Protein AF-0000000072502113 (afdb_homodimer)

InterPro domains:
  IPR011050 Pectin lyase fold/virulence factor [SSF51126] (2-216)
  IPR053243 Septate junction maturation regulator [PTHR47653] (5-343)

Radius of gyration: 34.28 Å; Cα contacts (8 Å, |Δi|>4): 1939; chains: 2; bounding box: 67×116×78 Å

Foldseek 3Di:
DEAEQEEAEAEELAEAADEDEDPPPLPDPDAAEAYHENYEYYQYEQYEYEAEYEEHEYEAYNYEHEAYEHAAENYEYEEEAYLADHANYEHYAYEHQEHYEYAYAYYRPPPDQRAHEAAHYEDEQYAHDPPPDPPPLQDQRGEHYEYEHAHAYAAALYEAYHLRGQAHYEQHYFDPDLPAEGENELYHHVALDQVVNVRRYHACQFPVRGHHYAHPWYFHDPPPVPDPGRDSVPTDTDGDDDDADDQQEATGEHAAADEADFDFPQPVVPRPPGPDTDAREYEGAHEYAAPYEYEYEFQHEYEYEPPHHYHYPYYYYYDYDPVGGYHYHYQDPVNVVVVSVVPPVVPPVPPPPPPPPPPDDPVVPVVVPVVVVVVVD/DEAEQEEAEAEELAEAADEDEDPPPLPDPDAAEYYYENYEYYQYEQYEYEAEYEEHEYEAYNYEHEAYEHAAENYEYEEEAYLADHANYEHYAYEHQEHYEYAYAYYRPPPDQRAHEAAHYEDEQYAHDPPPDPPPLLDQRGEHYEYEHAHAYAAALYEAYHLRGQAHYEQHYFDPDLPAEGENELYHHPALDQVVNVRRYHACQFPVRGHHYAHPWYFHDPPVVPDPGRDSVPGDTDGDDDDADDQQEATGEHAAADEADFDFPQPVVPRPDGPDTDAREYEGAHEYAAPYEYEYEFQHEYEYEPPHHYHYPYYYYYDYDPVGGYHYDYQDPVNVVVVSVVPPVVCPVPPPPPPPPPPDDPVVPVVVPVVVVVVVD

Sequence (754 aa):
MTFRSNTFANNSNSGVAIRLPDTYDLLAKQEHSFWMTENRFESNDNLYILIDGYYTFANISSNNFTDNFSRGGLMEIRGMEKNLIMERNRFLTNRALWLVKMGITSHSLKNLLVNAYIQYNYFLHNHFIKANEDYVDSWPRSFAVGIFGSQKADIHFNQFRNPLIDFEVVSGCKYISVNDRMNISYNWWGTGNDAEVAQRVFDFDDWNTFTLADYSPFYVTNELFINFWWHPRKGQLANVTYSEPSVHDLKGRMFESKNLTLIRERWHQFPHYYKPFRPYRITRDLTIMPGATLWIEKGVEVHVWPNVRILVLGDLIADGTYWEPIRFKPINTTEFDEMRGKIGTRYKRQSGFLKRYKRSDVGLRVEKWLRTRRASRMTFRSNTFANNSNSGVAIRLPDTYDLLAKQEHSFWMTENRFESNDNLYILIDGYYTFANISSNNFTDNFSRGGLMEIRGMEKNLIMERNRFLTNRALWLVKMGITSHSLKNLLVNAYIQYNYFLHNHFIKANEDYVDSWPRSFAVGIFGSQKADIHFNQFRNPLIDFEVVSGCKYISVNDRMNISYNWWGTGNDAEVAQRVFDFDDWNTFTLADYSPFYVTNELFINFWWHPRKGQLANVTYSEPSVHDLKGRMFESKNLTLIRERWHQFPHYYKPFRPYRITRDLTIMPGATLWIEKGVEVHVWPNVRILVLGDLIADGTYWEPIRFKPINTTEFDEMRGKIGTRYKRQSGFLKRYKRSDVGLRVEKWLRTRRASR

Solvent-accessible surface area (backbone atoms only — not comparable to full-atom values): 38244 Å² total; per-residue (Å²): 89,76,49,66,65,43,74,52,60,65,36,72,74,32,64,49,78,44,71,44,71,76,66,84,58,81,80,58,82,77,68,50,48,38,36,40,32,44,29,35,38,35,44,20,36,40,32,33,35,36,45,35,30,43,58,26,41,34,38,43,30,44,28,39,38,33,45,28,29,18,87,49,42,34,27,38,38,31,34,26,40,44,39,31,42,33,32,46,27,36,40,35,45,27,37,26,31,25,47,37,36,35,40,18,76,40,77,56,91,57,96,60,92,68,54,26,38,42,28,47,28,38,41,37,54,29,33,42,85,70,84,80,60,73,77,55,87,84,54,89,76,22,27,42,35,33,34,21,38,74,50,71,50,41,37,31,44,26,41,37,39,36,91,51,29,69,21,48,37,32,31,49,21,59,52,93,44,94,80,42,69,36,49,38,23,47,23,31,58,74,47,60,48,60,74,60,49,53,63,28,45,45,23,22,49,52,39,72,67,25,19,33,62,38,46,58,40,23,24,44,50,72,65,85,50,72,56,98,56,85,58,69,89,76,47,53,72,44,74,68,72,89,75,74,50,47,80,75,50,34,31,18,60,30,68,62,61,45,76,47,64,60,53,74,49,70,35,79,87,51,73,82,49,67,41,78,67,68,61,33,37,30,77,34,13,29,31,33,30,63,88,9,37,44,37,36,35,44,47,25,37,39,35,37,35,78,81,36,34,42,37,29,17,11,36,39,40,34,50,22,30,76,89,30,38,22,37,39,36,50,47,46,73,63,54,42,48,50,45,49,60,64,45,58,63,65,74,55,63,75,69,66,71,67,72,74,64,81,73,77,70,57,79,63,49,58,60,48,52,65,54,52,57,58,64,73,101,92,75,49,65,65,42,75,50,60,66,36,70,74,33,64,49,78,45,70,42,71,76,65,84,58,83,81,56,82,77,68,48,48,38,36,42,31,44,29,36,39,34,44,21,37,40,33,33,36,36,45,34,31,42,57,26,41,35,38,42,31,43,27,40,39,34,48,29,30,18,87,49,42,34,28,37,36,31,36,26,40,45,38,33,42,34,32,47,28,36,40,36,45,27,36,26,31,24,46,37,37,36,40,19,76,41,76,57,90,57,94,59,92,68,53,25,38,44,28,47,28,37,42,37,56,29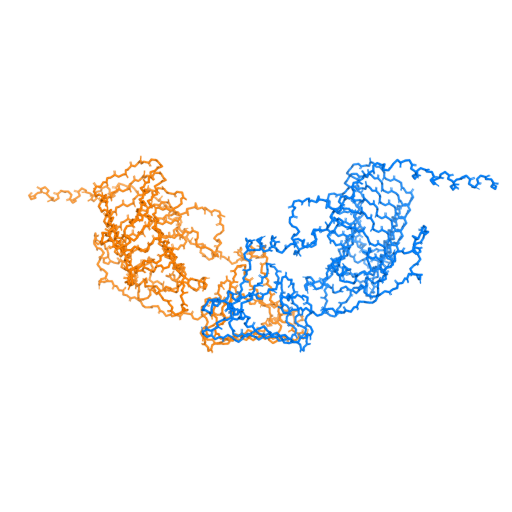,33,42,82,70,83,81,60,72,78,57,88,85,54,89,76,23,26,41,35,33,35,20,38,74,50,70,50,39,36,31,45,26,40,36,40,34,90,50,30,68,22,48,38,33,33,49,20,59,52,92,45,94,82,42,71,34,48,38,22,48,24,32,58,74,48,60,47,61,72,60,50,52,63,28,45,45,22,22,49,53,38,71,67,23,18,32,62,37,46,57,42,23,26,45,53,68,67,79,47,71,52,97,57,85,56,70,89,76,46,52,71,43,73,69,72,89,74,73,49,46,80,76,49,33,31,17,60,28,68,63,63,44,75,46,64,61,53,75,49,70,36,80,88,51,72,82,49,66,41,78,66,70,60,35,37,31,77,33,12,30,31,34,30,63,87,9,37,44,37,36,34,43,47,25,37,38,35,36,36,78,81,36,33,43,38,29,18,12,36,40,40,36,48,21,29,77,91,30,37,22,38,39,35,47,47,46,72,62,55,43,48,48,46,51,59,64,46,57,61,66,75,53,62,75,68,67,70,67,71,74,63,82,72,77,70,59,79,64,49,61,60,50,52,65,55,52,58,59,63,74,100

Structure (mmCIF, N/CA/C/O backbone):
data_AF-0000000072502113-model_v1
#
loop_
_entity.id
_entity.type
_entity.pdbx_description
1 polymer 'Right handed beta helix domain-containing protein'
#
loop_
_atom_site.group_PDB
_atom_site.id
_atom_site.type_symbol
_atom_site.label_atom_id
_atom_site.label_alt_id
_atom_site.label_comp_id
_atom_site.label_asym_id
_atom_site.label_entity_id
_atom_site.label_seq_id
_atom_site.pdbx_PDB_ins_code
_atom_site.Cartn_x
_atom_site.Cartn_y
_atom_site.Cartn_z
_atom_site.occupancy
_atom_site.B_iso_or_equiv
_atom_site.auth_seq_id
_atom_site.auth_comp_id
_atom_site.auth_asym_id
_atom_site.auth_atom_id
_atom_site.pdbx_PDB_model_num
ATOM 1 N N . MET A 1 1 ? -17.422 -32 -31.328 1 60.94 1 MET A N 1
ATOM 2 C CA . MET A 1 1 ? -16.797 -31.125 -32.312 1 60.94 1 MET A CA 1
ATOM 3 C C . MET A 1 1 ? -15.328 -31.453 -32.5 1 60.94 1 MET A C 1
ATOM 5 O O . MET A 1 1 ? -14.602 -31.625 -31.516 1 60.94 1 MET A O 1
ATOM 9 N N . THR A 1 2 ? -14.953 -31.734 -33.812 1 62.34 2 THR A N 1
ATOM 10 C CA . THR A 1 2 ? -13.602 -32.219 -34.031 1 62.34 2 THR A CA 1
ATOM 11 C C . THR A 1 2 ? -12.891 -31.359 -35.094 1 62.34 2 THR A C 1
ATOM 13 O O . THR A 1 2 ? -13.461 -31.062 -36.125 1 62.34 2 THR A O 1
ATOM 16 N N . PHE A 1 3 ? -11.836 -30.766 -34.75 1 65.62 3 PHE A N 1
ATOM 17 C CA . PHE A 1 3 ? -10.867 -30.141 -35.625 1 65.62 3 PHE A CA 1
ATOM 18 C C . PHE A 1 3 ? -9.625 -31.016 -35.781 1 65.62 3 PHE A C 1
ATOM 20 O O . PHE A 1 3 ? -8.812 -31.109 -34.875 1 65.62 3 PHE A O 1
ATOM 27 N N . ARG A 1 4 ? -9.508 -31.766 -36.969 1 64.81 4 ARG A N 1
ATOM 28 C CA . ARG A 1 4 ? -8.383 -32.688 -37.094 1 64.81 4 ARG A CA 1
ATOM 29 C C . ARG A 1 4 ? -7.637 -32.438 -38.406 1 64.81 4 ARG A C 1
ATOM 31 O O . ARG A 1 4 ? -8.25 -32.25 -39.438 1 64.81 4 ARG A O 1
ATOM 38 N N . SER A 1 5 ? -6.305 -32.344 -38.312 1 73.56 5 SER A N 1
ATOM 39 C CA . SER A 1 5 ? -5.391 -32.344 -39.438 1 73.56 5 SER A CA 1
ATOM 40 C C . SER A 1 5 ? -5.656 -31.172 -40.375 1 73.56 5 SER A C 1
ATOM 42 O O . SER A 1 5 ? -5.758 -31.344 -41.594 1 73.56 5 SER A O 1
ATOM 44 N N . ASN A 1 6 ? -5.883 -30.047 -39.75 1 64.38 6 ASN A N 1
ATOM 45 C CA . ASN A 1 6 ? -6.062 -28.828 -40.531 1 64.38 6 ASN A CA 1
ATOM 46 C C . ASN A 1 6 ? -4.844 -27.922 -40.438 1 64.38 6 ASN A C 1
ATOM 48 O O . ASN A 1 6 ? -4.059 -28.016 -39.5 1 64.38 6 ASN A O 1
ATOM 52 N N . THR A 1 7 ? -4.605 -27.203 -41.5 1 71.62 7 THR A N 1
ATOM 53 C CA . THR A 1 7 ? -3.582 -26.156 -41.5 1 71.62 7 THR A CA 1
ATOM 54 C C . THR A 1 7 ? -4.219 -24.781 -41.531 1 71.62 7 THR A C 1
ATOM 56 O O . THR A 1 7 ? -4.992 -24.469 -42.438 1 71.62 7 THR A O 1
ATOM 59 N N . PHE A 1 8 ? -4.133 -24.078 -40.594 1 71.5 8 PHE A N 1
ATOM 60 C CA . PHE A 1 8 ? -4.504 -22.672 -40.531 1 71.5 8 PHE A CA 1
ATOM 61 C C . PHE A 1 8 ? -3.266 -21.781 -40.625 1 71.5 8 PHE A C 1
ATOM 63 O O . PHE A 1 8 ? -2.527 -21.641 -39.656 1 71.5 8 PHE A O 1
ATOM 70 N N . ALA A 1 9 ? -2.934 -21.234 -41.781 1 72.31 9 ALA A N 1
ATOM 71 C CA . ALA A 1 9 ? -1.683 -20.5 -41.969 1 72.31 9 ALA A CA 1
ATOM 72 C C . ALA A 1 9 ? -1.941 -19.125 -42.594 1 72.31 9 ALA A C 1
ATOM 74 O O . ALA A 1 9 ? -2.797 -18.984 -43.469 1 72.31 9 ALA A O 1
ATOM 75 N N . ASN A 1 10 ? -1.29 -18.188 -42.062 1 75 10 ASN A N 1
ATOM 76 C CA . ASN A 1 10 ? -1.217 -16.844 -42.656 1 75 10 ASN A CA 1
ATOM 77 C C . ASN A 1 10 ? -2.58 -16.172 -42.656 1 75 10 ASN A C 1
ATOM 79 O O . ASN A 1 10 ? -2.975 -15.562 -43.656 1 75 10 ASN A O 1
ATOM 83 N N . ASN A 1 11 ? -3.256 -16.422 -41.562 1 67.31 11 ASN A N 1
ATOM 84 C CA . ASN A 1 11 ? -4.543 -15.75 -41.438 1 67.31 11 ASN A CA 1
ATOM 85 C C . ASN A 1 11 ? -4.449 -14.539 -40.531 1 67.31 11 ASN A C 1
ATOM 87 O O . ASN A 1 11 ? -3.566 -14.469 -39.656 1 67.31 11 ASN A O 1
ATOM 91 N N . SER A 1 12 ? -5.281 -13.555 -40.875 1 70.94 12 SER A N 1
ATOM 92 C CA . SER A 1 12 ? -5.379 -12.367 -40.031 1 70.94 12 SER A CA 1
ATOM 93 C C . SER A 1 12 ? -6.66 -12.383 -39.219 1 70.94 12 SER A C 1
ATOM 95 O O . SER A 1 12 ? -7.73 -12.727 -39.719 1 70.94 12 SER A O 1
ATOM 97 N N . ASN A 1 13 ? -6.629 -12.07 -38.031 1 67.06 13 ASN A N 1
ATOM 98 C CA . ASN A 1 13 ? -7.75 -12.039 -37.125 1 67.06 13 ASN A CA 1
ATOM 99 C C . ASN A 1 13 ? -8.453 -13.391 -37.031 1 67.06 13 ASN A C 1
ATOM 101 O O . ASN A 1 13 ? -9.68 -13.469 -37.188 1 67.06 13 ASN A O 1
ATOM 105 N N . SER A 1 14 ? -7.535 -14.391 -36.906 1 62.72 14 SER A N 1
ATOM 106 C CA . SER A 1 14 ? -8.047 -15.758 -36.938 1 62.72 14 SER A CA 1
ATOM 107 C C . SER A 1 14 ? -8.219 -16.328 -35.531 1 62.72 14 SER A C 1
ATOM 109 O O . SER A 1 14 ? -7.562 -15.883 -34.594 1 62.72 14 SER A O 1
ATOM 111 N N . GLY A 1 15 ? -9.398 -17 -35.375 1 67.88 15 GLY A N 1
ATOM 112 C CA . GLY A 1 15 ? -9.617 -17.625 -34.094 1 67.88 15 GLY A CA 1
ATOM 113 C C . GLY A 1 15 ? -10.703 -18.688 -34.125 1 67.88 15 GLY A C 1
ATOM 114 O O . GLY A 1 15 ? -11.391 -18.859 -35.125 1 67.88 15 GLY A O 1
ATOM 115 N N . VAL A 1 16 ? -10.523 -19.609 -33.312 1 67.38 16 VAL A N 1
ATOM 116 C CA . VAL A 1 16 ? -11.531 -20.656 -33.094 1 67.38 16 VAL A CA 1
ATOM 117 C C . VAL A 1 16 ? -12.211 -20.438 -31.734 1 67.38 16 VAL A C 1
ATOM 119 O O . VAL A 1 16 ? -11.539 -20.375 -30.703 1 67.38 16 VAL A O 1
ATOM 122 N N . ALA A 1 17 ? -13.492 -19.969 -31.75 1 70.06 17 ALA A N 1
ATOM 123 C CA . ALA A 1 17 ? -14.234 -19.844 -30.5 1 70.06 17 ALA A CA 1
ATOM 124 C C . ALA A 1 17 ? -15.32 -20.906 -30.391 1 70.06 17 ALA A C 1
ATOM 126 O O . ALA A 1 17 ? -16.203 -21 -31.25 1 70.06 17 ALA A O 1
ATOM 127 N N . ILE A 1 18 ? -15.156 -21.766 -29.438 1 65.69 18 ILE A N 1
ATOM 128 C CA . ILE A 1 18 ? -16.125 -22.828 -29.203 1 65.69 18 ILE A CA 1
ATOM 129 C C . ILE A 1 18 ? -16.859 -22.578 -27.891 1 65.69 18 ILE A C 1
ATOM 131 O O . ILE A 1 18 ? -16.25 -22.391 -26.844 1 65.69 18 ILE A O 1
ATOM 135 N N . ARG A 1 19 ? -18.141 -22.312 -27.891 1 63.25 19 ARG A N 1
ATOM 136 C CA . ARG A 1 19 ? -18.984 -22.203 -26.688 1 63.25 19 ARG A CA 1
ATOM 137 C C . ARG A 1 19 ? -19.906 -23.406 -26.562 1 63.25 19 ARG A C 1
ATOM 139 O O . ARG A 1 19 ? -20.781 -23.609 -27.422 1 63.25 19 ARG A O 1
ATOM 146 N N . LEU A 1 20 ? -19.656 -24.203 -25.703 1 62.5 20 LEU A N 1
ATOM 147 C CA . LEU A 1 20 ? -20.453 -25.406 -25.516 1 62.5 20 LEU A CA 1
ATOM 148 C C . LEU A 1 20 ? -21.734 -25.109 -24.75 1 62.5 20 LEU A C 1
ATOM 150 O O . LEU A 1 20 ? -21.688 -24.531 -23.656 1 62.5 20 LEU A O 1
ATOM 154 N N . PRO A 1 21 ? -22.922 -25.234 -25.344 1 52.88 21 PRO A N 1
ATOM 155 C CA . PRO A 1 21 ? -24.219 -24.875 -24.766 1 52.88 21 PRO A CA 1
ATOM 156 C C . PRO A 1 21 ? -24.562 -25.688 -23.531 1 52.88 21 PRO A C 1
ATOM 158 O O . PRO A 1 21 ? -23.984 -26.766 -23.312 1 52.88 21 PRO A O 1
ATOM 161 N N . ASP A 1 22 ? -25.422 -25.031 -22.516 1 55.47 22 ASP A N 1
ATOM 162 C CA . ASP A 1 22 ? -26 -25.719 -21.375 1 55.47 22 ASP A CA 1
ATOM 163 C C . ASP A 1 22 ? -26.875 -26.891 -21.812 1 55.47 22 ASP A C 1
ATOM 165 O O . ASP A 1 22 ? -27.578 -26.797 -22.812 1 55.47 22 ASP A O 1
ATOM 169 N N . THR A 1 23 ? -26.516 -28.062 -21.656 1 49.25 23 THR A N 1
ATOM 170 C CA . THR A 1 23 ? -27.484 -29.094 -22.016 1 49.25 23 THR A CA 1
ATOM 171 C C . THR A 1 23 ? -28.766 -28.922 -21.203 1 49.25 23 THR A C 1
ATOM 173 O O . THR A 1 23 ? -28.719 -28.688 -19.984 1 49.25 23 THR A O 1
ATOM 176 N N . TYR A 1 24 ? -29.812 -28.297 -21.75 1 44.62 24 TYR A N 1
ATOM 177 C CA . TYR A 1 24 ? -31.109 -28.156 -21.094 1 44.62 24 TYR A CA 1
ATOM 178 C C . TYR A 1 24 ? -31.344 -29.266 -20.078 1 44.62 24 TYR A C 1
ATOM 180 O O . TYR A 1 24 ? -32 -29.062 -19.062 1 44.62 24 TYR A O 1
ATOM 188 N N . ASP A 1 25 ? -31.359 -30.609 -20.438 1 41.62 25 ASP A N 1
ATOM 189 C CA . ASP A 1 25 ? -31.641 -31.734 -19.547 1 41.62 25 ASP A CA 1
ATOM 190 C C . ASP A 1 25 ? -30.438 -32.062 -18.688 1 41.62 25 ASP A C 1
ATOM 192 O O . ASP A 1 25 ? -29.469 -32.688 -19.156 1 41.62 25 ASP A O 1
ATOM 196 N N . LEU A 1 26 ? -30.312 -31.344 -17.688 1 47.09 26 LEU A N 1
ATOM 197 C CA . LEU A 1 26 ? -29.266 -31.438 -16.672 1 47.09 26 LEU A CA 1
ATOM 198 C C . LEU A 1 26 ? -28.906 -32.875 -16.406 1 47.09 26 LEU A C 1
ATOM 200 O O . LEU A 1 26 ? -27.922 -33.188 -15.711 1 47.09 26 LEU A O 1
ATOM 204 N N . LEU A 1 27 ? -29.953 -33.781 -16.516 1 42.94 27 LEU A N 1
ATOM 205 C CA . LEU A 1 27 ? -29.828 -35.219 -16.281 1 42.94 27 LEU A CA 1
ATOM 206 C C . LEU A 1 27 ? -29.234 -35.938 -17.5 1 42.94 27 LEU A C 1
ATOM 208 O O . LEU A 1 27 ? -29.031 -37.125 -17.484 1 42.94 27 LEU A O 1
ATOM 212 N N . ALA A 1 28 ? -29.328 -35.344 -18.672 1 47.56 28 ALA A N 1
ATOM 213 C CA . ALA A 1 28 ? -28.969 -36.125 -19.859 1 47.56 28 ALA A CA 1
ATOM 214 C C . ALA A 1 28 ? -27.469 -36.375 -19.922 1 47.56 28 ALA A C 1
ATOM 216 O O . ALA A 1 28 ? -26.672 -35.531 -19.484 1 47.56 28 ALA A O 1
ATOM 217 N N . LYS A 1 29 ? -27.016 -37.594 -20.047 1 48.69 29 LYS A N 1
ATOM 218 C CA . LYS A 1 29 ? -25.75 -38.312 -20.156 1 48.69 29 LYS A CA 1
ATOM 219 C C . LYS A 1 29 ? -24.859 -37.688 -21.234 1 48.69 29 LYS A C 1
ATOM 221 O O . LYS A 1 29 ? -23.75 -38.156 -21.484 1 48.69 29 LYS A O 1
ATOM 226 N N . GLN A 1 30 ? -25.484 -36.844 -22.094 1 52.16 30 GLN A N 1
ATOM 227 C CA . GLN A 1 30 ? -24.641 -36.594 -23.234 1 52.16 30 GLN A CA 1
ATOM 228 C C . GLN A 1 30 ? -23.562 -35.562 -22.906 1 52.16 30 GLN A C 1
ATOM 230 O O . GLN A 1 30 ? -23.875 -34.469 -22.453 1 52.16 30 GLN A O 1
ATOM 235 N N . GLU A 1 31 ? -22.391 -35.938 -22.641 1 63.72 31 GLU A N 1
ATOM 236 C CA . GLU A 1 31 ? -21.188 -35.125 -22.391 1 63.72 31 GLU A CA 1
ATOM 237 C C . GLU A 1 31 ? -20.641 -34.562 -23.672 1 63.72 31 GLU A C 1
ATOM 239 O O . GLU A 1 31 ? -20.625 -35.219 -24.719 1 63.72 31 GLU A O 1
ATOM 244 N N . HIS A 1 32 ? -20.641 -33.25 -23.891 1 71.38 32 HIS A N 1
ATOM 245 C CA . HIS A 1 32 ? -19.969 -32.625 -25.016 1 71.38 32 HIS A CA 1
ATOM 246 C C . HIS A 1 32 ? -18.5 -33.031 -25.078 1 71.38 32 HIS A C 1
ATOM 248 O O . HIS A 1 32 ? -17.891 -33.344 -24.062 1 71.38 32 HIS A O 1
ATOM 254 N N . SER A 1 33 ? -18.078 -33.438 -26.312 1 79.31 33 SER A N 1
ATOM 255 C CA . SER A 1 33 ? -16.656 -33.719 -26.516 1 79.31 33 SER A CA 1
ATOM 256 C C . SER A 1 33 ? -16.062 -32.781 -27.578 1 79.31 33 SER A C 1
ATOM 258 O O . SER A 1 33 ? -16.719 -32.469 -28.562 1 79.31 33 SER A O 1
ATOM 260 N N . PHE A 1 34 ? -14.969 -32.312 -27.234 1 82.69 34 PHE A N 1
ATOM 261 C CA . PHE A 1 34 ? -14.211 -31.453 -28.125 1 82.69 34 PHE A CA 1
ATOM 262 C C . PHE A 1 34 ? -12.852 -32.062 -28.453 1 82.69 34 PHE A C 1
ATOM 264 O O . PHE A 1 34 ? -12.102 -32.438 -27.531 1 82.69 34 PHE A O 1
ATOM 271 N N . TRP A 1 35 ? -12.516 -32.125 -29.812 1 84.75 35 TRP A N 1
ATOM 272 C CA . TRP A 1 35 ? -11.234 -32.688 -30.25 1 84.75 35 TRP A CA 1
ATOM 273 C C . TRP A 1 35 ? -10.523 -31.734 -31.203 1 84.75 35 TRP A C 1
ATOM 275 O O . TRP A 1 35 ? -11.07 -31.344 -32.25 1 84.75 35 TRP A O 1
ATOM 285 N N . MET A 1 36 ? -9.375 -31.297 -30.859 1 87.19 36 MET A N 1
ATOM 286 C CA . MET A 1 36 ? -8.461 -30.531 -31.703 1 87.19 36 MET A CA 1
ATOM 287 C C . MET A 1 36 ? -7.109 -31.234 -31.812 1 87.19 36 MET A C 1
ATOM 289 O O . MET A 1 36 ? -6.238 -31.062 -30.969 1 87.19 36 MET A O 1
ATOM 293 N N . THR A 1 37 ? -6.965 -32.062 -32.906 1 87.69 37 THR A N 1
ATOM 294 C CA . THR A 1 37 ? -5.793 -32.938 -32.969 1 87.69 37 THR A CA 1
ATOM 295 C C . THR A 1 37 ? -5.094 -32.812 -34.312 1 87.69 37 THR A C 1
ATOM 297 O O . THR A 1 37 ? -5.75 -32.656 -35.344 1 87.69 37 THR A O 1
ATOM 300 N N . GLU A 1 38 ? -3.797 -32.719 -34.281 1 85.56 38 GLU A N 1
ATOM 301 C CA . GLU A 1 38 ? -2.936 -32.812 -35.469 1 85.56 38 GLU A CA 1
ATOM 302 C C . GLU A 1 38 ? -3.15 -31.625 -36.375 1 85.56 38 GLU A C 1
ATOM 304 O O . GLU A 1 38 ? -3.238 -31.797 -37.594 1 85.56 38 GLU A O 1
ATOM 309 N N . ASN A 1 39 ? -3.338 -30.5 -35.781 1 82.12 39 ASN A N 1
ATOM 310 C CA . ASN A 1 39 ? -3.477 -29.297 -36.594 1 82.12 39 ASN A CA 1
ATOM 311 C C . ASN A 1 39 ? -2.184 -28.484 -36.625 1 82.12 39 ASN A C 1
ATOM 313 O O . ASN A 1 39 ? -1.327 -28.656 -35.75 1 82.12 39 ASN A O 1
ATOM 317 N N . ARG A 1 40 ? -2.113 -27.672 -37.656 1 86.62 40 ARG A N 1
ATOM 318 C CA . ARG A 1 40 ? -1 -26.734 -37.812 1 86.62 40 ARG A CA 1
ATOM 319 C C . ARG A 1 40 ? -1.495 -25.297 -37.844 1 86.62 40 ARG A C 1
ATOM 321 O O . ARG A 1 40 ? -2.289 -24.938 -38.719 1 86.62 40 ARG A O 1
ATOM 328 N N . PHE A 1 41 ? -1.17 -24.578 -36.906 1 89.19 41 PHE A N 1
ATOM 329 C CA . PHE A 1 41 ? -1.405 -23.141 -36.875 1 89.19 41 PHE A CA 1
ATOM 330 C C . PHE A 1 41 ? -0.103 -22.375 -37.094 1 89.19 41 PHE A C 1
ATOM 332 O O . PHE A 1 41 ? 0.756 -22.344 -36.219 1 89.19 41 PHE A O 1
ATOM 339 N N . GLU A 1 42 ? 0.089 -21.766 -38.25 1 87.25 42 GLU A N 1
ATOM 340 C CA . GLU A 1 42 ? 1.393 -21.203 -38.594 1 87.25 42 GLU A CA 1
ATOM 341 C C . GLU A 1 42 ? 1.257 -19.766 -39.125 1 87.25 42 GLU A C 1
ATOM 343 O O . GLU A 1 42 ? 0.502 -19.516 -40.062 1 87.25 42 GLU A O 1
ATOM 348 N N . SER A 1 43 ? 1.91 -18.844 -38.531 1 88 43 SER A N 1
ATOM 349 C CA . SER A 1 43 ? 2.074 -17.484 -39 1 88 43 SER A CA 1
ATOM 350 C C . SER A 1 43 ? 0.734 -16.766 -39.094 1 88 43 SER A C 1
ATOM 352 O O . SER A 1 43 ? 0.436 -16.109 -40.094 1 88 43 SER A O 1
ATOM 354 N N . ASN A 1 44 ? -0.059 -17.031 -38.125 1 83.5 44 ASN A N 1
ATOM 355 C CA . ASN A 1 44 ? -1.322 -16.297 -38.094 1 83.5 44 ASN A CA 1
ATOM 356 C C . ASN A 1 44 ? -1.189 -15.008 -37.281 1 83.5 44 ASN A C 1
ATOM 358 O O . ASN A 1 44 ? -0.414 -14.945 -36.312 1 83.5 44 ASN A O 1
ATOM 362 N N . ASP A 1 45 ? -1.972 -14.07 -37.75 1 82.5 45 ASP A N 1
ATOM 363 C CA . ASP A 1 45 ? -2.012 -12.781 -37.062 1 82.5 45 ASP A CA 1
ATOM 364 C C . ASP A 1 45 ? -3.281 -12.641 -36.219 1 82.5 45 ASP A C 1
ATOM 366 O O . ASP A 1 45 ? -4.391 -12.75 -36.75 1 82.5 45 ASP A O 1
ATOM 370 N N . ASN A 1 46 ? -3.082 -12.523 -34.938 1 82.88 46 ASN A N 1
ATOM 371 C CA . ASN A 1 46 ? -4.141 -12.398 -33.938 1 82.88 46 ASN A CA 1
ATOM 372 C C . ASN A 1 46 ? -4.926 -13.703 -33.781 1 82.88 46 ASN A C 1
ATOM 374 O O . ASN A 1 46 ? -6.156 -13.695 -33.812 1 82.88 46 ASN A O 1
ATOM 378 N N . LEU A 1 47 ? -4.137 -14.75 -33.719 1 84.56 47 LEU A N 1
ATOM 379 C CA . LEU A 1 47 ? -4.73 -16.062 -33.469 1 84.56 47 LEU A CA 1
ATOM 380 C C . LEU A 1 47 ? -5.25 -16.172 -32.062 1 84.56 47 LEU A C 1
ATOM 382 O O . LEU A 1 47 ? -4.551 -15.805 -31.094 1 84.56 47 LEU A O 1
ATOM 386 N N . TYR A 1 48 ? -6.527 -16.594 -31.859 1 87 48 TYR A N 1
ATOM 387 C CA . TYR A 1 48 ? -7.113 -16.797 -30.531 1 87 48 TYR A CA 1
ATOM 388 C C . TYR A 1 48 ? -8.031 -18.016 -30.531 1 87 48 TYR A C 1
ATOM 390 O O . TYR A 1 48 ? -9 -18.062 -31.297 1 87 48 TYR A O 1
ATOM 398 N N . ILE A 1 49 ? -7.668 -18.922 -29.734 1 87 49 ILE A N 1
ATOM 399 C CA . ILE A 1 49 ? -8.477 -20.125 -29.594 1 87 49 ILE A CA 1
ATOM 400 C C . ILE A 1 49 ? -9.188 -20.109 -28.234 1 87 49 ILE A C 1
ATOM 402 O O . ILE A 1 49 ? -8.539 -20.047 -27.188 1 87 49 ILE A O 1
ATOM 406 N N . LEU A 1 50 ? -10.547 -20.219 -28.25 1 87.06 50 LEU A N 1
ATOM 407 C CA . LEU A 1 50 ? -11.328 -20.156 -27.031 1 87.06 50 LEU A CA 1
ATOM 408 C C . LEU A 1 50 ? -12.203 -21.391 -26.875 1 87.06 50 LEU A C 1
ATOM 410 O O . LEU A 1 50 ? -12.953 -21.734 -27.797 1 87.06 50 LEU A O 1
ATOM 414 N N . ILE A 1 51 ? -12.016 -22.094 -25.812 1 84.94 51 ILE A N 1
ATOM 415 C CA . ILE A 1 51 ? -12.906 -23.188 -25.422 1 84.94 51 ILE A CA 1
ATOM 416 C C . ILE A 1 51 ? -13.711 -22.781 -24.203 1 84.94 51 ILE A C 1
ATOM 418 O O . ILE A 1 51 ? -13.172 -22.719 -23.094 1 84.94 51 ILE A O 1
ATOM 422 N N . ASP A 1 52 ? -14.992 -22.531 -24.344 1 82.88 52 ASP A N 1
ATOM 423 C CA . ASP A 1 52 ? -15.852 -22 -23.281 1 82.88 52 ASP A CA 1
ATOM 424 C C . ASP A 1 52 ? -17.094 -22.875 -23.109 1 82.88 52 ASP A C 1
ATOM 426 O O . ASP A 1 52 ? -17.359 -23.766 -23.922 1 82.88 52 ASP A O 1
ATOM 430 N N . GLY A 1 53 ? -17.703 -22.625 -21.969 1 76.81 53 GLY A N 1
ATOM 431 C CA . GLY A 1 53 ? -19.016 -23.25 -21.844 1 76.81 53 GLY A CA 1
ATOM 432 C C . GLY A 1 53 ? -19.078 -24.297 -20.75 1 76.81 53 GLY A C 1
ATOM 433 O O . GLY A 1 53 ? -18.375 -24.203 -19.734 1 76.81 53 GLY A O 1
ATOM 434 N N . TYR A 1 54 ? -19.906 -25.312 -20.969 1 75.81 54 TYR A N 1
ATOM 435 C CA . TYR A 1 54 ? -20.25 -26.297 -19.953 1 75.81 54 TYR A CA 1
ATOM 436 C C . TYR A 1 54 ? -19.219 -27.406 -19.891 1 75.81 54 TYR A C 1
ATOM 438 O O . TYR A 1 54 ? -18.234 -27.391 -20.625 1 75.81 54 TYR A O 1
ATOM 446 N N . TYR A 1 55 ? -19.484 -28.328 -19.016 1 81.31 55 TYR A N 1
ATOM 447 C CA . TYR A 1 55 ? -18.594 -29.484 -18.859 1 81.31 55 TYR A CA 1
ATOM 448 C C . TYR A 1 55 ? -18.391 -30.203 -20.188 1 81.31 55 TYR A C 1
ATOM 450 O O . TYR A 1 55 ? -19.359 -30.438 -20.922 1 81.31 55 TYR A O 1
ATOM 458 N N . THR A 1 56 ? -17.156 -30.453 -20.469 1 79.81 56 THR A N 1
ATOM 459 C CA . THR A 1 56 ? -16.844 -31.156 -21.703 1 79.81 56 THR A CA 1
ATOM 460 C C . THR A 1 56 ? -15.523 -31.906 -21.578 1 79.81 56 THR A C 1
ATOM 462 O O . THR A 1 56 ? -14.648 -31.516 -20.797 1 79.81 56 THR A O 1
ATOM 465 N N . PHE A 1 57 ? -15.578 -33.062 -22.234 1 85.44 57 PHE A N 1
ATOM 466 C CA . PHE A 1 57 ? -14.281 -33.688 -22.469 1 85.44 57 PHE A CA 1
ATOM 467 C C . PHE A 1 57 ? -13.555 -33 -23.625 1 85.44 57 PHE A C 1
ATOM 469 O O . PHE A 1 57 ? -14.094 -32.875 -24.734 1 85.44 57 PHE A O 1
ATOM 476 N N . ALA A 1 58 ? -12.391 -32.406 -23.359 1 88.19 58 ALA A N 1
ATOM 477 C CA . ALA A 1 58 ? -11.609 -31.703 -24.375 1 88.19 58 ALA A CA 1
ATOM 478 C C . ALA A 1 58 ? -10.258 -32.375 -24.578 1 88.19 58 ALA A C 1
ATOM 480 O O . ALA A 1 58 ? -9.5 -32.562 -23.625 1 88.19 58 ALA A O 1
ATOM 481 N N . ASN A 1 59 ? -10.008 -32.75 -25.812 1 90.69 59 ASN A N 1
ATOM 482 C CA . ASN A 1 59 ? -8.719 -33.312 -26.203 1 90.69 59 ASN A CA 1
ATOM 483 C C . ASN A 1 59 ? -7.992 -32.406 -27.203 1 90.69 59 ASN A C 1
ATOM 485 O O . ASN A 1 59 ? -8.422 -32.281 -28.359 1 90.69 59 ASN A O 1
ATOM 489 N N . ILE A 1 60 ? -6.91 -31.812 -26.766 1 93.19 60 ILE A N 1
ATOM 490 C CA . ILE A 1 60 ? -6.059 -30.969 -27.594 1 93.19 60 ILE A CA 1
ATOM 491 C C . ILE A 1 60 ? -4.68 -31.609 -27.734 1 93.19 60 ILE A C 1
ATOM 493 O O . ILE A 1 60 ? -3.811 -31.422 -26.875 1 93.19 60 ILE A O 1
ATOM 497 N N . SER A 1 61 ? -4.48 -32.375 -28.859 1 92.88 61 SER A N 1
ATOM 498 C CA . SER A 1 61 ? -3.266 -33.188 -28.922 1 92.88 61 SER A CA 1
ATOM 499 C C . SER A 1 61 ? -2.582 -33.062 -30.266 1 92.88 61 SER A C 1
ATOM 501 O O . SER A 1 61 ? -3.25 -32.969 -31.297 1 92.88 61 SER A O 1
ATOM 503 N N . SER A 1 62 ? -1.271 -33.031 -30.25 1 90.62 62 SER A N 1
ATOM 504 C CA . SER A 1 62 ? -0.417 -33.156 -31.422 1 90.62 62 SER A CA 1
ATOM 505 C C . SER A 1 62 ? -0.646 -31.984 -32.375 1 90.62 62 SER A C 1
ATOM 507 O O . SER A 1 62 ? -0.713 -32.188 -33.594 1 90.62 62 SER A O 1
ATOM 509 N N . ASN A 1 63 ? -0.885 -30.891 -31.875 1 89.81 63 ASN A N 1
ATOM 510 C CA . ASN A 1 63 ? -0.98 -29.672 -32.688 1 89.81 63 ASN A CA 1
ATOM 511 C C . ASN A 1 63 ? 0.332 -28.906 -32.688 1 89.81 63 ASN A C 1
ATOM 513 O O . ASN A 1 63 ? 1.113 -28.984 -31.75 1 89.81 63 ASN A O 1
ATOM 517 N N . ASN A 1 64 ? 0.551 -28.188 -33.812 1 91.38 64 ASN A N 1
ATOM 518 C CA . ASN A 1 64 ? 1.728 -27.344 -33.938 1 91.38 64 ASN A CA 1
ATOM 519 C C . ASN A 1 64 ? 1.34 -25.875 -34.062 1 91.38 64 ASN A C 1
ATOM 521 O O . ASN A 1 64 ? 0.664 -25.484 -35.031 1 91.38 64 ASN A O 1
ATOM 525 N N . PHE A 1 65 ? 1.663 -25.078 -33.094 1 94 65 PHE A N 1
ATOM 526 C CA . PHE A 1 65 ? 1.494 -23.625 -33.125 1 94 65 PHE A CA 1
ATOM 527 C C . PHE A 1 65 ? 2.834 -22.938 -33.312 1 94 65 PHE A C 1
ATOM 529 O O . PHE A 1 65 ? 3.65 -22.875 -32.406 1 94 65 PHE A O 1
ATOM 536 N N . THR A 1 66 ? 3.117 -22.422 -34.531 1 93.56 66 THR A N 1
ATOM 537 C CA . THR A 1 66 ? 4.438 -21.875 -34.812 1 93.56 66 THR A CA 1
ATOM 538 C C . THR A 1 66 ? 4.332 -20.469 -35.406 1 93.56 66 THR A C 1
ATOM 540 O O . THR A 1 66 ? 3.545 -20.234 -36.312 1 93.56 66 THR A O 1
ATOM 543 N N . ASP A 1 67 ? 5.004 -19.5 -34.844 1 92.88 67 ASP A N 1
ATOM 544 C CA . ASP A 1 67 ? 5.184 -18.156 -35.375 1 92.88 67 ASP A CA 1
ATOM 545 C C . ASP A 1 67 ? 3.854 -17.422 -35.469 1 92.88 67 ASP A C 1
ATOM 547 O O . ASP A 1 67 ? 3.594 -16.703 -36.438 1 92.88 67 ASP A O 1
ATOM 551 N N . ASN A 1 68 ? 2.979 -17.703 -34.562 1 91.5 68 ASN A N 1
ATOM 552 C CA . ASN A 1 68 ? 1.722 -16.969 -34.5 1 91.5 68 ASN A CA 1
ATOM 553 C C . ASN A 1 68 ? 1.832 -15.727 -33.625 1 91.5 68 ASN A C 1
ATOM 555 O O . ASN A 1 68 ? 2.682 -15.672 -32.719 1 91.5 68 ASN A O 1
ATOM 559 N N . PHE A 1 69 ? 1.015 -14.828 -33.969 1 89.5 69 PHE A N 1
ATOM 560 C CA . PHE A 1 69 ? 0.897 -13.633 -33.156 1 89.5 69 PHE A CA 1
ATOM 561 C C . PHE A 1 69 ? -0.501 -13.523 -32.562 1 89.5 69 PHE A C 1
ATOM 563 O O . PHE A 1 69 ? -1.495 -13.773 -33.219 1 89.5 69 PHE A O 1
ATOM 570 N N . SER A 1 70 ? -0.502 -13.219 -31.281 1 89.81 70 SER A N 1
ATOM 571 C CA . SER A 1 70 ? -1.759 -12.93 -30.594 1 89.81 70 SER A CA 1
ATOM 572 C C . SER A 1 70 ? -1.635 -11.688 -29.703 1 89.81 70 SER A C 1
ATOM 574 O O . SER A 1 70 ? -0.662 -11.547 -28.969 1 89.81 70 SER A O 1
ATOM 576 N N . ARG A 1 71 ? -2.607 -10.781 -29.75 1 80.19 71 ARG A N 1
ATOM 577 C CA . ARG A 1 71 ? -2.596 -9.578 -28.922 1 80.19 71 ARG A CA 1
ATOM 578 C C . ARG A 1 71 ? -2.756 -9.914 -27.438 1 80.19 71 ARG A C 1
ATOM 580 O O . ARG A 1 71 ? -2.117 -9.305 -26.594 1 80.19 71 ARG A O 1
ATOM 587 N N . GLY A 1 72 ? -3.588 -10.781 -27.188 1 84.38 72 GLY A N 1
ATOM 588 C CA . GLY A 1 72 ? -3.771 -11.289 -25.828 1 84.38 72 GLY A CA 1
ATOM 589 C C . GLY A 1 72 ? -3.102 -12.633 -25.609 1 84.38 72 GLY A C 1
ATOM 590 O O . GLY A 1 72 ? -1.889 -12.766 -25.781 1 84.38 72 GLY A O 1
ATOM 591 N N . GLY A 1 73 ? -3.855 -13.594 -25.484 1 91.12 73 GLY A N 1
ATOM 592 C CA . GLY A 1 73 ? -3.389 -14.961 -25.312 1 91.12 73 GLY A CA 1
ATOM 593 C C . GLY A 1 73 ? -3.721 -15.852 -26.5 1 91.12 73 GLY A C 1
ATOM 594 O O . GLY A 1 73 ? -4.637 -15.555 -27.266 1 91.12 73 GLY A O 1
ATOM 595 N N . LEU A 1 74 ? -2.941 -16.828 -26.719 1 93.06 74 LEU A N 1
ATOM 596 C CA . LEU A 1 74 ? -3.107 -17.734 -27.844 1 93.06 74 LEU A CA 1
ATOM 597 C C . LEU A 1 74 ? -4.297 -18.656 -27.625 1 93.06 74 LEU A C 1
ATOM 599 O O . LEU A 1 74 ? -5.133 -18.812 -28.516 1 93.06 74 LEU A O 1
ATOM 603 N N . MET A 1 75 ? -4.359 -19.219 -26.438 1 93.56 75 MET A N 1
ATOM 604 C CA . MET A 1 75 ? -5.414 -20.188 -26.141 1 93.56 75 MET A CA 1
ATOM 605 C C . MET A 1 75 ? -5.988 -19.953 -24.75 1 93.56 75 MET A C 1
ATOM 607 O O . MET A 1 75 ? -5.238 -19.75 -23.781 1 93.56 75 MET A O 1
ATOM 611 N N . GLU A 1 76 ? -7.316 -20 -24.656 1 93.5 76 GLU A N 1
ATOM 612 C CA . GLU A 1 76 ? -8.008 -19.812 -23.375 1 93.5 76 GLU A CA 1
ATOM 613 C C . GLU A 1 76 ? -9.102 -20.859 -23.188 1 93.5 76 GLU A C 1
ATOM 615 O O . GLU A 1 76 ? -9.891 -21.109 -24.094 1 93.5 76 GLU A O 1
ATOM 620 N N . ILE A 1 77 ? -9.086 -21.516 -22.094 1 92.38 77 ILE A N 1
ATOM 621 C CA . ILE A 1 77 ? -10.102 -22.484 -21.688 1 92.38 77 ILE A CA 1
ATOM 622 C C . ILE A 1 77 ? -10.875 -21.938 -20.484 1 92.38 77 ILE A C 1
ATOM 624 O O . ILE A 1 77 ? -10.281 -21.656 -19.438 1 92.38 77 ILE A O 1
ATOM 628 N N . ARG A 1 78 ? -12.188 -21.75 -20.578 1 89.06 78 ARG A N 1
ATOM 629 C CA . ARG A 1 78 ? -12.938 -21.156 -19.469 1 89.06 78 ARG A CA 1
ATOM 630 C C . ARG A 1 78 ? -14.336 -21.766 -19.375 1 89.06 78 ARG A C 1
ATOM 632 O O . ARG A 1 78 ? -14.688 -22.656 -20.156 1 89.06 78 ARG A O 1
ATOM 639 N N . GLY A 1 79 ? -15.07 -21.359 -18.328 1 84.94 79 GLY A N 1
ATOM 640 C CA . GLY A 1 79 ? -16.406 -21.891 -18.078 1 84.94 79 GLY A CA 1
ATOM 641 C C . GLY A 1 79 ? -16.453 -22.891 -16.953 1 84.94 79 GLY A C 1
ATOM 642 O O . GLY A 1 79 ? -15.922 -22.641 -15.859 1 84.94 79 GLY A O 1
ATOM 643 N N . MET A 1 80 ? -17.172 -24 -17.266 1 83.12 80 MET A N 1
ATOM 644 C CA . MET A 1 80 ? -17.281 -25.078 -16.266 1 83.12 80 MET A CA 1
ATOM 645 C C . MET A 1 80 ? -16.078 -26.016 -16.375 1 83.12 80 MET A C 1
ATOM 647 O O . MET A 1 80 ? -15.32 -25.969 -17.344 1 83.12 80 MET A O 1
ATOM 651 N N . GLU A 1 81 ? -15.938 -26.766 -15.43 1 86.62 81 GLU A N 1
ATOM 652 C CA . GLU A 1 81 ? -14.82 -27.703 -15.375 1 86.62 81 GLU A CA 1
ATOM 653 C C . GLU A 1 81 ? -14.695 -28.5 -16.672 1 86.62 81 GLU A C 1
ATOM 655 O O . GLU A 1 81 ? -15.703 -28.875 -17.281 1 86.62 81 GLU A O 1
ATOM 660 N N . LYS A 1 82 ? -13.5 -28.734 -17.125 1 87.94 82 LYS A N 1
ATOM 661 C CA . LYS A 1 82 ? -13.195 -29.5 -18.328 1 87.94 82 LYS A CA 1
ATOM 662 C C . LYS A 1 82 ? -12.375 -30.734 -18 1 87.94 82 LYS A C 1
ATOM 664 O O . LYS A 1 82 ? -11.406 -30.672 -17.25 1 87.94 82 LYS A O 1
ATOM 669 N N . ASN A 1 83 ? -12.836 -31.875 -18.453 1 90 83 ASN A N 1
ATOM 670 C CA . ASN A 1 83 ? -11.945 -33.031 -18.531 1 90 83 ASN A CA 1
ATOM 671 C C . ASN A 1 83 ? -10.945 -32.875 -19.688 1 90 83 ASN A C 1
ATOM 673 O O . ASN A 1 83 ? -11.266 -33.219 -20.828 1 90 83 ASN A O 1
ATOM 677 N N . LEU A 1 84 ? -9.758 -32.406 -19.312 1 93.56 84 LEU A N 1
ATOM 678 C CA . LEU A 1 84 ? -8.836 -31.922 -20.328 1 93.56 84 LEU A CA 1
ATOM 679 C C . LEU A 1 84 ? -7.648 -32.875 -20.5 1 93.56 84 LEU A C 1
ATOM 681 O O . LEU A 1 84 ? -7.055 -33.281 -19.5 1 93.56 84 LEU A O 1
ATOM 685 N N . ILE A 1 85 ? -7.402 -33.188 -21.766 1 94.38 85 ILE A N 1
ATOM 686 C CA . ILE A 1 85 ? -6.145 -33.812 -22.156 1 94.38 85 ILE A CA 1
ATOM 687 C C . ILE A 1 85 ? -5.438 -32.938 -23.188 1 94.38 85 ILE A C 1
ATOM 689 O O . ILE A 1 85 ? -5.895 -32.844 -24.328 1 94.38 85 ILE A O 1
ATOM 693 N N . MET A 1 86 ? -4.43 -32.312 -22.781 1 96.06 86 MET A N 1
ATOM 694 C CA . MET A 1 86 ? -3.592 -31.5 -23.672 1 96.06 86 MET A CA 1
ATOM 695 C C . MET A 1 86 ? -2.186 -32.094 -23.766 1 96.06 86 MET A C 1
ATOM 697 O O . MET A 1 86 ? -1.369 -31.891 -22.859 1 96.06 86 MET A O 1
ATOM 701 N N . GLU A 1 87 ? -1.865 -32.75 -24.875 1 93.94 87 GLU A N 1
ATOM 702 C CA . GLU A 1 87 ? -0.604 -33.469 -24.891 1 93.94 87 GLU A CA 1
ATOM 703 C C . GLU A 1 87 ? 0.065 -33.375 -26.266 1 93.94 87 GLU A C 1
ATOM 705 O O . GLU A 1 87 ? -0.615 -33.312 -27.281 1 93.94 87 GLU A O 1
ATOM 710 N N . ARG A 1 88 ? 1.347 -33.375 -26.234 1 91.88 88 ARG A N 1
ATOM 711 C CA . ARG A 1 88 ? 2.207 -33.469 -27.406 1 91.88 88 ARG A CA 1
ATOM 712 C C . ARG A 1 88 ? 1.959 -32.312 -28.375 1 91.88 88 ARG A C 1
ATOM 714 O O . ARG A 1 88 ? 1.934 -32.531 -29.594 1 91.88 88 ARG A O 1
ATOM 721 N N . ASN A 1 89 ? 1.602 -31.25 -27.875 1 93.25 89 ASN A N 1
ATOM 722 C CA . ASN A 1 89 ? 1.526 -30.047 -28.688 1 93.25 89 ASN A CA 1
ATOM 723 C C . ASN A 1 89 ? 2.857 -29.297 -28.703 1 93.25 89 ASN A C 1
ATOM 725 O O . ASN A 1 89 ? 3.648 -29.406 -27.75 1 93.25 89 ASN A O 1
ATOM 729 N N . ARG A 1 90 ? 3.072 -28.562 -29.781 1 93.56 90 ARG A N 1
ATOM 730 C CA . ARG A 1 90 ? 4.277 -27.75 -29.906 1 93.56 90 ARG A CA 1
ATOM 731 C C . ARG A 1 90 ? 3.932 -26.281 -30.078 1 93.56 90 ARG A C 1
ATOM 733 O O . ARG A 1 90 ? 3.279 -25.891 -31.047 1 93.56 90 ARG A O 1
ATOM 740 N N . PHE A 1 91 ? 4.23 -25.5 -29.109 1 96.12 91 PHE A N 1
ATOM 741 C CA . PHE A 1 91 ? 4.148 -24.047 -29.188 1 96.12 91 PHE A CA 1
ATOM 742 C C . PHE A 1 91 ? 5.531 -23.438 -29.391 1 96.12 91 PHE A C 1
ATOM 744 O O . PHE A 1 91 ? 6.32 -23.344 -28.453 1 96.12 91 PHE A O 1
ATOM 751 N N . LEU A 1 92 ? 5.848 -23.047 -30.625 1 95 92 LEU A N 1
ATOM 752 C CA . LEU A 1 92 ? 7.203 -22.609 -30.953 1 95 92 LEU A CA 1
ATOM 753 C C . LEU A 1 92 ? 7.203 -21.188 -31.516 1 95 92 LEU A C 1
ATOM 755 O O . LEU A 1 92 ? 6.488 -20.891 -32.469 1 95 92 LEU A O 1
ATOM 759 N N . THR A 1 93 ? 7.906 -20.25 -30.906 1 95.25 93 THR A N 1
ATOM 760 C CA . THR A 1 93 ? 8.25 -18.922 -31.391 1 95.25 93 THR A CA 1
ATOM 761 C C . THR A 1 93 ? 6.988 -18.094 -31.625 1 95.25 93 THR A C 1
ATOM 763 O O . THR A 1 93 ? 6.883 -17.375 -32.625 1 95.25 93 THR A O 1
ATOM 766 N N . ASN A 1 94 ? 6.012 -18.312 -30.828 1 95.31 94 ASN A N 1
ATOM 767 C CA . ASN A 1 94 ? 4.82 -17.469 -30.891 1 95.31 94 ASN A CA 1
ATOM 768 C C . ASN A 1 94 ? 4.992 -16.188 -30.094 1 95.31 94 ASN A C 1
ATOM 770 O O . ASN A 1 94 ? 5.836 -16.125 -29.188 1 95.31 94 ASN A O 1
ATOM 774 N N . ARG A 1 95 ? 4.297 -15.156 -30.438 1 93 95 ARG A N 1
ATOM 775 C CA . ARG A 1 95 ? 4.258 -13.906 -29.703 1 93 95 ARG A CA 1
ATOM 776 C C . ARG A 1 95 ? 2.891 -13.695 -29.047 1 93 95 ARG A C 1
ATOM 778 O O . ARG A 1 95 ? 1.893 -13.508 -29.75 1 93 95 ARG A O 1
ATOM 785 N N . ALA A 1 96 ? 2.838 -13.734 -27.75 1 93.31 96 ALA A N 1
ATOM 786 C CA . ALA A 1 96 ? 1.57 -13.609 -27.031 1 93.31 96 ALA A CA 1
ATOM 787 C C . ALA A 1 96 ? 1.8 -13.289 -25.562 1 93.31 96 ALA A C 1
ATOM 789 O O . ALA A 1 96 ? 2.912 -13.453 -25.047 1 93.31 96 ALA A O 1
ATOM 790 N N . LEU A 1 97 ? 0.733 -12.773 -24.875 1 90.88 97 LEU A N 1
ATOM 791 C CA . LEU A 1 97 ? 0.802 -12.586 -23.422 1 90.88 97 LEU A CA 1
ATOM 792 C C . LEU A 1 97 ? 0.852 -13.93 -22.703 1 90.88 97 LEU A C 1
ATOM 794 O O . LEU A 1 97 ? 1.633 -14.109 -21.766 1 90.88 97 LEU A O 1
ATOM 798 N N . TRP A 1 98 ? -0.004 -14.781 -23.156 1 95.06 98 TRP A N 1
ATOM 799 C CA . TRP A 1 98 ? 0.047 -16.141 -22.656 1 95.06 98 TRP A CA 1
ATOM 800 C C . TRP A 1 98 ? -0.213 -17.156 -23.766 1 95.06 98 TRP A C 1
ATOM 802 O O . TRP A 1 98 ? -0.814 -16.812 -24.797 1 95.06 98 TRP A O 1
ATOM 812 N N . LEU A 1 99 ? 0.306 -18.359 -23.609 1 97.5 99 LEU A N 1
ATOM 813 C CA . LEU A 1 99 ? 0.081 -19.406 -24.594 1 97.5 99 LEU A CA 1
ATOM 814 C C . LEU A 1 99 ? -1.178 -20.203 -24.266 1 97.5 99 LEU A C 1
ATOM 816 O O . LEU A 1 99 ? -2.057 -20.359 -25.109 1 97.5 99 LEU A O 1
ATOM 820 N N . VAL A 1 100 ? -1.267 -20.641 -23.047 1 97.69 100 VAL A N 1
ATOM 821 C CA . VAL A 1 100 ? -2.438 -21.391 -22.609 1 97.69 100 VAL A CA 1
ATOM 822 C C . VAL A 1 100 ? -2.918 -20.844 -21.266 1 97.69 100 VAL A C 1
ATOM 824 O O . VAL A 1 100 ? -2.15 -20.797 -20.297 1 97.69 100 VAL A O 1
ATOM 827 N N . LYS A 1 101 ? -4.109 -20.469 -21.172 1 96.62 101 LYS A N 1
ATOM 828 C CA . LYS A 1 101 ? -4.734 -20.016 -19.938 1 96.62 101 LYS A CA 1
ATOM 829 C C . LYS A 1 101 ? -6.023 -20.797 -19.656 1 96.62 101 LYS A C 1
ATOM 831 O O . LYS A 1 101 ? -6.918 -20.844 -20.5 1 96.62 101 LYS A O 1
ATOM 836 N N . MET A 1 102 ? -6.105 -21.406 -18.578 1 95.94 102 MET A N 1
ATOM 837 C CA . MET A 1 102 ? -7.312 -22.094 -18.125 1 95.94 102 MET A CA 1
ATOM 838 C C . MET A 1 102 ? -7.93 -21.391 -16.938 1 95.94 102 MET A C 1
ATOM 840 O O . MET A 1 102 ? -7.285 -21.234 -15.898 1 95.94 102 MET A O 1
ATOM 844 N N . GLY A 1 103 ? -9.062 -20.891 -17.031 1 93.25 103 GLY A N 1
ATOM 845 C CA . GLY A 1 103 ? -9.789 -20.203 -15.969 1 93.25 103 GLY A CA 1
ATOM 846 C C . GLY A 1 103 ? -11.188 -20.75 -15.758 1 93.25 103 GLY A C 1
ATOM 847 O O . GLY A 1 103 ? -12.156 -20.234 -16.312 1 93.25 103 GLY A O 1
ATOM 848 N N . ILE A 1 104 ? -11.305 -21.688 -14.961 1 88.56 104 ILE A N 1
ATOM 849 C CA . ILE A 1 104 ? -12.578 -22.359 -14.727 1 88.56 104 ILE A CA 1
ATOM 850 C C . ILE A 1 104 ? -13.312 -21.688 -13.57 1 88.56 104 ILE A C 1
ATOM 852 O O . ILE A 1 104 ? -12.742 -21.484 -12.5 1 88.56 104 ILE A O 1
ATOM 856 N N . THR A 1 105 ? -14.523 -21.344 -13.711 1 81.69 105 THR A N 1
ATOM 857 C CA . THR A 1 105 ? -15.242 -20.547 -12.719 1 81.69 105 THR A CA 1
ATOM 858 C C . THR A 1 105 ? -16.281 -21.406 -12.008 1 81.69 105 THR A C 1
ATOM 860 O O . THR A 1 105 ? -16.734 -21.062 -10.914 1 81.69 105 THR A O 1
ATOM 863 N N . SER A 1 106 ? -16.781 -22.453 -12.578 1 76.31 106 SER A N 1
ATOM 864 C CA . SER A 1 106 ? -17.875 -23.219 -11.984 1 76.31 106 SER A CA 1
ATOM 865 C C . SER A 1 106 ? -17.562 -24.719 -11.961 1 76.31 106 SER A C 1
ATOM 867 O O . SER A 1 106 ? -16.844 -25.219 -12.836 1 76.31 106 SER A O 1
ATOM 869 N N . HIS A 1 107 ? -18.062 -25.297 -10.852 1 70.62 107 HIS A N 1
ATOM 870 C CA . HIS A 1 107 ? -17.859 -26.734 -10.711 1 70.62 107 HIS A CA 1
ATOM 871 C C . HIS A 1 107 ? -18.938 -27.516 -11.445 1 70.62 107 HIS A C 1
ATOM 873 O O . HIS A 1 107 ? -20.047 -27.016 -11.648 1 70.62 107 HIS A O 1
ATOM 879 N N . SER A 1 108 ? -18.5 -28.594 -11.859 1 61.25 108 SER A N 1
ATOM 880 C CA . SER A 1 108 ? -19.469 -29.484 -12.492 1 61.25 108 SER A CA 1
ATOM 881 C C . SER A 1 108 ? -20.422 -30.078 -11.461 1 61.25 108 SER A C 1
ATOM 883 O O . SER A 1 108 ? -20.062 -30.219 -10.289 1 61.25 108 SER A O 1
ATOM 885 N N . LEU A 1 109 ? -21.719 -30 -11.75 1 55.44 109 LEU A N 1
ATOM 886 C CA . LEU A 1 109 ? -22.719 -30.609 -10.883 1 55.44 109 LEU A CA 1
ATOM 887 C C . LEU A 1 109 ? -22.422 -32.094 -10.672 1 55.44 109 LEU A C 1
ATOM 889 O O . LEU A 1 109 ? -22.984 -32.719 -9.766 1 55.44 109 LEU A O 1
ATOM 893 N N . LYS A 1 110 ? -21.484 -32.594 -11.43 1 54.12 110 LYS A N 1
ATOM 894 C CA . LYS A 1 110 ? -21.156 -34.031 -11.281 1 54.12 110 LYS A CA 1
ATOM 895 C C . LYS A 1 110 ? -20.188 -34.25 -10.125 1 54.12 110 LYS A C 1
ATOM 897 O O . LYS A 1 110 ? -19.328 -33.406 -9.852 1 54.12 110 LYS A O 1
ATOM 902 N N . ASN A 1 111 ? -20.531 -34.781 -9.023 1 55.75 111 ASN A N 1
ATOM 903 C CA . ASN A 1 111 ? -19.812 -35.125 -7.801 1 55.75 111 ASN A CA 1
ATOM 904 C C . ASN A 1 111 ? -18.469 -35.781 -8.109 1 55.75 111 ASN A C 1
ATOM 906 O O . ASN A 1 111 ? -18.016 -36.656 -7.355 1 55.75 111 ASN A O 1
ATOM 910 N N . LEU A 1 112 ? -17.969 -35.688 -9.422 1 59.72 112 LEU A N 1
ATOM 911 C CA . LEU A 1 112 ? -16.734 -36.375 -9.734 1 59.72 112 LEU A CA 1
ATOM 912 C C . LEU A 1 112 ? -15.57 -35.406 -9.914 1 59.72 112 LEU A C 1
ATOM 914 O O . LEU A 1 112 ? -15.781 -34.25 -10.305 1 59.72 112 LEU A O 1
ATOM 918 N N . LEU A 1 113 ? -14.461 -35.812 -9.414 1 68.5 113 LEU A N 1
ATOM 919 C CA . LEU A 1 113 ? -13.211 -35.094 -9.648 1 68.5 113 LEU A CA 1
ATOM 920 C C . LEU A 1 113 ? -12.898 -35.031 -11.141 1 68.5 113 LEU A C 1
ATOM 922 O O . LEU A 1 113 ? -12.82 -36.062 -11.82 1 68.5 113 LEU A O 1
ATOM 926 N N . VAL A 1 114 ? -13.07 -33.906 -11.758 1 83.56 114 VAL A N 1
ATOM 927 C CA . VAL A 1 114 ? -12.758 -33.656 -13.164 1 83.56 114 VAL A CA 1
ATOM 928 C C . VAL A 1 114 ? -11.273 -33.344 -13.312 1 83.56 114 VAL A C 1
ATOM 930 O O . VAL A 1 114 ? -10.766 -32.406 -12.695 1 83.56 114 VAL A O 1
ATOM 933 N N . ASN A 1 115 ? -10.555 -34.219 -14.078 1 88.81 115 ASN A N 1
ATOM 934 C CA . ASN A 1 115 ? -9.109 -34.094 -14.211 1 88.81 115 ASN A CA 1
ATOM 935 C C . ASN A 1 115 ? -8.727 -33.25 -15.422 1 88.81 115 ASN A C 1
ATOM 937 O O . ASN A 1 115 ? -9.461 -33.219 -16.406 1 88.81 115 ASN A O 1
ATOM 941 N N . ALA A 1 116 ? -7.703 -32.562 -15.289 1 94.38 116 ALA A N 1
ATOM 942 C CA . ALA A 1 116 ? -7.07 -31.828 -16.391 1 94.38 116 ALA A CA 1
ATOM 943 C C . ALA A 1 116 ? -5.578 -32.125 -16.453 1 94.38 116 ALA A C 1
ATOM 945 O O . ALA A 1 116 ? -4.855 -31.984 -15.469 1 94.38 116 ALA A O 1
ATOM 946 N N . TYR A 1 117 ? -5.133 -32.594 -17.672 1 95.75 117 TYR A N 1
ATOM 947 C CA . TYR A 1 117 ? -3.732 -32.969 -17.859 1 95.75 117 TYR A CA 1
ATOM 948 C C . TYR A 1 117 ? -3.098 -32.125 -18.969 1 95.75 117 TYR A C 1
ATOM 950 O O . TYR A 1 117 ? -3.621 -32.062 -20.078 1 95.75 117 TYR A O 1
ATOM 958 N N . ILE A 1 118 ? -2.066 -31.484 -18.672 1 97 118 ILE A N 1
ATOM 959 C CA . ILE A 1 118 ? -1.2 -30.812 -19.641 1 97 118 ILE A CA 1
ATOM 960 C C . ILE A 1 118 ? 0.185 -31.453 -19.625 1 97 118 ILE A C 1
ATOM 962 O O . ILE A 1 118 ? 0.999 -31.172 -18.734 1 97 118 ILE A O 1
ATOM 966 N N . GLN A 1 119 ? 0.444 -32.281 -20.609 1 94.06 119 GLN A N 1
ATOM 967 C CA . GLN A 1 119 ? 1.626 -33.156 -20.484 1 94.06 119 GLN A CA 1
ATOM 968 C C . GLN A 1 119 ? 2.293 -33.344 -21.844 1 94.06 119 GLN A C 1
ATOM 970 O O . GLN A 1 119 ? 1.632 -33.281 -22.875 1 94.06 119 GLN A O 1
ATOM 975 N N . TYR A 1 120 ? 3.559 -33.531 -21.844 1 90.56 120 TYR A N 1
ATOM 976 C CA . TYR A 1 120 ? 4.387 -33.875 -23 1 90.56 120 TYR A CA 1
ATOM 977 C C . TYR A 1 120 ? 4.32 -32.781 -24.062 1 90.56 120 TYR A C 1
ATOM 979 O O . TYR A 1 120 ? 4.352 -33.062 -25.25 1 90.56 120 TYR A O 1
ATOM 987 N N . ASN A 1 121 ? 4.09 -31.609 -23.672 1 93.06 121 ASN A N 1
ATOM 988 C CA . ASN A 1 121 ? 4.059 -30.484 -24.609 1 93.06 121 ASN A CA 1
ATOM 989 C C . ASN A 1 121 ? 5.406 -29.766 -24.672 1 93.06 121 ASN A C 1
ATOM 991 O O . ASN A 1 121 ? 6.23 -29.906 -23.766 1 93.06 121 ASN A O 1
ATOM 995 N N . TYR A 1 122 ? 5.59 -29.031 -25.812 1 92.44 122 TYR A N 1
ATOM 996 C CA . TYR A 1 122 ? 6.762 -28.188 -26.016 1 92.44 122 TYR A CA 1
ATOM 997 C C . TYR A 1 122 ? 6.371 -26.719 -26.031 1 92.44 122 TYR A C 1
ATOM 999 O O . TYR A 1 122 ? 5.66 -26.266 -26.938 1 92.44 122 TYR A O 1
ATOM 1007 N N . PHE A 1 123 ? 6.734 -26.047 -25.047 1 96.19 123 PHE A N 1
ATOM 1008 C CA . PHE A 1 123 ? 6.59 -24.594 -25.016 1 96.19 123 PHE A CA 1
ATOM 1009 C C . PHE A 1 123 ? 7.945 -23.906 -25.141 1 96.19 123 PHE A C 1
ATOM 1011 O O . PHE A 1 123 ? 8.617 -23.656 -24.141 1 96.19 123 PHE A O 1
ATOM 1018 N N . LEU A 1 124 ? 8.375 -23.578 -26.391 1 93.94 124 LEU A N 1
ATOM 1019 C CA . LEU A 1 124 ? 9.766 -23.188 -26.562 1 93.94 124 LEU A CA 1
ATOM 1020 C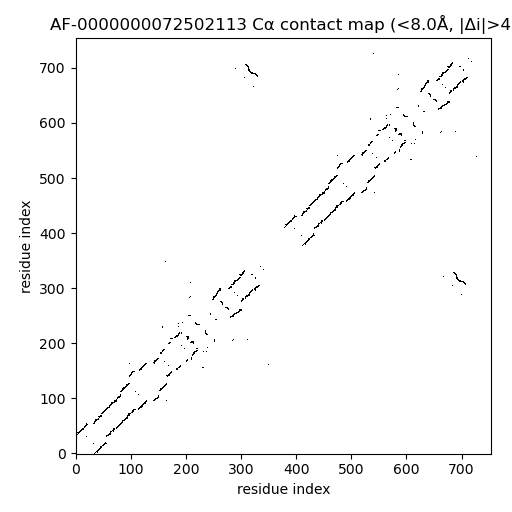 C . LEU A 1 124 ? 9.867 -21.891 -27.359 1 93.94 124 LEU A C 1
ATOM 1022 O O . LEU A 1 124 ? 9.203 -21.734 -28.391 1 93.94 124 LEU A O 1
ATOM 1026 N N . HIS A 1 125 ? 10.656 -20.953 -26.875 1 94.5 125 HIS A N 1
ATOM 1027 C CA . HIS A 1 125 ? 11.125 -19.75 -27.578 1 94.5 125 HIS A CA 1
ATOM 1028 C C . HIS A 1 125 ? 9.961 -18.828 -27.922 1 94.5 125 HIS A C 1
ATOM 1030 O O . HIS A 1 125 ? 9.969 -18.188 -28.969 1 94.5 125 HIS A O 1
ATOM 1036 N N . ASN A 1 126 ? 8.898 -18.891 -27.172 1 95.5 126 ASN A N 1
ATOM 1037 C CA . ASN A 1 126 ? 7.828 -17.906 -27.312 1 95.5 126 ASN A CA 1
ATOM 1038 C C . ASN A 1 126 ? 8.188 -16.594 -26.641 1 95.5 126 ASN A C 1
ATOM 1040 O O . ASN A 1 126 ? 9.062 -16.547 -25.766 1 95.5 126 ASN A O 1
ATOM 1044 N N . HIS A 1 127 ? 7.547 -15.43 -27.078 1 90.38 127 HIS A N 1
ATOM 1045 C CA . HIS A 1 127 ? 8.008 -14.164 -26.516 1 90.38 127 HIS A CA 1
ATOM 1046 C C . HIS A 1 127 ? 6.852 -13.172 -26.375 1 90.38 127 HIS A C 1
ATOM 1048 O O . HIS A 1 127 ? 5.816 -13.32 -27.016 1 90.38 127 HIS A O 1
ATOM 1054 N N . PHE A 1 128 ? 6.773 -12.273 -25.359 1 83.31 128 PHE A N 1
ATOM 1055 C CA . PHE A 1 128 ? 5.871 -11.18 -25.016 1 83.31 128 PHE A CA 1
ATOM 1056 C C . PHE A 1 128 ? 6.586 -9.836 -25.125 1 83.31 128 PHE A C 1
ATOM 1058 O O . PHE A 1 128 ? 7.574 -9.602 -24.422 1 83.31 128 PHE A O 1
ATOM 1065 N N . ILE A 1 129 ? 7.137 -9.148 -26.141 1 57.5 129 ILE A N 1
ATOM 1066 C CA . ILE A 1 129 ? 8.125 -8.078 -26.078 1 57.5 129 ILE A CA 1
ATOM 1067 C C . ILE A 1 129 ? 7.453 -6.77 -25.672 1 57.5 129 ILE A C 1
ATOM 1069 O O . ILE A 1 129 ? 6.613 -6.238 -26.406 1 57.5 129 ILE A O 1
ATOM 1073 N N . LYS A 1 130 ? 6.773 -6.43 -24.641 1 57.59 130 LYS A N 1
ATOM 1074 C CA . LYS A 1 130 ? 6.68 -4.988 -24.453 1 57.59 130 LYS A CA 1
ATOM 1075 C C . LYS A 1 130 ? 7.906 -4.445 -23.719 1 57.59 130 LYS A C 1
ATOM 1077 O O . LYS A 1 130 ? 8.258 -4.93 -22.641 1 57.59 130 LYS A O 1
ATOM 1082 N N . ALA A 1 131 ? 8.875 -3.91 -24.5 1 46.41 131 ALA A N 1
ATOM 1083 C CA . ALA A 1 131 ? 10.164 -3.354 -24.094 1 46.41 131 ALA A CA 1
ATOM 1084 C C . ALA A 1 131 ? 10.062 -2.625 -22.766 1 46.41 131 ALA A C 1
ATOM 1086 O O . ALA A 1 131 ? 10.945 -2.746 -21.906 1 46.41 131 ALA A O 1
ATOM 1087 N N . ASN A 1 132 ? 9.32 -1.57 -22.75 1 45.78 132 ASN A N 1
ATOM 1088 C CA . ASN A 1 132 ? 9.555 -0.457 -21.844 1 45.78 132 ASN A CA 1
ATOM 1089 C C . ASN A 1 132 ? 8.867 -0.683 -20.5 1 45.78 132 ASN A C 1
ATOM 1091 O O . ASN A 1 132 ? 8.898 0.185 -19.625 1 45.78 132 ASN A O 1
ATOM 1095 N N . GLU A 1 133 ? 8 -1.657 -20.5 1 47.75 133 GLU A N 1
ATOM 1096 C CA . GLU A 1 133 ? 7.215 -1.476 -19.281 1 47.75 133 GLU A CA 1
ATOM 1097 C C . GLU A 1 133 ? 7.828 -2.24 -18.109 1 47.75 133 GLU A C 1
ATOM 1099 O O . GLU A 1 133 ? 8.297 -3.369 -18.281 1 47.75 133 GLU A O 1
ATOM 1104 N N . ASP A 1 134 ? 8.383 -1.579 -17.297 1 43.72 134 ASP A N 1
ATOM 1105 C CA . ASP A 1 134 ? 8.961 -2.027 -16.031 1 43.72 134 ASP A CA 1
ATOM 1106 C C . ASP A 1 134 ? 8.211 -3.246 -15.492 1 43.72 134 ASP A C 1
ATOM 1108 O O . ASP A 1 134 ? 6.984 -3.311 -15.562 1 43.72 134 ASP A O 1
ATOM 1112 N N . TYR A 1 135 ? 8.875 -4.363 -15.602 1 45.34 135 TYR A N 1
ATOM 1113 C CA . TYR A 1 135 ? 8.492 -5.617 -14.961 1 45.34 135 TYR A CA 1
ATOM 1114 C C . TYR A 1 135 ? 7.723 -5.355 -13.672 1 45.34 135 TYR A C 1
ATOM 1116 O O . TYR A 1 135 ? 8.258 -4.766 -12.727 1 45.34 135 TYR A O 1
ATOM 1124 N N . VAL A 1 136 ? 6.539 -4.895 -13.703 1 46.53 136 VAL A N 1
ATOM 1125 C CA . VAL A 1 136 ? 5.891 -4.844 -12.398 1 46.53 136 VAL A CA 1
ATOM 1126 C C . VAL A 1 136 ? 5.867 -6.234 -11.773 1 46.53 136 VAL A C 1
ATOM 1128 O O . VAL A 1 136 ? 5.219 -7.145 -12.297 1 46.53 136 VAL A O 1
ATOM 1131 N N . ASP A 1 137 ? 7.023 -6.766 -11.211 1 50.22 137 ASP A N 1
ATOM 1132 C CA . ASP A 1 137 ? 7.195 -7.984 -10.43 1 50.22 137 ASP A CA 1
ATOM 1133 C C . ASP A 1 137 ? 5.938 -8.305 -9.625 1 50.22 137 ASP A C 1
ATOM 1135 O O . ASP A 1 137 ? 5.832 -9.383 -9.031 1 50.22 137 ASP A O 1
ATOM 1139 N N . SER A 1 138 ? 5.004 -7.418 -9.727 1 58.03 138 SER A N 1
ATOM 1140 C CA . SER A 1 138 ? 3.926 -7.652 -8.766 1 58.03 138 SER A CA 1
ATOM 1141 C C . SER A 1 138 ? 2.727 -8.312 -9.438 1 58.03 138 SER A C 1
ATOM 1143 O O . SER A 1 138 ? 1.782 -8.727 -8.758 1 58.03 138 SER A O 1
ATOM 1145 N N . TRP A 1 139 ? 2.832 -8.633 -10.875 1 66.94 139 TRP A N 1
ATOM 1146 C CA . TRP A 1 139 ? 1.744 -9.336 -11.547 1 66.94 139 TRP A CA 1
ATOM 1147 C C . TRP A 1 139 ? 2.264 -10.133 -12.734 1 66.94 139 TRP A C 1
ATOM 1149 O O . TRP A 1 139 ? 3.166 -9.68 -13.445 1 66.94 139 TRP A O 1
ATOM 1159 N N . PRO A 1 140 ? 1.799 -11.352 -12.844 1 78.75 140 PRO A N 1
ATOM 1160 C CA . PRO A 1 140 ? 2.236 -12.117 -14.016 1 78.75 140 PRO A CA 1
ATOM 1161 C C . PRO A 1 140 ? 1.644 -11.594 -15.32 1 78.75 140 PRO A C 1
ATOM 1163 O O . PRO A 1 140 ? 0.521 -11.953 -15.68 1 78.75 140 PRO A O 1
ATOM 1166 N N . ARG A 1 141 ? 2.406 -10.75 -16.047 1 81.19 141 ARG A N 1
ATOM 1167 C CA . ARG A 1 141 ? 1.95 -10.133 -17.297 1 81.19 141 ARG A CA 1
ATOM 1168 C C . ARG A 1 141 ? 1.907 -11.156 -18.422 1 81.19 141 ARG A C 1
ATOM 1170 O O . ARG A 1 141 ? 1.038 -11.094 -19.297 1 81.19 141 ARG A O 1
ATOM 1177 N N . SER A 1 142 ? 2.855 -12.031 -18.375 1 90.75 142 SER A N 1
ATOM 1178 C CA . SER A 1 142 ? 2.951 -13.023 -19.438 1 90.75 142 SER A CA 1
ATOM 1179 C C . SER A 1 142 ? 3.41 -14.375 -18.891 1 90.75 142 SER A C 1
ATOM 1181 O O . SER A 1 142 ? 4.219 -14.43 -17.969 1 90.75 142 SER A O 1
ATOM 1183 N N . PHE A 1 143 ? 2.869 -15.422 -19.484 1 95.56 143 PHE A N 1
ATOM 1184 C CA . PHE A 1 143 ? 3.225 -16.766 -19.047 1 95.56 143 PHE A CA 1
ATOM 1185 C C . PHE A 1 143 ? 2.936 -17.781 -20.141 1 95.56 143 PHE A C 1
ATOM 1187 O O . PHE A 1 143 ? 2.143 -17.516 -21.047 1 95.56 143 PHE A O 1
ATOM 1194 N N . ALA A 1 144 ? 3.584 -18.906 -20.078 1 97.5 144 ALA A N 1
ATOM 1195 C CA . ALA A 1 144 ? 3.295 -19.984 -21.031 1 97.5 144 ALA A CA 1
ATOM 1196 C C . ALA A 1 144 ? 1.983 -20.672 -20.688 1 97.5 144 ALA A C 1
ATOM 1198 O O . ALA A 1 144 ? 1.058 -20.719 -21.5 1 97.5 144 ALA A O 1
ATOM 1199 N N . VAL A 1 145 ? 1.909 -21.172 -19.469 1 98.31 145 VAL A N 1
ATOM 1200 C CA . VAL A 1 145 ? 0.69 -21.828 -19.016 1 98.31 145 VAL A CA 1
ATOM 1201 C C . VAL A 1 145 ? 0.204 -21.203 -17.719 1 98.31 145 VAL A C 1
ATOM 1203 O O . VAL A 1 145 ? 0.979 -21.031 -16.781 1 98.31 145 VAL A O 1
ATOM 1206 N N . GLY A 1 146 ? -1.001 -20.859 -17.656 1 97.56 146 GLY A N 1
ATOM 1207 C CA . GLY A 1 146 ? -1.614 -20.312 -16.453 1 97.56 146 GLY A CA 1
ATOM 1208 C C . GLY A 1 146 ? -2.912 -21.016 -16.078 1 97.56 146 GLY A C 1
ATOM 1209 O O . GLY A 1 146 ? -3.797 -21.172 -16.922 1 97.56 146 GLY A O 1
ATOM 1210 N N . ILE A 1 147 ? -3.047 -21.438 -14.906 1 97.12 147 ILE A N 1
ATOM 1211 C CA . ILE A 1 147 ? -4.246 -22.094 -14.406 1 97.12 147 ILE A CA 1
ATOM 1212 C C . ILE A 1 147 ? -4.914 -21.219 -13.352 1 97.12 147 ILE A C 1
ATOM 1214 O O . ILE A 1 147 ? -4.32 -20.938 -12.305 1 97.12 147 ILE A O 1
ATOM 1218 N N . PHE A 1 148 ? -6.031 -20.828 -13.617 1 93.31 148 PHE A N 1
ATOM 1219 C CA . PHE A 1 148 ? -6.781 -19.969 -12.719 1 93.31 148 PHE A CA 1
ATOM 1220 C C . PHE A 1 148 ? -8.156 -20.547 -12.414 1 93.31 148 PHE A C 1
ATOM 1222 O O . PHE A 1 148 ? -8.578 -21.516 -13.055 1 93.31 148 PHE A O 1
ATOM 1229 N N . GLY A 1 149 ? -8.805 -19.969 -11.43 1 88.94 149 GLY A N 1
ATOM 1230 C CA . GLY A 1 149 ? -10.164 -20.375 -11.125 1 88.94 149 GLY A CA 1
ATOM 1231 C C . GLY A 1 149 ? -10.242 -21.516 -10.141 1 88.94 149 GLY A C 1
ATOM 1232 O O . GLY A 1 149 ? -9.469 -21.562 -9.172 1 88.94 149 GLY A O 1
ATOM 1233 N N . SER A 1 150 ? -11.203 -22.5 -10.422 1 86.94 150 SER A N 1
ATOM 1234 C CA . SER A 1 150 ? -11.547 -23.469 -9.383 1 86.94 150 SER A CA 1
ATOM 1235 C C . SER A 1 150 ? -11.016 -24.859 -9.734 1 86.94 150 SER A C 1
ATOM 1237 O O . SER A 1 150 ? -11.117 -25.781 -8.93 1 86.94 150 SER A O 1
ATOM 1239 N N . GLN A 1 151 ? -10.453 -25 -10.898 1 90.06 151 GLN A N 1
ATOM 1240 C CA . GLN A 1 151 ? -9.969 -26.312 -11.305 1 90.06 151 GLN A CA 1
ATOM 1241 C C . GLN A 1 151 ? -8.453 -26.312 -11.484 1 90.06 151 GLN A C 1
ATOM 1243 O O . GLN A 1 151 ? -7.922 -25.531 -12.273 1 90.06 151 GLN A O 1
ATOM 1248 N N . LYS A 1 152 ? -7.883 -27.25 -10.805 1 93.56 152 LYS A N 1
ATOM 1249 C CA . LYS A 1 152 ? -6.441 -27.406 -10.953 1 93.56 152 LYS A CA 1
ATOM 1250 C C . LYS A 1 152 ? -6.109 -28.281 -12.164 1 93.56 152 LYS A C 1
ATOM 1252 O O . LYS A 1 152 ? -6.992 -28.906 -12.742 1 93.56 152 LYS A O 1
ATOM 1257 N N . ALA A 1 153 ? -4.914 -28.219 -12.586 1 95.81 153 ALA A N 1
ATOM 1258 C CA . ALA A 1 153 ? -4.414 -29.047 -13.672 1 95.81 153 ALA A CA 1
ATOM 1259 C C . ALA A 1 153 ? -3.105 -29.734 -13.281 1 95.81 153 ALA A C 1
ATOM 1261 O O . ALA A 1 153 ? -2.32 -29.188 -12.508 1 95.81 153 ALA A O 1
ATOM 1262 N N . ASP A 1 154 ? -2.924 -30.953 -13.734 1 96.44 154 ASP A N 1
ATOM 1263 C CA . ASP A 1 154 ? -1.637 -31.625 -13.641 1 96.44 154 ASP A CA 1
ATOM 1264 C C . ASP A 1 154 ? -0.752 -31.297 -14.844 1 96.44 154 ASP A C 1
ATOM 1266 O O . ASP A 1 154 ? -1.051 -31.703 -15.969 1 96.44 154 ASP A O 1
ATOM 1270 N N . ILE A 1 155 ? 0.283 -30.578 -14.562 1 97.31 155 ILE A N 1
ATOM 1271 C CA . ILE A 1 155 ? 1.181 -30.125 -15.625 1 97.31 155 ILE A CA 1
ATOM 1272 C C . ILE A 1 155 ? 2.516 -30.859 -15.508 1 97.31 155 ILE A C 1
ATOM 1274 O O . ILE A 1 155 ? 3.371 -30.484 -14.711 1 97.31 155 ILE A O 1
ATOM 1278 N N . HIS A 1 156 ? 2.766 -31.906 -16.25 1 93 156 HIS A N 1
ATOM 1279 C CA . HIS A 1 156 ? 3.996 -32.656 -16.062 1 93 156 HIS A CA 1
ATOM 1280 C C . HIS A 1 156 ? 4.543 -33.156 -17.391 1 93 156 HIS A C 1
ATOM 1282 O O . HIS A 1 156 ? 3.799 -33.25 -18.375 1 93 156 HIS A O 1
ATOM 1288 N N . PHE A 1 157 ? 5.824 -33.375 -17.484 1 91.06 157 PHE A N 1
ATOM 1289 C CA . PHE A 1 157 ? 6.562 -33.938 -18.609 1 91.06 157 PHE A CA 1
ATOM 1290 C C . PHE A 1 157 ? 6.57 -32.969 -19.781 1 91.06 157 PHE A C 1
ATOM 1292 O O . PHE A 1 157 ? 6.527 -33.375 -20.938 1 91.06 157 PHE A O 1
ATOM 1299 N N . ASN A 1 158 ? 6.457 -31.75 -19.484 1 92.88 158 ASN A N 1
ATOM 1300 C CA . ASN A 1 158 ? 6.539 -30.719 -20.516 1 92.88 158 ASN A CA 1
ATOM 1301 C C . ASN A 1 158 ? 7.938 -30.109 -20.594 1 92.88 158 ASN A C 1
ATOM 1303 O O . ASN A 1 158 ? 8.719 -30.219 -19.641 1 92.88 158 ASN A O 1
ATOM 1307 N N . GLN A 1 159 ? 8.227 -29.469 -21.734 1 92.31 159 GLN A N 1
ATOM 1308 C CA . GLN A 1 159 ? 9.422 -28.656 -21.891 1 92.31 159 GLN A CA 1
ATOM 1309 C C . GLN A 1 159 ? 9.07 -27.172 -21.906 1 92.31 159 GLN A C 1
ATOM 1311 O O . GLN A 1 159 ? 8.281 -26.719 -22.734 1 92.31 159 GLN A O 1
ATOM 1316 N N . PHE A 1 160 ? 9.641 -26.547 -20.969 1 95.12 160 PHE A N 1
ATOM 1317 C CA . PHE A 1 160 ? 9.453 -25.094 -20.906 1 95.12 160 PHE A CA 1
ATOM 1318 C C . PHE A 1 160 ? 10.773 -24.359 -21.094 1 95.12 160 PHE A C 1
ATOM 1320 O O . PHE A 1 160 ? 11.742 -24.625 -20.391 1 95.12 160 PHE A O 1
ATOM 1327 N N . ARG A 1 161 ? 10.836 -23.406 -22.031 1 94.06 161 ARG A N 1
ATOM 1328 C CA . ARG A 1 161 ? 11.984 -22.516 -22.219 1 94.06 161 ARG A CA 1
ATOM 1329 C C . ARG A 1 161 ? 11.602 -21.281 -23.031 1 94.06 161 ARG A C 1
ATOM 1331 O O . ARG A 1 161 ? 11.742 -21.266 -24.25 1 94.06 161 ARG A O 1
ATOM 1338 N N . ASN A 1 162 ? 11.141 -20.328 -22.344 1 94.44 162 ASN A N 1
ATOM 1339 C CA . ASN A 1 162 ? 10.758 -19.062 -22.938 1 94.44 162 ASN A CA 1
ATOM 1340 C C . ASN A 1 162 ? 11.414 -17.875 -22.219 1 94.44 162 ASN A C 1
ATOM 1342 O O . ASN A 1 162 ? 10.766 -17.203 -21.406 1 94.44 162 ASN A O 1
ATOM 1346 N N . PRO A 1 163 ? 12.625 -17.578 -22.5 1 88.56 163 PRO A N 1
ATOM 1347 C CA . PRO A 1 163 ? 13.367 -16.547 -21.766 1 88.56 163 PRO A CA 1
ATOM 1348 C C . PRO A 1 163 ? 12.727 -15.164 -21.891 1 88.56 163 PRO A C 1
ATOM 1350 O O . PRO A 1 163 ? 12.969 -14.297 -21.047 1 88.56 163 PRO A O 1
ATOM 1353 N N . LEU A 1 164 ? 11.891 -14.961 -22.875 1 88.62 164 LEU A N 1
ATOM 1354 C CA . LEU A 1 164 ? 11.344 -13.633 -23.109 1 88.62 164 LEU A CA 1
ATOM 1355 C C . LEU A 1 164 ? 9.898 -13.539 -22.625 1 88.62 164 LEU A C 1
ATOM 1357 O O . LEU A 1 164 ? 9.18 -12.594 -22.969 1 88.62 164 LEU A O 1
ATOM 1361 N N . ILE A 1 165 ? 9.438 -14.492 -21.906 1 90.62 165 ILE A N 1
ATOM 1362 C CA . ILE A 1 165 ? 8.172 -14.484 -21.172 1 90.62 165 ILE A CA 1
ATOM 1363 C C . ILE A 1 165 ? 8.438 -14.375 -19.672 1 90.62 165 ILE A C 1
ATOM 1365 O O . ILE A 1 165 ? 9.469 -14.859 -19.188 1 90.62 165 ILE A O 1
ATOM 1369 N N . ASP A 1 166 ? 7.602 -13.75 -18.969 1 87.19 166 ASP A N 1
ATOM 1370 C CA . ASP A 1 166 ? 7.852 -13.469 -17.547 1 87.19 166 ASP A CA 1
ATOM 1371 C C . ASP A 1 166 ? 7.91 -14.758 -16.734 1 87.19 166 ASP A C 1
ATOM 1373 O O . ASP A 1 166 ? 8.828 -14.953 -15.938 1 87.19 166 ASP A O 1
ATOM 1377 N N . PHE A 1 167 ? 6.891 -15.625 -17 1 93.38 167 PHE A N 1
ATOM 1378 C CA . PHE A 1 167 ? 6.805 -16.875 -16.25 1 93.38 167 PHE A CA 1
ATOM 1379 C C . PHE A 1 167 ? 6.469 -18.031 -17.172 1 93.38 167 PHE A C 1
ATOM 1381 O O . PHE A 1 167 ? 5.852 -17.844 -18.219 1 93.38 167 PHE A O 1
ATOM 1388 N N . GLU A 1 168 ? 6.879 -19.172 -16.781 1 96.44 168 GLU A N 1
ATOM 1389 C CA . GLU A 1 168 ? 6.5 -20.359 -17.531 1 96.44 168 GLU A CA 1
ATOM 1390 C C . GLU A 1 168 ? 5.129 -20.875 -17.094 1 96.44 168 GLU A C 1
ATOM 1392 O O . GLU A 1 168 ? 4.281 -21.188 -17.938 1 96.44 168 GLU A O 1
ATOM 1397 N N . VAL A 1 169 ? 4.973 -20.969 -15.797 1 97.69 169 VAL A N 1
ATOM 1398 C CA . VAL A 1 169 ? 3.705 -21.484 -15.281 1 97.69 169 VAL A CA 1
ATOM 1399 C C . VAL A 1 169 ? 3.199 -20.562 -14.164 1 97.69 169 VAL A C 1
ATOM 1401 O O . VAL A 1 169 ? 3.975 -20.125 -13.312 1 97.69 169 VAL A O 1
ATOM 1404 N N . VAL A 1 170 ? 1.937 -20.266 -14.195 1 96.19 170 VAL A N 1
ATOM 1405 C CA . VAL A 1 170 ? 1.256 -19.547 -13.125 1 96.19 170 VAL A CA 1
ATOM 1406 C C . VAL A 1 170 ? 0.22 -20.438 -12.461 1 96.19 170 VAL A C 1
ATOM 1408 O O . VAL A 1 170 ? -0.701 -20.938 -13.125 1 96.19 170 VAL A O 1
ATOM 1411 N N . SER A 1 171 ? 0.369 -20.703 -11.234 1 96.88 171 SER A N 1
ATOM 1412 C CA . SER A 1 171 ? -0.603 -21.438 -10.43 1 96.88 171 SER A CA 1
ATOM 1413 C C . SER A 1 171 ? -1.601 -20.5 -9.766 1 96.88 171 SER A C 1
ATOM 1415 O O . SER A 1 171 ? -1.547 -20.281 -8.555 1 96.88 171 SER A O 1
ATOM 1417 N N . GLY A 1 172 ? -2.533 -20.062 -10.508 1 93.62 172 GLY A N 1
ATOM 1418 C CA . GLY A 1 172 ? -3.41 -19 -10.078 1 93.62 172 GLY A CA 1
ATOM 1419 C C . GLY A 1 172 ? -4.738 -19.484 -9.531 1 93.62 172 GLY A C 1
ATOM 1420 O O . GLY A 1 172 ? -5.672 -18.703 -9.352 1 93.62 172 GLY A O 1
ATOM 1421 N N . CYS A 1 173 ? -4.844 -20.734 -9.297 1 92 173 CYS A N 1
ATOM 1422 C CA . CYS A 1 173 ? -6.074 -21.25 -8.727 1 92 173 CYS A CA 1
ATOM 1423 C C . CYS A 1 173 ? -6.238 -20.812 -7.277 1 92 173 CYS A C 1
ATOM 1425 O O . CYS A 1 173 ? -5.25 -20.609 -6.57 1 92 173 CYS A O 1
ATOM 1427 N N . LYS A 1 174 ? -7.434 -20.688 -6.941 1 83.31 174 LYS A N 1
ATOM 1428 C CA . LYS A 1 174 ? -7.727 -20.406 -5.539 1 83.31 174 LYS A CA 1
ATOM 1429 C C . LYS A 1 174 ? -7.613 -21.672 -4.699 1 83.31 174 LYS A C 1
ATOM 1431 O O . LYS A 1 174 ? -7.934 -22.766 -5.168 1 83.31 174 LYS A O 1
ATOM 1436 N N . TYR A 1 175 ? -7.098 -21.422 -3.473 1 86.06 175 TYR A N 1
ATOM 1437 C CA . TYR A 1 175 ? -6.973 -22.594 -2.613 1 86.06 175 TYR A CA 1
ATOM 1438 C C . TYR A 1 175 ? -8.023 -22.578 -1.506 1 86.06 175 TYR A C 1
ATOM 1440 O O . TYR A 1 175 ? -8.484 -21.5 -1.102 1 86.06 175 TYR A O 1
ATOM 1448 N N . ILE A 1 176 ? -8.414 -23.688 -1.129 1 76.88 176 ILE A N 1
ATOM 1449 C CA . ILE A 1 176 ? -9.297 -23.828 0.022 1 76.88 176 ILE A CA 1
ATOM 1450 C C . ILE A 1 176 ? -8.477 -23.875 1.306 1 76.88 176 ILE A C 1
ATOM 1452 O O . ILE A 1 176 ? -8.852 -23.266 2.312 1 76.88 176 ILE A O 1
ATOM 1456 N N . SER A 1 177 ? -7.359 -24.5 1.171 1 83.75 177 SER A N 1
ATOM 1457 C CA . SER A 1 177 ? -6.402 -24.594 2.27 1 83.75 177 SER A CA 1
ATOM 1458 C C . SER A 1 177 ? -5 -24.188 1.821 1 83.75 177 SER A C 1
ATOM 1460 O O . SER A 1 177 ? -4.621 -24.422 0.67 1 83.75 177 SER A O 1
ATOM 1462 N N . VAL A 1 178 ? -4.328 -23.672 2.768 1 84.44 178 VAL A N 1
ATOM 1463 C CA . VAL A 1 178 ? -2.973 -23.203 2.473 1 84.44 178 VAL A CA 1
ATOM 1464 C C . VAL A 1 178 ? -2.1 -24.406 2.092 1 84.44 178 VAL A C 1
ATOM 1466 O O . VAL A 1 178 ? -1.048 -24.234 1.468 1 84.44 178 VAL A O 1
ATOM 1469 N N . ASN A 1 179 ? -2.533 -25.625 2.311 1 85.81 179 ASN A N 1
ATOM 1470 C CA . ASN A 1 179 ? -1.766 -26.828 2.004 1 85.81 179 ASN A CA 1
ATOM 1471 C C . ASN A 1 179 ? -2.084 -27.359 0.607 1 85.81 179 ASN A C 1
ATOM 1473 O O . ASN A 1 179 ? -1.457 -28.312 0.141 1 85.81 179 ASN A O 1
ATOM 1477 N N . ASP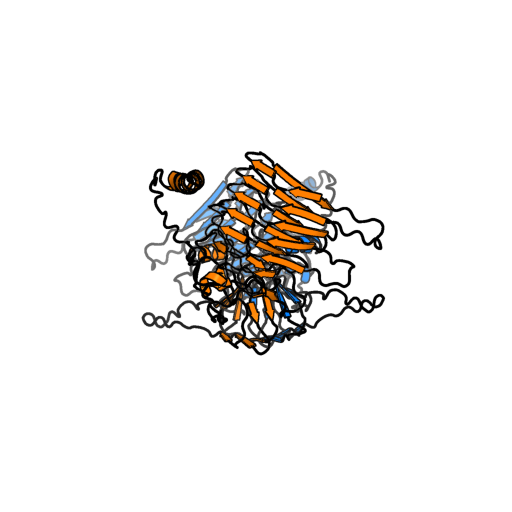 A 1 180 ? -3.107 -26.734 -0.005 1 90.75 180 ASP A N 1
ATOM 1478 C CA . ASP A 1 180 ? -3.428 -27.156 -1.369 1 90.75 180 ASP A CA 1
ATOM 1479 C C . ASP A 1 180 ? -2.232 -26.953 -2.299 1 90.75 180 ASP A C 1
ATOM 1481 O O . ASP A 1 180 ? -1.48 -25.984 -2.154 1 90.75 180 ASP A O 1
ATOM 1485 N N . ARG A 1 181 ? -2.092 -27.953 -3.211 1 94.88 181 ARG A N 1
ATOM 1486 C CA . ARG A 1 181 ? -0.973 -27.922 -4.148 1 94.88 181 ARG A CA 1
ATOM 1487 C C . ARG A 1 181 ? -1.441 -28.188 -5.57 1 94.88 181 ARG A C 1
ATOM 1489 O O . ARG A 1 181 ? -2.455 -28.859 -5.777 1 94.88 181 ARG A O 1
ATOM 1496 N N . MET A 1 182 ? -0.783 -27.594 -6.453 1 95.94 182 MET A N 1
ATOM 1497 C CA . MET A 1 182 ? -0.924 -27.969 -7.859 1 95.94 182 MET A CA 1
ATOM 1498 C C . MET A 1 182 ? 0.315 -28.703 -8.352 1 95.94 182 MET A C 1
ATOM 1500 O O . MET A 1 182 ? 1.44 -28.25 -8.141 1 95.94 182 MET A O 1
ATOM 1504 N N . ASN A 1 183 ? 0.126 -29.828 -9 1 96.56 183 ASN A N 1
ATOM 1505 C CA . ASN A 1 183 ? 1.237 -30.656 -9.453 1 96.56 183 ASN A CA 1
ATOM 1506 C C . ASN A 1 183 ? 1.806 -30.156 -10.781 1 96.56 183 ASN A C 1
ATOM 1508 O O . ASN A 1 183 ? 1.157 -30.281 -11.82 1 96.56 183 ASN A O 1
ATOM 1512 N N . ILE A 1 184 ? 2.969 -29.594 -10.711 1 97.69 184 ILE A N 1
ATOM 1513 C CA . ILE A 1 184 ? 3.666 -29.203 -11.93 1 97.69 184 ILE A CA 1
ATOM 1514 C C . ILE A 1 184 ? 5.066 -29.812 -11.945 1 97.69 184 ILE A C 1
ATOM 1516 O O . ILE A 1 184 ? 6.039 -29.141 -12.312 1 97.69 184 ILE A O 1
ATOM 1520 N N . SER A 1 185 ? 5.168 -31.062 -11.594 1 94.88 185 SER A N 1
ATOM 1521 C CA . SER A 1 185 ? 6.453 -31.734 -11.484 1 94.88 185 SER A CA 1
ATOM 1522 C C . SER A 1 185 ? 6.855 -32.375 -12.805 1 94.88 185 SER A C 1
ATOM 1524 O O . SER A 1 185 ? 6.074 -32.406 -13.758 1 94.88 185 SER A O 1
ATOM 1526 N N . TYR A 1 186 ? 8.109 -32.844 -12.891 1 92 186 TYR A N 1
ATOM 1527 C CA . TYR A 1 186 ? 8.656 -33.625 -14 1 92 186 TYR A CA 1
ATOM 1528 C C . TYR A 1 186 ? 8.633 -32.812 -15.297 1 92 186 TYR A C 1
ATOM 1530 O O . TYR A 1 186 ? 8.289 -33.344 -16.359 1 92 186 TYR A O 1
ATOM 1538 N N . ASN A 1 187 ? 8.852 -31.578 -15.148 1 93.19 187 ASN A N 1
ATOM 1539 C CA . ASN A 1 187 ? 9.039 -30.734 -16.328 1 93.19 187 ASN A CA 1
ATOM 1540 C C . ASN A 1 187 ? 10.5 -30.328 -16.484 1 93.19 187 ASN A C 1
ATOM 1542 O O . ASN A 1 187 ? 11.266 -30.359 -15.516 1 93.19 187 ASN A O 1
ATOM 1546 N N . TRP A 1 188 ? 10.852 -30.031 -17.688 1 92.75 188 TRP A N 1
ATOM 1547 C CA . TRP A 1 188 ? 12.109 -29.328 -17.953 1 92.75 188 TRP A CA 1
ATOM 1548 C C . TRP A 1 188 ? 11.883 -27.828 -18.094 1 92.75 188 TRP A C 1
ATOM 1550 O O . TRP A 1 188 ? 11.055 -27.391 -18.891 1 92.75 188 TRP A O 1
ATOM 1560 N N . TRP A 1 189 ? 12.633 -27.078 -17.344 1 93.81 189 TRP A N 1
ATOM 1561 C CA . TRP A 1 189 ? 12.352 -25.656 -17.25 1 93.81 189 TRP A CA 1
ATOM 1562 C C . TRP A 1 189 ? 13.438 -24.844 -17.953 1 93.81 189 TRP A C 1
ATOM 1564 O O . TRP A 1 189 ? 13.555 -23.641 -17.734 1 93.81 189 TRP A O 1
ATOM 1574 N N . GLY A 1 190 ? 14.25 -25.422 -18.703 1 90 190 GLY A N 1
ATOM 1575 C CA . GLY A 1 190 ? 15.305 -24.75 -19.422 1 90 190 GLY A CA 1
ATOM 1576 C C . GLY A 1 190 ? 16.562 -24.562 -18.594 1 90 190 GLY A C 1
ATOM 1577 O O . GLY A 1 190 ? 17.547 -23.969 -19.062 1 90 190 GLY A O 1
ATOM 1578 N N . THR A 1 191 ? 16.5 -25 -17.375 1 89.94 191 THR A N 1
ATOM 1579 C CA . THR A 1 191 ? 17.625 -24.875 -16.469 1 89.94 191 THR A CA 1
ATOM 1580 C C . THR A 1 191 ? 17.625 -26 -15.438 1 89.94 191 THR A C 1
ATOM 1582 O O . THR A 1 191 ? 16.578 -26.578 -15.156 1 89.94 191 THR A O 1
ATOM 1585 N N . GLY A 1 192 ? 18.797 -26.297 -14.984 1 87.69 192 GLY A N 1
ATOM 1586 C CA . GLY A 1 192 ? 18.906 -27.281 -13.914 1 87.69 192 GLY A CA 1
ATOM 1587 C C . GLY A 1 192 ? 19.047 -26.656 -12.539 1 87.69 192 GLY A C 1
ATOM 1588 O O . GLY A 1 192 ? 19.172 -27.359 -11.539 1 87.69 192 GLY A O 1
ATOM 1589 N N . ASN A 1 193 ? 19.031 -25.359 -12.5 1 88.5 193 ASN A N 1
ATOM 1590 C CA . ASN A 1 193 ? 19.172 -24.609 -11.258 1 88.5 193 ASN A CA 1
ATOM 1591 C C . ASN A 1 193 ? 17.828 -24.406 -10.57 1 88.5 193 ASN A C 1
ATOM 1593 O O . ASN A 1 193 ? 16.906 -23.812 -11.148 1 88.5 193 ASN A O 1
ATOM 1597 N N . ASP A 1 194 ? 17.766 -24.875 -9.344 1 88.12 194 ASP A N 1
ATOM 1598 C CA . ASP A 1 194 ? 16.5 -24.859 -8.609 1 88.12 194 ASP A CA 1
ATOM 1599 C C . ASP A 1 194 ? 16.031 -23.438 -8.375 1 88.12 194 ASP A C 1
ATOM 1601 O O . ASP A 1 194 ? 14.828 -23.141 -8.477 1 88.12 194 ASP A O 1
ATOM 1605 N N . ALA A 1 195 ? 16.906 -22.516 -7.973 1 85.81 195 ALA A N 1
ATOM 1606 C CA . ALA A 1 195 ? 16.531 -21.125 -7.723 1 85.81 195 ALA A CA 1
ATOM 1607 C C . ALA A 1 195 ? 15.969 -20.469 -8.984 1 85.81 195 ALA A C 1
ATOM 1609 O O . ALA A 1 195 ? 15 -19.703 -8.914 1 85.81 195 ALA A O 1
ATOM 1610 N N . GLU A 1 196 ? 16.531 -20.828 -10.094 1 88.81 196 GLU A N 1
ATOM 1611 C CA . GLU A 1 196 ? 16.062 -20.281 -11.359 1 88.81 196 GLU A CA 1
ATOM 1612 C C . GLU A 1 196 ? 14.68 -20.812 -11.719 1 88.81 196 GLU A C 1
ATOM 1614 O O . GLU A 1 196 ? 13.828 -20.094 -12.234 1 88.81 196 GLU A O 1
ATOM 1619 N N . VAL A 1 197 ? 14.516 -22.109 -11.508 1 91.94 197 VAL A N 1
ATOM 1620 C CA . VAL A 1 197 ? 13.219 -22.719 -11.781 1 91.94 197 VAL A CA 1
ATOM 1621 C C . VAL A 1 197 ? 12.141 -22.016 -10.969 1 91.94 197 VAL A C 1
ATOM 1623 O O . VAL A 1 197 ? 11.07 -21.703 -11.492 1 91.94 197 VAL A O 1
ATOM 1626 N N . ALA A 1 198 ? 12.445 -21.766 -9.742 1 90 198 ALA A N 1
ATOM 1627 C CA . ALA A 1 198 ? 11.492 -21.094 -8.852 1 90 198 ALA A CA 1
ATOM 1628 C C . ALA A 1 198 ? 11.086 -19.734 -9.391 1 90 198 ALA A C 1
ATOM 1630 O O . ALA A 1 198 ? 9.938 -19.312 -9.234 1 90 198 ALA A O 1
ATOM 1631 N N . GLN A 1 199 ? 11.945 -19.109 -10.039 1 87.56 199 GLN A N 1
ATOM 1632 C CA . GLN A 1 199 ? 11.695 -17.766 -10.57 1 87.56 199 GLN A CA 1
ATOM 1633 C C . GLN A 1 199 ? 10.789 -17.828 -11.805 1 87.56 199 GLN A C 1
ATOM 1635 O O . GLN A 1 199 ? 10.219 -16.812 -12.211 1 87.56 199 GLN A O 1
ATOM 1640 N N . ARG A 1 200 ? 10.703 -18.953 -12.359 1 93.62 200 ARG A N 1
ATOM 1641 C CA . ARG A 1 200 ? 9.906 -19.109 -13.57 1 93.62 200 ARG A CA 1
ATOM 1642 C C . ARG A 1 200 ? 8.477 -19.531 -13.242 1 93.62 200 ARG A C 1
ATOM 1644 O O . ARG A 1 200 ? 7.617 -19.578 -14.125 1 93.62 200 ARG A O 1
ATOM 1651 N N . VAL A 1 201 ? 8.266 -19.828 -11.992 1 94.06 201 VAL A N 1
ATOM 1652 C CA . VAL A 1 201 ? 6.949 -20.25 -11.531 1 94.06 201 VAL A CA 1
ATOM 1653 C C . VAL A 1 201 ? 6.332 -19.172 -10.641 1 94.06 201 VAL A C 1
ATOM 1655 O O . VAL A 1 201 ? 6.977 -18.688 -9.719 1 94.06 201 VAL A O 1
ATOM 1658 N N . PHE A 1 202 ? 5.156 -18.75 -10.969 1 93.56 202 PHE A N 1
ATOM 1659 C CA . PHE A 1 202 ? 4.391 -17.812 -10.148 1 93.56 202 PHE A CA 1
ATOM 1660 C C . PHE A 1 202 ? 3.314 -18.547 -9.359 1 93.56 202 PHE A C 1
ATOM 1662 O O . PHE A 1 202 ? 2.422 -19.172 -9.938 1 93.56 202 PHE A O 1
ATOM 1669 N N . ASP A 1 203 ? 3.396 -18.484 -8.055 1 94.06 203 ASP A N 1
ATOM 1670 C CA . ASP A 1 203 ? 2.471 -19.25 -7.238 1 94.06 203 ASP A CA 1
ATOM 1671 C C . ASP A 1 203 ? 2.23 -18.578 -5.891 1 94.06 203 ASP A C 1
ATOM 1673 O O . ASP A 1 203 ? 2.17 -17.344 -5.812 1 94.06 203 ASP A O 1
ATOM 1677 N N . PHE A 1 204 ? 1.962 -19.391 -4.867 1 92.81 204 PHE A N 1
ATOM 1678 C CA . PHE A 1 204 ? 1.616 -18.969 -3.514 1 92.81 204 PHE A CA 1
ATOM 1679 C C . PHE A 1 204 ? 2.732 -18.125 -2.908 1 92.81 204 PHE A C 1
ATOM 1681 O O . PHE A 1 204 ? 2.469 -17.188 -2.148 1 92.81 204 PHE A O 1
ATOM 1688 N N . ASP A 1 205 ? 3.9 -18.359 -3.215 1 90.62 205 ASP A N 1
ATOM 1689 C CA . ASP A 1 205 ? 5.035 -17.641 -2.637 1 90.62 205 ASP A CA 1
ATOM 1690 C C . ASP A 1 205 ? 5.184 -16.25 -3.254 1 90.62 205 ASP A C 1
ATOM 1692 O O . ASP A 1 205 ? 5.906 -15.406 -2.725 1 90.62 205 ASP A O 1
ATOM 1696 N N . ASP A 1 206 ? 4.539 -16.062 -4.363 1 87.88 206 ASP A N 1
ATOM 1697 C CA . ASP A 1 206 ? 4.48 -14.742 -4.977 1 87.88 206 ASP A CA 1
ATOM 1698 C C . ASP A 1 206 ? 3.229 -13.992 -4.535 1 87.88 206 ASP A C 1
ATOM 1700 O O . ASP A 1 206 ? 3.314 -12.859 -4.066 1 87.88 206 ASP A O 1
ATOM 1704 N N . TRP A 1 207 ? 2.109 -14.57 -4.703 1 87.5 207 TRP A N 1
ATOM 1705 C CA . TRP A 1 207 ? 0.818 -14.102 -4.211 1 87.5 207 TRP A CA 1
ATOM 1706 C C . TRP A 1 207 ? 0.161 -15.156 -3.322 1 87.5 207 TRP A C 1
ATOM 1708 O O . TRP A 1 207 ? -0.196 -16.234 -3.791 1 87.5 207 TRP A O 1
ATOM 1718 N N . ASN A 1 208 ? -0.056 -14.82 -2.1 1 91.06 208 ASN A N 1
ATOM 1719 C CA . ASN A 1 208 ? -0.509 -15.852 -1.174 1 91.06 208 ASN A CA 1
ATOM 1720 C C . ASN A 1 208 ? -1.993 -16.156 -1.356 1 91.06 208 ASN A C 1
ATOM 1722 O O . ASN A 1 208 ? -2.578 -16.906 -0.572 1 91.06 208 ASN A O 1
ATOM 1726 N N . THR A 1 209 ? -2.631 -15.609 -2.398 1 86.75 209 THR A N 1
ATOM 1727 C CA . THR A 1 209 ? -3.998 -15.961 -2.764 1 86.75 209 THR A CA 1
ATOM 1728 C C . THR A 1 209 ? -4.012 -17.094 -3.793 1 86.75 209 THR A C 1
ATOM 1730 O O . THR A 1 209 ? -5.07 -17.641 -4.105 1 86.75 209 THR A O 1
ATOM 1733 N N . PHE A 1 210 ? -2.85 -17.375 -4.285 1 90.44 210 PHE A N 1
ATOM 1734 C CA . PHE A 1 210 ? -2.713 -18.422 -5.281 1 90.44 210 PHE A CA 1
ATOM 1735 C C . PHE A 1 210 ? -2.35 -19.75 -4.617 1 90.44 210 PHE A C 1
ATOM 1737 O O . PHE A 1 210 ? -2.01 -19.781 -3.434 1 90.44 210 PHE A O 1
ATOM 1744 N N . THR A 1 211 ? -2.484 -20.797 -5.406 1 94.38 211 THR A N 1
ATOM 1745 C CA . THR A 1 211 ? -2.139 -22.125 -4.922 1 94.38 211 THR A CA 1
ATOM 1746 C C . THR A 1 211 ? -0.648 -22.406 -5.094 1 94.38 211 THR A C 1
ATOM 1748 O O . THR A 1 211 ? -0.054 -22 -6.102 1 94.38 211 THR A O 1
ATOM 1751 N N . LEU A 1 212 ? -0.154 -23.062 -4.078 1 94.88 212 LEU A N 1
ATOM 1752 C CA . LEU A 1 212 ? 1.25 -23.438 -4.164 1 94.88 212 LEU A CA 1
ATOM 1753 C C . LEU A 1 212 ? 1.465 -24.469 -5.262 1 94.88 212 LEU A C 1
ATOM 1755 O O . LEU A 1 212 ? 0.669 -25.406 -5.41 1 94.88 212 LEU A O 1
ATOM 1759 N N . ALA A 1 213 ? 2.537 -24.281 -6.031 1 95.88 213 ALA A N 1
ATOM 1760 C CA . ALA A 1 213 ? 2.873 -25.188 -7.121 1 95.88 213 ALA A CA 1
ATOM 1761 C C . ALA A 1 213 ? 4.023 -26.109 -6.723 1 95.88 213 ALA A C 1
ATOM 1763 O O . ALA A 1 213 ? 5.039 -25.656 -6.199 1 95.88 213 ALA A O 1
ATOM 1764 N N . ASP A 1 214 ? 3.865 -27.438 -6.961 1 95.44 214 ASP A N 1
ATOM 1765 C CA . ASP A 1 214 ? 4.926 -28.422 -6.727 1 95.44 214 ASP A CA 1
ATOM 1766 C C . ASP A 1 214 ? 5.68 -28.734 -8.016 1 95.44 214 ASP A C 1
ATOM 1768 O O . ASP A 1 214 ? 5.219 -29.547 -8.828 1 95.44 214 ASP A O 1
ATOM 1772 N N . TYR A 1 215 ? 6.777 -28.109 -8.125 1 94.88 215 TYR A N 1
ATOM 1773 C CA . TYR A 1 215 ? 7.52 -28.312 -9.359 1 94.88 215 TYR A CA 1
ATOM 1774 C C . TYR A 1 215 ? 8.656 -29.312 -9.156 1 94.88 215 TYR A C 1
ATOM 1776 O O . TYR A 1 215 ? 9.375 -29.641 -10.102 1 94.88 215 TYR A O 1
ATOM 1784 N N . SER A 1 216 ? 8.789 -29.781 -7.941 1 93.62 216 SER A N 1
ATOM 1785 C CA . SER A 1 216 ? 9.805 -30.797 -7.648 1 93.62 216 SER A CA 1
ATOM 1786 C C . SER A 1 216 ? 9.227 -32.188 -7.762 1 93.62 216 SER A C 1
ATOM 1788 O O . SER A 1 216 ? 8.109 -32.469 -7.305 1 93.62 216 SER A O 1
ATOM 1790 N N . PRO A 1 217 ? 9.969 -33.25 -8.391 1 93.62 217 PRO A N 1
ATOM 1791 C CA . PRO A 1 217 ? 11.25 -33.125 -9.086 1 93.62 217 PRO A CA 1
ATOM 1792 C C . PRO A 1 217 ? 11.109 -32.469 -10.469 1 93.62 217 PRO A C 1
ATOM 1794 O O . PRO A 1 217 ? 9.992 -32.344 -10.969 1 93.62 217 PRO A O 1
ATOM 1797 N N . PHE A 1 218 ? 12.188 -32 -10.922 1 93.38 218 PHE A N 1
ATOM 1798 C CA . PHE A 1 218 ? 12.227 -31.453 -12.273 1 93.38 218 PHE A CA 1
ATOM 1799 C C . PHE A 1 218 ? 13.445 -31.969 -13.031 1 93.38 218 PHE A C 1
ATOM 1801 O O . PHE A 1 218 ? 14.398 -32.469 -12.422 1 93.38 218 PHE A O 1
ATOM 1808 N N . TYR A 1 219 ? 13.398 -31.891 -14.328 1 90.56 219 TYR A N 1
ATOM 1809 C CA . TYR A 1 219 ? 14.5 -32.375 -15.148 1 90.56 219 TYR A CA 1
ATOM 1810 C C . TYR A 1 219 ? 15.617 -31.344 -15.234 1 90.56 219 TYR A C 1
ATOM 1812 O O . TYR A 1 219 ? 15.352 -30.156 -15.461 1 90.56 219 TYR A O 1
ATOM 1820 N N . VAL A 1 220 ? 16.922 -31.734 -15.039 1 89.19 220 VAL A N 1
ATOM 1821 C CA . VAL A 1 220 ? 18.078 -30.828 -15.039 1 89.19 220 VAL A CA 1
ATOM 1822 C C . VAL A 1 220 ? 18.656 -30.734 -16.438 1 89.19 220 VAL A C 1
ATOM 1824 O O . VAL A 1 220 ? 19.344 -29.766 -16.781 1 89.19 220 VAL A O 1
ATOM 1827 N N . THR A 1 221 ? 18.672 -31.734 -17.219 1 79.5 221 THR A N 1
ATOM 1828 C CA . THR A 1 221 ? 19.188 -31.734 -18.578 1 79.5 221 THR A CA 1
ATOM 1829 C C . THR A 1 221 ? 18.078 -31.984 -19.594 1 79.5 221 THR A C 1
ATOM 1831 O O . THR A 1 221 ? 17.047 -32.562 -19.266 1 79.5 221 THR A O 1
ATOM 1834 N N . ASN A 1 222 ? 18.484 -31.281 -20.641 1 68.88 222 ASN A N 1
ATOM 1835 C CA . ASN A 1 222 ? 17.547 -31.5 -21.75 1 68.88 222 ASN A CA 1
ATOM 1836 C C . ASN A 1 222 ? 17.891 -32.75 -22.547 1 68.88 222 ASN A C 1
ATOM 1838 O O . ASN A 1 222 ? 17.359 -32.969 -23.641 1 68.88 222 ASN A O 1
ATOM 1842 N N . GLU A 1 223 ? 19.219 -33.344 -22.188 1 56.97 223 GLU A N 1
ATOM 1843 C CA . GLU A 1 223 ? 19.875 -34.344 -23.047 1 56.97 223 GLU A CA 1
ATOM 1844 C C . GLU A 1 223 ? 18.844 -35.094 -23.891 1 56.97 223 GLU A C 1
ATOM 1846 O O . GLU A 1 223 ? 18.656 -34.812 -25.062 1 56.97 223 GLU A O 1
ATOM 1851 N N . LEU A 1 224 ? 18.594 -36.438 -23.578 1 50.09 224 LEU A N 1
ATOM 1852 C CA . LEU A 1 224 ? 18.234 -37.312 -24.688 1 50.09 224 LEU A CA 1
ATOM 1853 C C . LEU A 1 224 ? 17.016 -36.781 -25.438 1 50.09 224 LEU A C 1
ATOM 1855 O O . LEU A 1 224 ? 16.25 -37.531 -26.031 1 50.09 224 LEU A O 1
ATOM 1859 N N . PHE A 1 225 ? 16.641 -35.562 -25.094 1 48.88 225 PHE A N 1
ATOM 1860 C CA . PHE A 1 225 ? 15.406 -35.25 -25.797 1 48.88 225 PHE A CA 1
ATOM 1861 C C . PHE A 1 225 ? 15.688 -35.031 -27.281 1 48.88 225 PHE A C 1
ATOM 1863 O O . PHE A 1 225 ? 15.805 -33.875 -27.734 1 48.88 225 PHE A O 1
ATOM 1870 N N . ILE A 1 226 ? 16.844 -35.406 -27.703 1 42.34 226 ILE A N 1
ATOM 1871 C CA . ILE A 1 226 ? 17.188 -35.219 -29.109 1 42.34 226 ILE A CA 1
ATOM 1872 C C . ILE A 1 226 ? 15.969 -35.531 -29.969 1 42.34 226 ILE A C 1
ATOM 1874 O O . ILE A 1 226 ? 15.789 -34.938 -31.047 1 42.34 226 ILE A O 1
ATOM 1878 N N . ASN A 1 227 ? 15.578 -36.906 -29.844 1 43.38 227 ASN A N 1
ATOM 1879 C CA . ASN A 1 227 ? 14.625 -37.406 -30.828 1 43.38 227 ASN A CA 1
ATOM 1880 C C . ASN A 1 227 ? 13.25 -36.75 -30.656 1 43.38 227 ASN A C 1
ATOM 1882 O O . ASN A 1 227 ? 12.969 -36.156 -29.609 1 43.38 227 ASN A O 1
ATOM 1886 N N . PHE A 1 228 ? 12.586 -36.625 -31.75 1 48.97 228 PHE A N 1
ATOM 1887 C CA . PHE A 1 228 ? 11.234 -36.125 -32 1 48.97 228 PHE A CA 1
ATOM 1888 C C . PHE A 1 228 ? 10.328 -36.406 -30.797 1 48.97 228 PHE A C 1
ATOM 1890 O O . PHE A 1 228 ? 9.391 -35.656 -30.547 1 48.97 228 PHE A O 1
ATOM 1897 N N . TRP A 1 229 ? 10.789 -37.438 -29.953 1 57.31 229 TRP A N 1
ATOM 1898 C CA . TRP A 1 229 ? 9.789 -37.812 -28.969 1 57.31 229 TRP A CA 1
ATOM 1899 C C . TRP A 1 229 ? 10.312 -37.562 -27.547 1 57.31 229 TRP A C 1
ATOM 1901 O O . TRP A 1 229 ? 11.461 -37.875 -27.234 1 57.31 229 TRP A O 1
ATOM 1911 N N . TRP A 1 230 ? 9.789 -36.688 -26.703 1 60.44 230 TRP A N 1
ATOM 1912 C CA . TRP A 1 230 ? 9.93 -36.438 -25.281 1 60.44 230 TRP A CA 1
ATOM 1913 C C . TRP A 1 230 ? 9.789 -37.719 -24.469 1 60.44 230 TRP A C 1
ATOM 1915 O O . TRP A 1 230 ? 8.734 -38.344 -24.484 1 60.44 230 TRP A O 1
ATOM 1925 N N . HIS A 1 231 ? 11.125 -38.344 -24.078 1 65.88 231 HIS A N 1
ATOM 1926 C CA . HIS A 1 231 ? 11.07 -39.5 -23.203 1 65.88 231 HIS A CA 1
ATOM 1927 C C . HIS A 1 231 ? 11.516 -39.156 -21.797 1 65.88 231 HIS A C 1
ATOM 1929 O O . HIS A 1 231 ? 12.664 -39.406 -21.422 1 65.88 231 HIS A O 1
ATOM 1935 N N . PRO A 1 232 ? 10.672 -38.688 -20.859 1 63.94 232 PRO A N 1
ATOM 1936 C CA . PRO A 1 232 ? 11.008 -38.156 -19.547 1 63.94 232 PRO A CA 1
ATOM 1937 C C . PRO A 1 232 ? 11.68 -39.188 -18.641 1 63.94 232 PRO A C 1
ATOM 1939 O O . PRO A 1 232 ? 12.469 -38.812 -17.766 1 63.94 232 PRO A O 1
ATOM 1942 N N . ARG A 1 233 ? 11.562 -40.406 -18.875 1 65.75 233 ARG A N 1
ATOM 1943 C CA . ARG A 1 233 ? 12.062 -41.438 -17.969 1 65.75 233 ARG A CA 1
ATOM 1944 C C . ARG A 1 233 ? 13.586 -41.5 -18.016 1 65.75 233 ARG A C 1
ATOM 1946 O O . ARG A 1 233 ? 14.219 -42 -17.078 1 65.75 233 ARG A O 1
ATOM 1953 N N . LYS A 1 234 ? 14.188 -40.906 -19.141 1 68.69 234 LYS A N 1
ATOM 1954 C CA . LYS A 1 234 ? 15.633 -41 -19.281 1 68.69 234 LYS A CA 1
ATOM 1955 C C . LYS A 1 234 ? 16.312 -39.75 -18.719 1 68.69 234 LYS A C 1
ATOM 1957 O O . LYS A 1 234 ? 17.531 -39.688 -18.625 1 68.69 234 LYS A O 1
ATOM 1962 N N . GLY A 1 235 ? 15.562 -38.812 -18.328 1 76.81 235 GLY A N 1
ATOM 1963 C CA . GLY A 1 235 ? 16.141 -37.562 -17.859 1 76.81 235 GLY A CA 1
ATOM 1964 C C . GLY A 1 235 ? 16.609 -37.625 -16.406 1 76.81 235 GLY A C 1
ATOM 1965 O O . GLY A 1 235 ? 16.156 -38.469 -15.641 1 76.81 235 GLY A O 1
ATOM 1966 N N . GLN A 1 236 ? 17.656 -36.875 -16.156 1 85.56 236 GLN A N 1
ATOM 1967 C CA . GLN A 1 236 ? 18.125 -36.75 -14.773 1 85.56 236 GLN A CA 1
ATOM 1968 C C . GLN A 1 236 ? 17.219 -35.812 -13.992 1 85.56 236 GLN A C 1
ATOM 1970 O O . GLN A 1 236 ? 16.844 -34.719 -14.484 1 85.56 236 GLN A O 1
ATOM 1975 N N . LEU A 1 237 ? 16.828 -36.281 -12.867 1 89.62 237 LEU A N 1
ATOM 1976 C CA . LEU A 1 237 ? 15.906 -35.5 -12.039 1 89.62 237 LEU A CA 1
ATOM 1977 C C . LEU A 1 237 ? 16.641 -34.844 -10.883 1 89.62 237 LEU A C 1
ATOM 1979 O O . LEU A 1 237 ? 17.656 -35.375 -10.406 1 89.62 237 LEU A O 1
ATOM 1983 N N . ALA A 1 238 ? 16.203 -33.688 -10.57 1 91.31 238 ALA A N 1
ATOM 1984 C CA . ALA A 1 238 ? 16.625 -32.969 -9.359 1 91.31 238 ALA A CA 1
ATOM 1985 C C . ALA A 1 238 ? 15.445 -32.625 -8.469 1 91.31 238 ALA A C 1
ATOM 1987 O O . ALA A 1 238 ? 14.32 -32.469 -8.953 1 91.31 238 ALA A O 1
ATOM 1988 N N . ASN A 1 239 ? 15.656 -32.656 -7.18 1 90.81 239 ASN A N 1
ATOM 1989 C CA . ASN A 1 239 ? 14.648 -32.25 -6.199 1 90.81 239 ASN A CA 1
ATOM 1990 C C . ASN A 1 239 ? 14.938 -30.875 -5.617 1 90.81 239 ASN A C 1
ATOM 1992 O O . ASN A 1 239 ? 16.094 -30.516 -5.43 1 90.81 239 ASN A O 1
ATOM 1996 N N . VAL A 1 240 ? 13.852 -30.172 -5.387 1 88.06 240 VAL A N 1
ATOM 1997 C CA . VAL A 1 240 ? 14 -28.844 -4.82 1 88.06 240 VAL A CA 1
ATOM 1998 C C . VAL A 1 240 ? 13.969 -28.922 -3.297 1 88.06 240 VAL A C 1
ATOM 2000 O O . VAL A 1 240 ? 13.188 -29.688 -2.725 1 88.06 240 VAL A O 1
ATOM 2003 N N . THR A 1 241 ? 14.867 -28.156 -2.709 1 80.38 241 THR A N 1
ATOM 2004 C CA . THR A 1 241 ? 14.797 -27.938 -1.271 1 80.38 241 THR A CA 1
ATOM 2005 C C . THR A 1 241 ? 14.273 -26.531 -0.969 1 80.38 241 THR A C 1
ATOM 2007 O O . THR A 1 241 ? 14.711 -25.547 -1.584 1 80.38 241 THR A O 1
ATOM 2010 N N . TYR A 1 242 ? 13.281 -26.531 -0.173 1 82.88 242 TYR A N 1
ATOM 2011 C CA . TYR A 1 242 ? 12.719 -25.219 0.169 1 82.88 242 TYR A CA 1
ATOM 2012 C C . TYR A 1 242 ? 13.789 -24.312 0.757 1 82.88 242 TYR A C 1
ATOM 2014 O O . TYR A 1 242 ? 14.578 -24.734 1.604 1 82.88 242 TYR A O 1
ATOM 2022 N N . SER A 1 243 ? 13.844 -23.094 0.233 1 84.19 243 SER A N 1
ATOM 2023 C CA . SER A 1 243 ? 14.75 -22.078 0.769 1 84.19 243 SER A CA 1
ATOM 2024 C C . SER A 1 243 ? 14.016 -21.094 1.654 1 84.19 243 SER A C 1
ATOM 2026 O O . SER A 1 243 ? 13.133 -20.359 1.184 1 84.19 243 SER A O 1
ATOM 2028 N N . GLU A 1 244 ? 14.383 -21.078 2.939 1 90.88 244 GLU A N 1
ATOM 2029 C CA . GLU A 1 244 ? 13.797 -20.141 3.9 1 90.88 244 GLU A CA 1
ATOM 2030 C C . GLU A 1 244 ? 14.156 -18.703 3.561 1 90.88 244 GLU A C 1
ATOM 2032 O O . GLU A 1 244 ? 15.297 -18.406 3.209 1 90.88 244 GLU A O 1
ATOM 2037 N N . PRO A 1 245 ? 13.117 -17.797 3.656 1 90.62 245 PRO A N 1
ATOM 2038 C CA . PRO A 1 245 ? 13.461 -16.391 3.385 1 90.62 245 PRO A CA 1
ATOM 2039 C C . PRO A 1 245 ? 14.406 -15.805 4.43 1 90.62 245 PRO A C 1
ATOM 2041 O O . PRO A 1 245 ? 14.359 -16.188 5.602 1 90.62 245 PRO A O 1
ATOM 2044 N N . SER A 1 246 ? 15.227 -14.867 3.967 1 89.69 246 SER A N 1
ATOM 2045 C CA . SER A 1 246 ? 16.094 -14.141 4.879 1 89.69 246 SER A CA 1
ATOM 2046 C C . SER A 1 246 ? 15.375 -12.945 5.504 1 89.69 246 SER A C 1
ATOM 2048 O O . SER A 1 246 ? 14.375 -12.477 4.965 1 89.69 246 SER A O 1
ATOM 2050 N N . VAL A 1 247 ? 15.914 -12.422 6.645 1 89.69 247 VAL A N 1
ATOM 2051 C CA . VAL A 1 247 ? 15.312 -11.281 7.324 1 89.69 247 VAL A CA 1
ATOM 2052 C C . VAL A 1 247 ? 15.406 -10.047 6.434 1 89.69 247 VAL A C 1
ATOM 2054 O O . VAL A 1 247 ? 14.586 -9.133 6.539 1 89.69 247 VAL A O 1
ATOM 2057 N N . HIS A 1 248 ? 16.359 -10.031 5.551 1 86.12 248 HIS A N 1
ATOM 2058 C CA . HIS A 1 248 ? 16.578 -8.852 4.723 1 86.12 248 HIS A CA 1
ATOM 2059 C C . HIS A 1 248 ? 15.766 -8.922 3.436 1 86.12 248 HIS A C 1
ATOM 2061 O O . HIS A 1 248 ? 15.75 -7.965 2.654 1 86.12 248 HIS A O 1
ATOM 2067 N N . ASP A 1 249 ? 15.148 -10.039 3.256 1 86.25 249 ASP A N 1
ATOM 2068 C CA . ASP A 1 249 ? 14.281 -10.227 2.1 1 86.25 249 ASP A CA 1
ATOM 2069 C C . ASP A 1 249 ? 13.102 -11.133 2.441 1 86.25 249 ASP A C 1
ATOM 2071 O O . ASP A 1 249 ? 13.016 -12.258 1.94 1 86.25 249 ASP A O 1
ATOM 2075 N N . LEU A 1 250 ? 12.234 -10.555 3.221 1 90.94 250 LEU A N 1
ATOM 2076 C CA . LEU A 1 250 ? 11.086 -11.336 3.689 1 90.94 250 LEU A CA 1
ATOM 2077 C C . LEU A 1 250 ? 10.055 -11.508 2.58 1 90.94 250 LEU A C 1
ATOM 2079 O O . LEU A 1 250 ? 9.586 -10.523 2.006 1 90.94 250 LEU A O 1
ATOM 2083 N N . LYS A 1 251 ? 9.828 -12.711 2.186 1 90 251 LYS A N 1
ATOM 2084 C CA . LYS A 1 251 ? 8.852 -13.055 1.162 1 90 251 LYS A CA 1
ATOM 2085 C C . LYS A 1 251 ? 8.516 -14.547 1.206 1 90 251 LYS A C 1
ATOM 2087 O O . LYS A 1 251 ? 9.289 -15.344 1.74 1 90 251 LYS A O 1
ATOM 2092 N N . GLY A 1 252 ? 7.414 -14.836 0.622 1 92.75 252 GLY A N 1
ATOM 2093 C CA . GLY A 1 252 ? 7.062 -16.25 0.562 1 92.75 252 GLY A CA 1
ATOM 2094 C C . GLY A 1 252 ? 6.723 -16.828 1.919 1 92.75 252 GLY A C 1
ATOM 2095 O O . GLY A 1 252 ? 6.254 -16.125 2.809 1 92.75 252 GLY A O 1
ATOM 2096 N N . ARG A 1 253 ? 6.855 -18.156 2.092 1 93.56 253 ARG A N 1
ATOM 2097 C CA . ARG A 1 253 ? 6.512 -18.859 3.322 1 93.56 253 ARG A CA 1
ATOM 2098 C C . ARG A 1 253 ? 7.672 -18.828 4.312 1 93.56 253 ARG A C 1
ATOM 2100 O O . ARG A 1 253 ? 8.812 -19.125 3.951 1 93.56 253 ARG A O 1
ATOM 2107 N N . MET A 1 254 ? 7.375 -18.406 5.461 1 95.81 254 MET A N 1
ATOM 2108 C CA . MET A 1 254 ? 8.328 -18.375 6.566 1 95.81 254 MET A CA 1
ATOM 2109 C C . MET A 1 254 ? 8.023 -19.484 7.57 1 95.81 254 MET A C 1
ATOM 2111 O O . MET A 1 254 ? 7.051 -19.406 8.32 1 95.81 254 MET A O 1
ATOM 2115 N N . PHE A 1 255 ? 8.93 -20.484 7.613 1 94.88 255 PHE A N 1
ATOM 2116 C CA . PHE A 1 255 ? 8.695 -21.625 8.5 1 94.88 255 PHE A CA 1
ATOM 2117 C C . PHE A 1 255 ? 9.461 -21.453 9.805 1 94.88 255 PHE A C 1
ATOM 2119 O O . PHE A 1 255 ? 9.117 -22.062 10.812 1 94.88 255 PHE A O 1
ATOM 2126 N N . GLU A 1 256 ? 10.438 -20.625 9.695 1 96.25 256 GLU A N 1
ATOM 2127 C CA . GLU A 1 256 ? 11.273 -20.422 10.875 1 96.25 256 GLU A CA 1
ATOM 2128 C C . GLU A 1 256 ? 11.055 -19.031 11.477 1 96.25 256 GLU A C 1
ATOM 2130 O O . GLU A 1 256 ? 10.914 -18.047 10.742 1 96.25 256 GLU A O 1
ATOM 2135 N N . SER A 1 257 ? 11.109 -19.016 12.836 1 96.75 257 SER A N 1
ATOM 2136 C CA . SER A 1 257 ? 10.953 -17.734 13.523 1 96.75 257 SER A CA 1
ATOM 2137 C C . SER A 1 257 ? 12.102 -16.797 13.18 1 96.75 257 SER A C 1
ATOM 2139 O O . SER A 1 257 ? 13.242 -17.219 13.031 1 96.75 257 SER A O 1
ATOM 2141 N N . LYS A 1 258 ? 11.789 -15.578 13.047 1 96.19 258 LYS A N 1
ATOM 2142 C CA . LYS A 1 258 ? 12.781 -14.555 12.727 1 96.19 258 LYS A CA 1
ATOM 2143 C C . LYS A 1 258 ? 12.641 -13.352 13.648 1 96.19 258 LYS A C 1
ATOM 2145 O O . LYS A 1 258 ? 11.539 -12.992 14.055 1 96.19 258 LYS A O 1
ATOM 2150 N N . ASN A 1 259 ? 13.773 -12.742 13.961 1 94.88 259 ASN A N 1
ATOM 2151 C CA . ASN A 1 259 ? 13.852 -11.531 14.773 1 94.88 259 ASN A CA 1
ATOM 2152 C C . ASN A 1 259 ? 14.461 -10.367 13.992 1 94.88 259 ASN A C 1
ATOM 2154 O O . ASN A 1 259 ? 15.617 -10.43 13.578 1 94.88 259 ASN A O 1
ATOM 2158 N N . LEU A 1 260 ? 13.633 -9.391 13.734 1 94.31 260 LEU A N 1
ATOM 2159 C CA . LEU A 1 260 ? 14.141 -8.172 13.109 1 94.31 260 LEU A CA 1
ATOM 2160 C C . LEU A 1 260 ? 14.703 -7.219 14.156 1 94.31 260 LEU A C 1
ATOM 2162 O O . LEU A 1 260 ? 13.969 -6.699 14.992 1 94.31 260 LEU A O 1
ATOM 2166 N N . THR A 1 261 ? 15.969 -7 14.117 1 91.69 261 THR A N 1
ATOM 2167 C CA . THR A 1 261 ? 16.641 -6.133 15.078 1 91.69 261 THR A CA 1
ATOM 2168 C C . THR A 1 261 ? 17.203 -4.895 14.391 1 91.69 261 THR A C 1
ATOM 2170 O O . THR A 1 261 ? 17.469 -4.918 13.188 1 91.69 261 THR A O 1
ATOM 2173 N N . LEU A 1 262 ? 17.203 -3.834 15.188 1 86.38 262 LEU A N 1
ATOM 2174 C CA . LEU A 1 262 ? 17.781 -2.611 14.656 1 86.38 262 LEU A CA 1
ATOM 2175 C C . LEU A 1 262 ? 19.25 -2.82 14.305 1 86.38 262 LEU A C 1
ATOM 2177 O O . LEU A 1 262 ? 20.031 -3.293 15.141 1 86.38 262 LEU A O 1
ATOM 2181 N N . ILE A 1 263 ? 19.562 -2.725 12.984 1 74.12 263 ILE A N 1
ATOM 2182 C CA . ILE A 1 263 ? 20.938 -2.887 12.539 1 74.12 263 ILE A CA 1
ATOM 2183 C C . ILE A 1 263 ? 21.672 -1.554 12.648 1 74.12 263 ILE A C 1
ATOM 2185 O O . ILE A 1 263 ? 21.312 -0.585 11.977 1 74.12 263 ILE A O 1
ATOM 2189 N N . ARG A 1 264 ? 22.391 -1.285 13.672 1 65 264 ARG A N 1
ATOM 2190 C CA . ARG A 1 264 ? 23.156 -0.065 13.891 1 65 264 ARG A CA 1
ATOM 2191 C C . ARG A 1 264 ? 24.516 -0.143 13.195 1 65 264 ARG A C 1
ATOM 2193 O O . ARG A 1 264 ? 25.234 -1.142 13.32 1 65 264 ARG A O 1
ATOM 2200 N N . GLU A 1 265 ? 24.562 0.12 11.836 1 56.25 265 GLU A N 1
ATOM 2201 C CA . GLU A 1 265 ? 25.938 0.122 11.32 1 56.25 265 GLU A CA 1
ATOM 2202 C C . GLU A 1 265 ? 26.734 1.278 11.898 1 56.25 265 GLU A C 1
ATOM 2204 O O . GLU A 1 265 ? 26.266 2.412 11.961 1 56.25 265 GLU A O 1
ATOM 2209 N N . ARG A 1 266 ? 27.578 1.014 12.914 1 48.56 266 ARG A N 1
ATOM 2210 C CA . ARG A 1 266 ? 28.562 1.953 13.445 1 48.56 266 ARG A CA 1
ATOM 2211 C C . ARG A 1 266 ? 29.469 2.484 12.336 1 48.56 266 ARG A C 1
ATOM 2213 O O . ARG A 1 266 ? 29.938 1.72 11.492 1 48.56 266 ARG A O 1
ATOM 2220 N N . TRP A 1 267 ? 29.141 3.75 11.906 1 47.84 267 TRP A N 1
ATOM 2221 C CA . TRP A 1 267 ? 30.266 4.234 11.109 1 47.84 267 TRP A CA 1
ATOM 2222 C C . TRP A 1 267 ? 31.562 4.156 11.906 1 47.84 267 TRP A C 1
ATOM 2224 O O . TRP A 1 267 ? 31.625 4.625 13.047 1 47.84 267 TRP A O 1
ATOM 2234 N N . HIS A 1 268 ? 32.312 3.129 11.758 1 48.12 268 HIS A N 1
ATOM 2235 C CA . HIS A 1 268 ? 33.625 3.109 12.422 1 48.12 268 HIS A CA 1
ATOM 2236 C C . HIS A 1 268 ? 34.25 4.496 12.422 1 48.12 268 HIS A C 1
ATOM 2238 O O . HIS A 1 268 ? 34.906 4.887 13.406 1 48.12 268 HIS A O 1
ATOM 2244 N N . GLN A 1 269 ? 34.375 5.16 11.203 1 48.66 269 GLN A N 1
ATOM 2245 C CA . GLN A 1 269 ? 35.281 6.312 11.156 1 48.66 269 GLN A CA 1
ATOM 2246 C C . GLN A 1 269 ? 34.625 7.543 11.773 1 48.66 269 GLN A C 1
ATOM 2248 O O . GLN A 1 269 ? 35.312 8.5 12.133 1 48.66 269 GLN A O 1
ATOM 2253 N N . PHE A 1 270 ? 33.312 7.883 11.516 1 46.31 270 PHE A N 1
ATOM 2254 C CA . PHE A 1 270 ? 32.656 9.008 12.18 1 46.31 270 PHE A CA 1
ATOM 2255 C C . PHE A 1 270 ? 31.672 8.523 13.234 1 46.31 270 PHE A C 1
ATOM 2257 O O . PHE A 1 270 ? 30.531 8.195 12.922 1 46.31 270 PHE A O 1
ATOM 2264 N N . PRO A 1 271 ? 32.188 8.266 14.461 1 44.22 271 PRO A N 1
ATOM 2265 C CA . PRO A 1 271 ? 31.5 7.648 15.586 1 44.22 271 PRO A CA 1
ATOM 2266 C C . PRO A 1 271 ? 30.062 8.156 15.75 1 44.22 271 PRO A C 1
ATOM 2268 O O . PRO A 1 271 ? 29.234 7.492 16.375 1 44.22 271 PRO A O 1
ATOM 2271 N N . HIS A 1 272 ? 29.922 9.484 15.664 1 45.28 272 HIS A N 1
ATOM 2272 C CA . HIS A 1 272 ? 28.672 10.078 16.094 1 45.28 272 HIS A CA 1
ATOM 2273 C C . HIS A 1 272 ? 27.578 9.891 15.039 1 45.28 272 HIS A C 1
ATOM 2275 O O . HIS A 1 272 ? 26.438 10.312 15.227 1 45.28 272 HIS A O 1
ATOM 2281 N N . TYR A 1 273 ? 28 9.695 13.836 1 44.84 273 TYR A N 1
ATOM 2282 C CA . TYR A 1 273 ? 26.922 9.688 12.852 1 44.84 273 TYR A CA 1
ATOM 2283 C C . TYR A 1 273 ? 26.344 8.289 12.688 1 44.84 273 TYR A C 1
ATOM 2285 O O . TYR A 1 273 ? 27.078 7.324 12.453 1 44.84 273 TYR A O 1
ATOM 2293 N N . TYR A 1 274 ? 25.516 7.945 13.555 1 45.34 274 TYR A N 1
ATOM 2294 C CA . TYR A 1 274 ? 24.797 6.684 13.43 1 45.34 274 TYR A CA 1
ATOM 2295 C C . TYR A 1 274 ? 24.312 6.469 11.992 1 45.34 274 TYR A C 1
ATOM 2297 O O . TYR A 1 274 ? 23.938 7.426 11.305 1 45.34 274 TYR A O 1
ATOM 2305 N N . LYS A 1 275 ? 24.969 5.594 11.25 1 49.5 275 LYS A N 1
ATOM 2306 C CA . LYS A 1 275 ? 24.516 5.172 9.93 1 49.5 275 LYS A CA 1
ATOM 2307 C C . LYS A 1 275 ? 23 5.051 9.883 1 49.5 275 LYS A C 1
ATOM 2309 O O . LYS A 1 275 ? 22.359 4.719 10.883 1 49.5 275 LYS A O 1
ATOM 2314 N N . PRO A 1 276 ? 22.5 5.648 8.852 1 52.03 276 PRO A N 1
ATOM 2315 C CA . PRO A 1 276 ? 21.062 5.539 8.617 1 52.03 276 PRO A CA 1
ATOM 2316 C C . PRO A 1 276 ? 20.562 4.105 8.727 1 52.03 276 PRO A C 1
ATOM 2318 O O . PRO A 1 276 ? 21.266 3.162 8.375 1 52.03 276 PRO A O 1
ATOM 2321 N N . PHE A 1 277 ? 19.781 3.717 9.734 1 63.59 277 PHE A N 1
ATOM 2322 C CA . PHE A 1 277 ? 19.047 2.482 9.984 1 63.59 277 PHE A CA 1
ATOM 2323 C C . PHE A 1 277 ? 18.547 1.883 8.672 1 63.59 277 PHE A C 1
ATOM 2325 O O . PHE A 1 277 ? 18.016 2.596 7.82 1 63.59 277 PHE A O 1
ATOM 2332 N N . ARG A 1 278 ? 19.172 0.681 8.25 1 73.81 278 ARG A N 1
ATOM 2333 C CA . ARG A 1 278 ? 18.656 -0.001 7.066 1 73.81 278 ARG A CA 1
ATOM 2334 C C . ARG A 1 278 ? 17.266 -0.58 7.328 1 73.81 278 ARG A C 1
ATOM 2336 O O . ARG A 1 278 ? 17.094 -1.414 8.219 1 73.81 278 ARG A O 1
ATOM 2343 N N . PRO A 1 279 ? 16.297 -0.133 6.629 1 85.94 279 PRO A N 1
ATOM 2344 C CA . PRO A 1 279 ? 14.953 -0.677 6.812 1 85.94 279 PRO A CA 1
ATOM 2345 C C . PRO A 1 279 ? 14.82 -2.105 6.289 1 85.94 279 PRO A C 1
ATOM 2347 O O . PRO A 1 279 ? 15.586 -2.521 5.414 1 85.94 279 PRO A O 1
ATOM 2350 N N . TYR A 1 280 ? 14.133 -2.961 7.008 1 91.19 280 TYR A N 1
ATOM 2351 C CA . TYR A 1 280 ? 13.734 -4.262 6.484 1 91.19 280 TYR A CA 1
ATOM 2352 C C . TYR A 1 280 ? 12.703 -4.109 5.375 1 91.19 280 TYR A C 1
ATOM 2354 O O . TYR A 1 280 ? 11.938 -3.143 5.363 1 91.19 280 TYR A O 1
ATOM 2362 N N . ARG A 1 281 ? 12.742 -5.035 4.441 1 88.06 281 ARG A N 1
ATOM 2363 C CA . ARG A 1 281 ? 11.836 -4.91 3.305 1 88.06 281 ARG A CA 1
ATOM 2364 C C . ARG A 1 281 ? 11.008 -6.176 3.119 1 88.06 281 ARG A C 1
ATOM 2366 O O . ARG A 1 281 ? 11.523 -7.285 3.273 1 88.06 281 ARG A O 1
ATOM 2373 N N . ILE A 1 282 ? 9.766 -5.969 2.92 1 89.69 282 ILE A N 1
ATOM 2374 C CA . ILE A 1 282 ? 8.867 -7.023 2.457 1 89.69 282 ILE A CA 1
ATOM 2375 C C . ILE A 1 282 ? 8.438 -6.742 1.02 1 89.69 282 ILE A C 1
ATOM 2377 O O . ILE A 1 282 ? 7.59 -5.875 0.775 1 89.69 282 ILE A O 1
ATOM 2381 N N . THR A 1 283 ? 8.977 -7.48 0.078 1 82.19 283 THR A N 1
ATOM 2382 C CA . THR A 1 283 ? 8.875 -7.125 -1.333 1 82.19 283 THR A CA 1
ATOM 2383 C C . THR A 1 283 ? 7.785 -7.945 -2.021 1 82.19 283 THR A C 1
ATOM 2385 O O . THR A 1 283 ? 7.301 -7.566 -3.09 1 82.19 283 THR A O 1
ATOM 2388 N N . ARG A 1 284 ? 7.504 -9.109 -1.485 1 86.75 284 ARG A N 1
ATOM 2389 C CA . ARG A 1 284 ? 6.426 -9.977 -1.938 1 86.75 284 ARG A CA 1
ATOM 2390 C C . ARG A 1 284 ? 5.574 -10.453 -0.765 1 86.75 284 ARG A C 1
ATOM 2392 O O . ARG A 1 284 ? 5.887 -10.156 0.392 1 86.75 284 ARG A O 1
ATOM 2399 N N . ASP A 1 285 ? 4.516 -11.18 -1.193 1 92.19 285 ASP A N 1
ATOM 2400 C CA . ASP A 1 285 ? 3.633 -11.641 -0.125 1 92.19 285 ASP A CA 1
ATOM 2401 C C . ASP A 1 285 ? 4.391 -12.5 0.881 1 92.19 285 ASP A C 1
ATOM 2403 O O . ASP A 1 285 ? 5.227 -13.32 0.497 1 92.19 285 ASP A O 1
ATOM 2407 N N . LEU A 1 286 ? 4.133 -12.195 2.08 1 95.31 286 LEU A N 1
ATOM 2408 C CA . LEU A 1 286 ? 4.742 -12.945 3.176 1 95.31 286 LEU A CA 1
ATOM 2409 C C . LEU A 1 286 ? 3.705 -13.797 3.898 1 95.31 286 LEU A C 1
ATOM 2411 O O . LEU A 1 286 ? 2.607 -13.32 4.199 1 95.31 286 LEU A O 1
ATOM 2415 N N . THR A 1 287 ? 3.994 -15.023 4.051 1 95.94 287 THR A N 1
ATOM 2416 C CA . THR A 1 287 ? 3.152 -15.93 4.82 1 95.94 287 THR A CA 1
ATOM 2417 C C . THR A 1 287 ? 3.914 -16.484 6.023 1 95.94 287 THR A C 1
ATOM 2419 O O . THR A 1 287 ? 4.883 -17.234 5.863 1 95.94 287 THR A O 1
ATOM 2422 N N . ILE A 1 288 ? 3.482 -16.078 7.176 1 96.75 288 ILE A N 1
ATOM 2423 C CA . ILE A 1 288 ? 4.059 -16.625 8.406 1 96.75 288 ILE A CA 1
ATOM 2424 C C . ILE A 1 288 ? 3.381 -17.938 8.758 1 96.75 288 ILE A C 1
ATOM 2426 O O . ILE A 1 288 ? 2.221 -17.953 9.18 1 96.75 288 ILE A O 1
ATOM 2430 N N . MET A 1 289 ? 4.078 -18.969 8.641 1 95.94 289 MET A N 1
ATOM 2431 C CA . MET A 1 289 ? 3.502 -20.312 8.781 1 95.94 289 MET A CA 1
ATOM 2432 C C . MET A 1 289 ? 3.275 -20.656 10.242 1 95.94 289 MET A C 1
ATOM 2434 O O . MET A 1 289 ? 3.842 -20.016 11.133 1 95.94 289 MET A O 1
ATOM 2438 N N . PRO A 1 290 ? 2.402 -21.703 10.5 1 94.88 290 PRO A N 1
ATOM 2439 C CA . PRO A 1 290 ? 2.158 -22.109 11.883 1 94.88 290 PRO A CA 1
ATOM 2440 C C . PRO A 1 290 ? 3.438 -22.5 12.617 1 94.88 290 PRO A C 1
ATOM 2442 O O . PRO A 1 290 ? 4.281 -23.203 12.062 1 94.88 290 PRO A O 1
ATOM 2445 N N . GLY A 1 291 ? 3.545 -22.016 13.797 1 94.5 291 GLY A N 1
ATOM 2446 C CA . GLY A 1 291 ? 4.723 -22.328 14.594 1 94.5 291 GLY A CA 1
ATOM 2447 C C . GLY A 1 291 ? 5.82 -21.281 14.453 1 94.5 291 GLY A C 1
ATOM 2448 O O . GLY A 1 291 ? 6.75 -21.25 15.266 1 94.5 291 GLY A O 1
ATOM 2449 N N . ALA A 1 292 ? 5.777 -20.469 13.453 1 95.94 292 ALA A N 1
ATOM 2450 C CA . ALA A 1 292 ? 6.77 -19.406 13.234 1 95.94 292 ALA A CA 1
ATOM 2451 C C . ALA A 1 292 ? 6.297 -18.078 13.82 1 95.94 292 ALA A C 1
ATOM 2453 O O . ALA A 1 292 ? 5.098 -17.781 13.805 1 95.94 292 ALA A O 1
ATOM 2454 N N . THR A 1 293 ? 7.25 -17.344 14.406 1 96.81 293 THR A N 1
ATOM 2455 C CA . THR A 1 293 ? 6.965 -16.016 14.938 1 96.81 293 THR A CA 1
ATOM 2456 C C . THR A 1 293 ? 7.863 -14.969 14.281 1 96.81 293 THR A C 1
ATOM 2458 O O . THR A 1 293 ? 9.07 -15.164 14.172 1 96.81 293 THR A O 1
ATOM 2461 N N . LEU A 1 294 ? 7.32 -13.961 13.75 1 97 294 LEU A N 1
ATOM 2462 C CA . LEU A 1 294 ? 8.078 -12.797 13.32 1 97 294 LEU A CA 1
ATOM 2463 C C . LEU A 1 294 ? 8.117 -11.734 14.414 1 97 294 LEU A C 1
ATOM 2465 O O . LEU A 1 294 ? 7.105 -11.086 14.695 1 97 294 LEU A O 1
ATOM 2469 N N . TRP A 1 295 ? 9.234 -11.547 15.016 1 96.81 295 TRP A N 1
ATOM 2470 C CA . TRP A 1 295 ? 9.438 -10.555 16.078 1 96.81 295 TRP A CA 1
ATOM 2471 C C . TRP A 1 295 ? 10.07 -9.289 15.516 1 96.81 295 TRP A C 1
ATOM 2473 O O . TRP A 1 295 ? 11.125 -9.344 14.883 1 96.81 295 TRP A O 1
ATOM 2483 N N . ILE A 1 296 ? 9.461 -8.211 15.719 1 95.81 296 ILE A N 1
ATOM 2484 C CA . ILE A 1 296 ? 10.008 -6.922 15.328 1 95.81 296 ILE A CA 1
ATOM 2485 C C . ILE A 1 296 ? 10.398 -6.125 16.578 1 95.81 296 ILE A C 1
ATOM 2487 O O . ILE A 1 296 ? 9.531 -5.738 17.359 1 95.81 296 ILE A O 1
ATOM 2491 N N . GLU A 1 297 ? 11.633 -5.84 16.703 1 93.94 297 GLU A N 1
ATOM 2492 C CA . GLU A 1 297 ? 12.141 -5.168 17.891 1 93.94 297 GLU A CA 1
ATOM 2493 C C . GLU A 1 297 ? 12.047 -3.65 17.75 1 93.94 297 GLU A C 1
ATOM 2495 O O . GLU A 1 297 ? 11.82 -3.135 16.656 1 93.94 297 GLU A O 1
ATOM 2500 N N . LYS A 1 298 ? 12.242 -3.07 18.859 1 92.94 298 LYS A N 1
ATOM 2501 C CA . LYS A 1 298 ? 12.117 -1.617 18.922 1 92.94 298 LYS A CA 1
ATOM 2502 C C . LYS A 1 298 ? 13.094 -0.939 17.969 1 92.94 298 LYS A C 1
ATOM 2504 O O . LYS A 1 298 ? 14.219 -1.406 17.797 1 92.94 298 LYS A O 1
ATOM 2509 N N . GLY A 1 299 ? 12.625 0.163 17.328 1 90.12 299 GLY A N 1
ATOM 2510 C CA . GLY A 1 299 ? 13.477 0.993 16.5 1 90.12 299 GLY A CA 1
ATOM 2511 C C . GLY A 1 299 ? 13.516 0.53 15.047 1 90.12 299 GLY A C 1
ATOM 2512 O O . GLY A 1 299 ? 14.078 1.215 14.188 1 90.12 299 GLY A O 1
ATOM 2513 N N . VAL A 1 300 ? 12.953 -0.639 14.781 1 92.12 300 VAL A N 1
ATOM 2514 C CA . VAL A 1 300 ? 13.047 -1.249 13.453 1 92.12 300 VAL A CA 1
ATOM 2515 C C . VAL A 1 300 ? 12.086 -0.55 12.5 1 92.12 300 VAL A C 1
ATOM 2517 O O . VAL A 1 300 ? 10.984 -0.155 12.891 1 92.12 300 VAL A O 1
ATOM 2520 N N . GLU A 1 301 ? 12.578 -0.32 11.297 1 90.56 301 GLU A N 1
ATOM 2521 C CA . GLU A 1 301 ? 11.742 0.188 10.211 1 90.56 301 GLU A CA 1
ATOM 2522 C C . GLU A 1 301 ? 11.5 -0.885 9.156 1 90.56 301 GLU A C 1
ATOM 2524 O O . GLU A 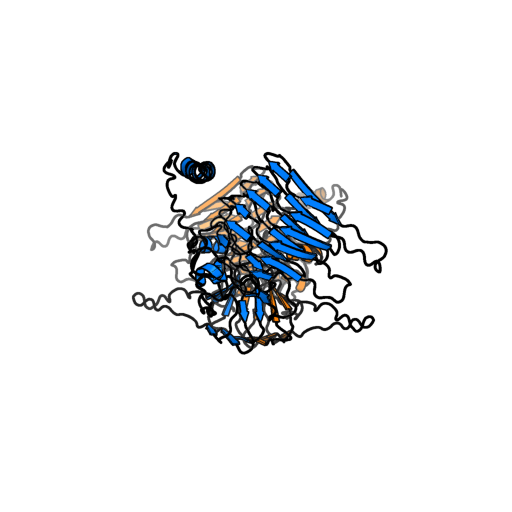1 301 ? 12.438 -1.543 8.695 1 90.56 301 GLU A O 1
ATOM 2529 N N . VAL A 1 302 ? 10.227 -1.146 8.867 1 91.75 302 VAL A N 1
ATOM 2530 C CA . VAL A 1 302 ? 9.844 -2.156 7.887 1 91.75 302 VAL A CA 1
ATOM 2531 C C . VAL A 1 302 ? 9.164 -1.487 6.695 1 91.75 302 VAL A C 1
ATOM 2533 O O . VAL A 1 302 ? 8.141 -0.824 6.852 1 91.75 302 VAL A O 1
ATOM 2536 N N . HIS A 1 303 ? 9.703 -1.614 5.543 1 89.75 303 HIS A N 1
ATOM 2537 C CA . HIS A 1 303 ? 9.117 -1.115 4.305 1 89.75 303 HIS A CA 1
ATOM 2538 C C . HIS A 1 303 ? 8.328 -2.205 3.588 1 89.75 303 HIS A C 1
ATOM 2540 O O . HIS A 1 303 ? 8.867 -3.277 3.295 1 89.75 303 HIS A O 1
ATOM 2546 N N . VAL A 1 304 ? 7.086 -1.901 3.363 1 88.5 304 VAL A N 1
ATOM 2547 C CA . VAL A 1 304 ? 6.219 -2.855 2.678 1 88.5 304 VAL A CA 1
ATOM 2548 C C . VAL A 1 304 ? 5.941 -2.373 1.257 1 88.5 304 VAL A C 1
ATOM 2550 O O . VAL A 1 304 ? 5.484 -1.244 1.057 1 88.5 304 VAL A O 1
ATOM 2553 N N . TRP A 1 305 ? 6.207 -3.186 0.282 1 82.38 305 TRP A N 1
ATOM 2554 C CA . TRP A 1 305 ? 6 -2.828 -1.117 1 82.38 305 TRP A CA 1
ATOM 2555 C C . TRP A 1 305 ? 4.512 -2.75 -1.441 1 82.38 305 TRP A C 1
ATOM 2557 O O . TRP A 1 305 ? 3.682 -3.318 -0.725 1 82.38 305 TRP A O 1
ATOM 2567 N N . PRO A 1 306 ? 4.207 -2.033 -2.51 1 77 306 PRO A N 1
ATOM 2568 C CA . PRO A 1 306 ? 2.795 -1.87 -2.861 1 77 306 PRO A CA 1
ATOM 2569 C C . PRO A 1 306 ? 2.105 -3.197 -3.174 1 77 306 PRO A C 1
ATOM 2571 O O . PRO A 1 306 ? 2.713 -4.086 -3.779 1 77 306 PRO A O 1
ATOM 2574 N N . ASN A 1 307 ? 0.901 -3.41 -2.705 1 78.31 307 ASN A N 1
ATOM 2575 C CA . ASN A 1 307 ? 0.019 -4.535 -2.996 1 78.31 307 ASN A CA 1
ATOM 2576 C C . ASN A 1 307 ? 0.515 -5.82 -2.34 1 78.31 307 ASN A C 1
ATOM 2578 O O . ASN A 1 307 ? 0.093 -6.914 -2.715 1 78.31 307 ASN A O 1
ATOM 2582 N N . VAL A 1 308 ? 1.467 -5.703 -1.461 1 87.75 308 VAL A N 1
ATOM 2583 C CA . VAL A 1 308 ? 1.964 -6.871 -0.745 1 87.75 308 VAL A CA 1
ATOM 2584 C C . VAL A 1 308 ? 0.974 -7.27 0.348 1 87.75 308 VAL A C 1
ATOM 2586 O O . VAL A 1 308 ? 0.435 -6.406 1.049 1 87.75 308 VAL A O 1
ATOM 2589 N N . ARG A 1 309 ? 0.793 -8.555 0.454 1 90.38 309 ARG A N 1
ATOM 2590 C CA . ARG A 1 309 ? -0.065 -9.125 1.487 1 90.38 309 ARG A CA 1
ATOM 2591 C C . ARG A 1 309 ? 0.758 -9.875 2.529 1 90.38 309 ARG A C 1
ATOM 2593 O O . ARG A 1 309 ? 1.777 -10.484 2.199 1 90.38 309 ARG A O 1
ATOM 2600 N N . ILE A 1 310 ? 0.268 -9.797 3.73 1 94.31 310 ILE A N 1
ATOM 2601 C CA . ILE A 1 310 ? 0.883 -10.555 4.812 1 94.31 310 ILE A CA 1
ATOM 2602 C C . ILE A 1 310 ? -0.146 -11.508 5.426 1 94.31 310 ILE A C 1
ATOM 2604 O O . ILE A 1 310 ? -1.188 -11.062 5.914 1 94.31 310 ILE A O 1
ATOM 2608 N N . LEU A 1 311 ? 0.106 -12.742 5.289 1 95.06 311 LEU A N 1
ATOM 2609 C CA . LEU A 1 311 ? -0.737 -13.797 5.844 1 95.06 311 LEU A CA 1
ATOM 2610 C C . LEU A 1 311 ? -0.102 -14.398 7.09 1 95.06 311 LEU A C 1
ATOM 2612 O O . LEU A 1 311 ? 1.002 -14.945 7.027 1 95.06 311 LEU A O 1
ATOM 2616 N N . VAL A 1 312 ? -0.834 -14.289 8.227 1 96 312 VAL A N 1
ATOM 2617 C CA . VAL A 1 312 ? -0.28 -14.734 9.492 1 96 312 VAL A CA 1
ATOM 2618 C C . VAL A 1 312 ? -1.01 -15.992 9.961 1 96 312 VAL A C 1
ATOM 2620 O O . VAL A 1 312 ? -2.133 -15.914 10.469 1 96 312 VAL A O 1
ATOM 2623 N N . LEU A 1 313 ? -0.371 -17.094 9.805 1 95.25 313 LEU A N 1
ATOM 2624 C CA . LEU A 1 313 ? -0.879 -18.359 10.344 1 95.25 313 LEU A CA 1
ATOM 2625 C C . LEU A 1 313 ? -0.234 -18.672 11.688 1 95.25 313 LEU A C 1
ATOM 2627 O O . LEU A 1 313 ? -0.636 -19.625 12.359 1 95.25 313 LEU A O 1
ATOM 2631 N N . GLY A 1 314 ? 0.772 -17.938 12.031 1 96.5 314 GLY A N 1
ATOM 2632 C CA . GLY A 1 314 ? 1.479 -17.969 13.305 1 96.5 314 GLY A CA 1
ATOM 2633 C C . GLY A 1 314 ? 1.331 -16.703 14.109 1 96.5 314 GLY A C 1
ATOM 2634 O O . GLY A 1 314 ? 0.212 -16.25 14.375 1 96.5 314 GLY A O 1
ATOM 2635 N N . ASP A 1 315 ? 2.639 -16.141 14.43 1 95.12 315 ASP A N 1
ATOM 2636 C CA . ASP A 1 315 ? 2.568 -14.961 15.281 1 95.12 315 ASP A CA 1
ATOM 2637 C C . ASP A 1 315 ? 3.396 -13.812 14.711 1 95.12 315 ASP A C 1
ATOM 2639 O O . ASP A 1 315 ? 4.48 -14.031 14.164 1 95.12 315 ASP A O 1
ATOM 2643 N N . LEU A 1 316 ? 2.891 -12.672 14.805 1 96.31 316 LEU A N 1
ATOM 2644 C CA . LEU A 1 316 ? 3.592 -11.43 14.508 1 96.31 316 LEU A CA 1
ATOM 2645 C C . LEU A 1 316 ? 3.568 -10.492 15.711 1 96.31 316 LEU A C 1
ATOM 2647 O O . LEU A 1 316 ? 2.498 -10.094 16.172 1 96.31 316 LEU A O 1
ATOM 2651 N N . ILE A 1 317 ? 4.703 -10.188 16.234 1 97.06 317 ILE A N 1
ATOM 2652 C CA . ILE A 1 317 ? 4.805 -9.383 17.453 1 97.06 317 ILE A CA 1
ATOM 2653 C C . ILE A 1 317 ? 5.699 -8.172 17.188 1 97.06 317 ILE A C 1
ATOM 2655 O O . ILE A 1 317 ? 6.863 -8.32 16.812 1 97.06 317 ILE A O 1
ATOM 2659 N N . ALA A 1 318 ? 5.203 -7.039 17.312 1 96.12 318 ALA A N 1
ATOM 2660 C CA . ALA A 1 318 ? 5.953 -5.789 17.234 1 96.12 318 ALA A CA 1
ATOM 2661 C C . ALA A 1 318 ? 5.941 -5.059 18.578 1 96.12 318 ALA A C 1
ATOM 2663 O O . ALA A 1 318 ? 4.883 -4.625 19.047 1 96.12 318 ALA A O 1
ATOM 2664 N N . ASP A 1 319 ? 7.074 -4.93 19.141 1 94.62 319 ASP A N 1
ATOM 2665 C CA . ASP A 1 319 ? 7.227 -4.305 20.453 1 94.62 319 ASP A CA 1
ATOM 2666 C C . ASP A 1 319 ? 8.031 -3.01 20.359 1 94.62 319 ASP A C 1
ATOM 2668 O O . ASP A 1 319 ? 9.258 -3.025 20.469 1 94.62 319 ASP A O 1
ATOM 2672 N N . GLY A 1 320 ? 7.32 -1.962 20.094 1 93.12 320 GLY A N 1
ATOM 2673 C CA . GLY A 1 320 ? 7.961 -0.659 20 1 93.12 320 GLY A CA 1
ATOM 2674 C C . GLY A 1 320 ? 7.961 0.097 21.312 1 93.12 320 GLY A C 1
ATOM 2675 O O . GLY A 1 320 ? 7.363 -0.352 22.297 1 93.12 320 GLY A O 1
ATOM 2676 N N . THR A 1 321 ? 8.781 1.132 21.406 1 91.12 321 THR A N 1
ATOM 2677 C CA . THR A 1 321 ? 8.805 2.049 22.547 1 91.12 321 THR A CA 1
ATOM 2678 C C . THR A 1 321 ? 8.742 3.498 22.062 1 91.12 321 THR A C 1
ATOM 2680 O O . THR A 1 321 ? 8.898 3.773 20.875 1 91.12 321 THR A O 1
ATOM 2683 N N . TYR A 1 322 ? 8.516 4.359 23.031 1 88.44 322 TYR A N 1
ATOM 2684 C CA . TYR A 1 322 ? 8.438 5.789 22.734 1 88.44 322 TYR A CA 1
ATOM 2685 C C . TYR A 1 322 ? 9.742 6.293 22.141 1 88.44 322 TYR A C 1
ATOM 2687 O O . TYR A 1 322 ? 9.734 7.062 21.172 1 88.44 322 TYR A O 1
ATOM 2695 N N . TRP A 1 323 ? 10.82 5.84 22.625 1 87.06 323 TRP A N 1
ATOM 2696 C CA . TRP A 1 323 ? 12.133 6.348 22.234 1 87.06 323 TRP A CA 1
ATOM 2697 C C . TRP A 1 323 ? 12.625 5.652 20.969 1 87.06 323 TRP A C 1
ATOM 2699 O O . TRP A 1 323 ? 13.414 6.219 20.219 1 87.06 323 TRP A O 1
ATOM 2709 N N . GLU A 1 324 ? 12.164 4.422 20.844 1 89.25 324 GLU A N 1
ATOM 2710 C CA . GLU A 1 324 ? 12.539 3.629 19.672 1 89.25 324 GLU A CA 1
ATOM 2711 C C . GLU A 1 324 ? 11.305 3.006 19.016 1 89.25 324 GLU A C 1
ATOM 2713 O O . GLU A 1 324 ? 11.094 1.796 19.109 1 89.25 324 GLU A O 1
ATOM 2718 N N . PRO A 1 325 ? 10.641 3.84 18.312 1 91.06 325 PRO A N 1
ATOM 2719 C CA . PRO A 1 325 ? 9.398 3.326 17.719 1 91.06 325 PRO A CA 1
ATOM 2720 C C . PRO A 1 325 ? 9.656 2.426 16.516 1 91.06 325 PRO A C 1
ATOM 2722 O O . PRO A 1 325 ? 10.719 2.51 15.891 1 91.06 325 PRO A O 1
ATOM 2725 N N . ILE A 1 326 ? 8.742 1.498 16.297 1 93.12 326 ILE A N 1
ATOM 2726 C CA . ILE A 1 326 ? 8.742 0.683 15.094 1 93.12 326 ILE A CA 1
ATOM 2727 C C . ILE A 1 326 ? 7.926 1.381 14 1 93.12 326 ILE A C 1
ATOM 2729 O O . ILE A 1 326 ? 6.852 1.918 14.273 1 93.12 326 ILE A O 1
ATOM 2733 N N . ARG A 1 327 ? 8.43 1.436 12.781 1 92.25 327 ARG A N 1
ATOM 2734 C CA . ARG A 1 327 ? 7.766 2.129 11.68 1 92.25 327 ARG A CA 1
ATOM 2735 C C . ARG A 1 327 ? 7.465 1.172 10.531 1 92.25 327 ARG A C 1
ATOM 2737 O O . ARG A 1 327 ? 8.375 0.535 9.992 1 92.25 327 ARG A O 1
ATOM 2744 N N . PHE A 1 328 ? 6.211 0.996 10.25 1 92.44 328 PHE A N 1
ATOM 2745 C CA . PHE A 1 328 ? 5.789 0.351 9.008 1 92.44 328 PHE A CA 1
ATOM 2746 C C . PHE A 1 328 ? 5.48 1.388 7.938 1 92.44 328 PHE A C 1
ATOM 2748 O O . PHE A 1 328 ? 4.613 2.244 8.125 1 92.44 328 PHE A O 1
ATOM 2755 N N . LYS A 1 329 ? 6.16 1.344 6.836 1 88.25 329 LYS A N 1
ATOM 2756 C CA . LYS A 1 329 ? 6.031 2.354 5.789 1 88.25 329 LYS A CA 1
ATOM 2757 C C . LYS A 1 329 ? 5.73 1.709 4.438 1 88.25 329 LYS A C 1
ATOM 2759 O O . LYS A 1 329 ? 6.332 0.694 4.082 1 88.25 329 LYS A O 1
ATOM 2764 N N . PRO A 1 330 ? 4.727 2.377 3.793 1 83.06 330 PRO A N 1
ATOM 2765 C CA . PRO A 1 330 ? 4.586 1.962 2.396 1 83.06 330 PRO A CA 1
ATOM 2766 C C . PRO A 1 330 ? 5.652 2.566 1.488 1 83.06 330 PRO A C 1
ATOM 2768 O O . PRO A 1 330 ? 6.125 3.678 1.741 1 83.06 330 PRO A O 1
ATOM 2771 N N . ILE A 1 331 ? 6.18 1.803 0.651 1 71.81 331 ILE A N 1
ATOM 2772 C CA . ILE A 1 331 ? 7.129 2.393 -0.285 1 71.81 331 ILE A CA 1
ATOM 2773 C C . ILE A 1 331 ? 6.375 3.115 -1.399 1 71.81 331 ILE A C 1
ATOM 2775 O O . ILE A 1 331 ? 5.383 2.602 -1.921 1 71.81 331 ILE A O 1
ATOM 2779 N N . ASN A 1 332 ? 6.555 4.473 -1.434 1 57.94 332 ASN A N 1
ATOM 2780 C CA . ASN A 1 332 ? 5.879 5.246 -2.475 1 57.94 332 ASN A CA 1
ATOM 2781 C C . ASN A 1 332 ? 6.34 4.828 -3.867 1 57.94 332 ASN A C 1
ATOM 2783 O O . ASN A 1 332 ? 7.371 4.168 -4.012 1 57.94 332 ASN A O 1
ATOM 2787 N N . THR A 1 333 ? 5.43 5.094 -4.789 1 52.16 333 THR A N 1
ATOM 2788 C CA . THR A 1 333 ? 5.676 4.742 -6.184 1 52.16 333 THR A CA 1
ATOM 2789 C C . THR A 1 333 ? 7.066 5.195 -6.613 1 52.16 333 THR A C 1
ATOM 2791 O O . THR A 1 333 ? 7.766 4.477 -7.332 1 52.16 333 THR A O 1
ATOM 2794 N N . THR A 1 334 ? 7.383 6.391 -6.074 1 49.53 334 THR A N 1
ATOM 2795 C CA . THR A 1 334 ? 8.664 6.926 -6.523 1 49.53 334 THR A CA 1
ATOM 2796 C C . THR A 1 334 ? 9.82 6.125 -5.93 1 49.53 334 THR A C 1
ATOM 2798 O O . THR A 1 334 ? 10.781 5.805 -6.629 1 49.53 334 THR A O 1
ATOM 2801 N N . GLU A 1 335 ? 9.766 5.953 -4.598 1 51.41 335 GLU A N 1
ATOM 2802 C CA . GLU A 1 335 ? 10.82 5.168 -3.967 1 51.41 335 GLU A CA 1
ATOM 2803 C C . GLU A 1 335 ? 10.859 3.748 -4.523 1 51.41 335 GLU A C 1
ATOM 2805 O O . GLU A 1 335 ? 11.938 3.172 -4.699 1 51.41 335 GLU A O 1
ATOM 2810 N N . PHE A 1 336 ? 9.633 3.449 -4.75 1 52.56 336 PHE A N 1
ATOM 2811 C CA . PHE A 1 336 ? 9.5 2.129 -5.352 1 52.56 336 PHE A CA 1
ATOM 2812 C C . PHE A 1 336 ? 10.234 2.064 -6.684 1 52.56 336 PHE A C 1
ATOM 2814 O O . PHE A 1 336 ? 10.961 1.105 -6.953 1 52.56 336 PHE A O 1
ATOM 2821 N N . ASP A 1 337 ? 10.031 3.189 -7.398 1 50.06 337 ASP A N 1
ATOM 2822 C CA . ASP A 1 337 ? 10.672 3.27 -8.703 1 50.06 337 ASP A CA 1
ATOM 2823 C C . ASP A 1 337 ? 12.188 3.387 -8.562 1 50.06 337 ASP A C 1
ATOM 2825 O O . ASP A 1 337 ? 12.945 2.789 -9.336 1 50.06 337 ASP A O 1
ATOM 2829 N N . GLU A 1 338 ? 12.602 4.152 -7.586 1 48.16 338 GLU A N 1
ATOM 2830 C CA . GLU A 1 338 ? 14.031 4.344 -7.367 1 48.16 338 GLU A CA 1
ATOM 2831 C C . GLU A 1 338 ? 14.688 3.061 -6.879 1 48.16 338 GLU A C 1
ATOM 2833 O O . GLU A 1 338 ? 15.797 2.729 -7.301 1 48.16 338 GLU A O 1
ATOM 2838 N N . MET A 1 339 ? 14.102 2.471 -5.977 1 47.34 339 MET A N 1
ATOM 2839 C CA . MET A 1 339 ? 14.664 1.238 -5.43 1 47.34 339 MET A CA 1
ATOM 2840 C C . MET A 1 339 ? 14.641 0.122 -6.469 1 47.34 339 MET A C 1
ATOM 2842 O O . MET A 1 339 ? 15.57 -0.684 -6.543 1 47.34 339 MET A O 1
ATOM 2846 N N . ARG A 1 340 ? 13.539 0.156 -7.055 1 48.25 340 ARG A N 1
ATOM 2847 C CA . ARG A 1 340 ? 13.492 -0.792 -8.164 1 48.25 340 ARG A CA 1
ATOM 2848 C C . ARG A 1 340 ? 14.594 -0.502 -9.18 1 48.25 340 ARG A C 1
ATOM 2850 O O . ARG A 1 340 ? 15.125 -1.422 -9.805 1 48.25 340 ARG A O 1
ATOM 2857 N N . GLY A 1 341 ? 14.688 0.845 -9.43 1 43.56 341 GLY A N 1
ATOM 2858 C CA . GLY A 1 341 ? 15.836 1.134 -10.273 1 43.56 341 GLY A CA 1
ATOM 2859 C C . GLY A 1 341 ? 17.141 0.641 -9.68 1 43.56 341 GLY A C 1
ATOM 2860 O O . GLY A 1 341 ? 18.062 0.261 -10.422 1 43.56 341 GLY A O 1
ATOM 2861 N N . LYS A 1 342 ? 17.406 0.875 -8.406 1 42.72 342 LYS A N 1
ATOM 2862 C CA . LYS A 1 342 ? 18.656 0.414 -7.797 1 42.72 342 LYS A CA 1
ATOM 2863 C C . LYS A 1 342 ? 18.672 -1.106 -7.672 1 42.72 342 LYS A C 1
ATOM 2865 O O . LYS A 1 342 ? 19.75 -1.708 -7.535 1 42.72 342 LYS A O 1
ATOM 2870 N N . ILE A 1 343 ? 17.719 -1.681 -7.16 1 37.78 343 ILE A N 1
ATOM 2871 C CA . ILE A 1 343 ? 17.734 -3.133 -7.305 1 37.78 343 ILE A CA 1
ATOM 2872 C C . ILE A 1 343 ? 17.922 -3.502 -8.773 1 37.78 343 ILE A C 1
ATOM 2874 O O . ILE A 1 343 ? 17.156 -3.082 -9.641 1 37.78 343 ILE A O 1
ATOM 2878 N N . GLY A 1 344 ? 19.094 -3.537 -9.195 1 31.62 344 GLY A N 1
ATOM 2879 C CA . GLY A 1 344 ? 19.375 -4.117 -10.5 1 31.62 344 GLY A CA 1
ATOM 2880 C C . GLY A 1 344 ? 18.25 -5.008 -11.008 1 31.62 344 GLY A C 1
ATOM 2881 O O . GLY A 1 344 ? 17.547 -5.648 -10.219 1 31.62 344 GLY A O 1
ATOM 2882 N N . THR A 1 345 ? 17.594 -4.441 -11.953 1 32.34 345 THR A N 1
ATOM 2883 C CA . THR A 1 345 ? 16.938 -5.5 -12.719 1 32.34 345 THR A CA 1
ATOM 2884 C C . THR A 1 345 ? 17.734 -6.801 -12.617 1 32.34 345 THR A C 1
ATOM 2886 O O . THR A 1 345 ? 18.828 -6.91 -13.164 1 32.34 345 THR A O 1
ATOM 2889 N N . ARG A 1 346 ? 18 -7.309 -11.562 1 31.92 346 ARG A N 1
ATOM 2890 C CA . ARG A 1 346 ? 18.641 -8.609 -11.75 1 31.92 346 ARG A CA 1
ATOM 2891 C C . ARG A 1 346 ? 18.25 -9.227 -13.086 1 31.92 346 ARG A C 1
ATOM 2893 O O . ARG A 1 346 ? 19.031 -9.953 -13.695 1 31.92 346 ARG A O 1
ATOM 2900 N N . TYR A 1 347 ? 17.062 -9.336 -13.336 1 27.55 347 TYR A N 1
ATOM 2901 C CA . TYR A 1 347 ? 17 -10.078 -14.594 1 27.55 347 TYR A CA 1
ATOM 2902 C C . TYR A 1 347 ? 17.297 -9.172 -15.781 1 27.55 347 TYR A C 1
ATOM 2904 O O . TYR A 1 347 ? 16.391 -8.594 -16.375 1 27.55 347 TYR A O 1
ATOM 2912 N N . LYS A 1 348 ? 18.094 -8.195 -15.578 1 30.86 348 LYS A N 1
ATOM 2913 C CA . LYS A 1 348 ? 18.625 -8.078 -16.922 1 30.86 348 LYS A CA 1
ATOM 2914 C C . LYS A 1 348 ? 19.078 -9.438 -17.453 1 30.86 348 LYS A C 1
ATOM 2916 O O . LYS A 1 348 ? 20.047 -10.016 -16.953 1 30.86 348 LYS A O 1
ATOM 2921 N N . ARG A 1 349 ? 18.047 -10.242 -17.688 1 27.19 349 ARG A N 1
ATOM 2922 C CA . ARG A 1 349 ? 18.422 -11.344 -18.562 1 27.19 349 ARG A CA 1
ATOM 2923 C C . ARG A 1 349 ? 19.547 -10.93 -19.516 1 27.19 349 ARG A C 1
ATOM 2925 O O . ARG A 1 349 ? 19.484 -9.859 -20.109 1 27.19 349 ARG A O 1
ATOM 2932 N N . GLN A 1 350 ? 20.797 -11.047 -19.094 1 27.47 350 GLN A N 1
ATOM 2933 C CA . GLN A 1 350 ? 21.859 -11 -20.094 1 27.47 350 GLN A CA 1
ATOM 2934 C C . GLN A 1 350 ? 21.297 -11.258 -21.5 1 27.47 350 GLN A C 1
ATOM 2936 O O . GLN A 1 350 ? 20.875 -12.375 -21.797 1 27.47 350 GLN A O 1
ATOM 2941 N N . SER A 1 351 ? 20.531 -10.406 -21.953 1 26.73 351 SER A N 1
ATOM 2942 C CA . SER A 1 351 ? 20.438 -10.469 -23.406 1 26.73 351 SER A CA 1
ATOM 2943 C C . SER A 1 351 ? 21.812 -10.508 -24.047 1 26.73 351 SER A C 1
ATOM 2945 O O . SER A 1 351 ? 22.562 -9.516 -24.016 1 26.73 351 SER A O 1
ATOM 2947 N N . GLY A 1 352 ? 22.719 -11.492 -23.688 1 25.86 352 GLY A N 1
ATOM 2948 C CA . GLY A 1 352 ? 23.625 -11.727 -24.797 1 25.86 352 GLY A CA 1
ATOM 2949 C C . GLY A 1 352 ? 22.969 -11.586 -26.141 1 25.86 352 GLY A C 1
ATOM 2950 O O . GLY A 1 352 ? 22.016 -12.305 -26.453 1 25.86 352 GLY A O 1
ATOM 2951 N N . PHE A 1 353 ? 22.828 -10.383 -26.547 1 26.31 353 PHE A N 1
ATOM 2952 C CA . PHE A 1 353 ? 22.703 -10.273 -28 1 26.31 353 PHE A CA 1
ATOM 2953 C C . PHE A 1 353 ? 23.609 -11.273 -28.703 1 26.31 353 PHE A C 1
ATOM 2955 O O . PHE A 1 353 ? 24.844 -11.172 -28.625 1 26.31 353 PHE A O 1
ATOM 2962 N N . LEU A 1 354 ? 23.359 -12.523 -28.547 1 23.67 354 LEU A N 1
ATOM 2963 C CA . LEU A 1 354 ? 23.938 -13.258 -29.672 1 23.67 354 LEU A CA 1
ATOM 2964 C C . LEU A 1 354 ? 23.719 -12.508 -30.969 1 23.67 354 LEU A C 1
ATOM 2966 O O . LEU A 1 354 ? 22.594 -12.094 -31.266 1 23.67 354 LEU A O 1
ATOM 2970 N N . LYS A 1 355 ? 24.688 -11.742 -31.359 1 25.16 355 LYS A N 1
ATOM 2971 C CA . LYS A 1 355 ? 24.875 -11.445 -32.781 1 25.16 355 LYS A CA 1
ATOM 2972 C C . LYS A 1 355 ? 24.422 -12.617 -33.656 1 25.16 355 LYS A C 1
ATOM 2974 O O . LYS A 1 355 ? 24.969 -13.727 -33.531 1 25.16 355 LYS A O 1
ATOM 2979 N N . ARG A 1 356 ? 23.172 -12.617 -33.969 1 25.89 356 ARG A N 1
ATOM 2980 C CA . ARG A 1 356 ? 22.891 -13.398 -35.188 1 25.89 356 ARG A CA 1
ATOM 2981 C C . ARG A 1 356 ? 23.984 -13.203 -36.219 1 25.89 356 ARG A C 1
ATOM 2983 O O . ARG A 1 356 ? 24.156 -12.117 -36.781 1 25.89 356 ARG A O 1
ATOM 2990 N N . TYR A 1 357 ? 25.109 -13.656 -36 1 22.72 357 TYR A N 1
ATOM 2991 C CA . TYR A 1 357 ? 25.703 -14.023 -37.281 1 22.72 357 TYR A CA 1
ATOM 2992 C C . TYR A 1 357 ? 24.688 -14.766 -38.156 1 22.72 357 TYR A C 1
ATOM 2994 O O . TYR A 1 357 ? 23.844 -15.508 -37.625 1 22.72 357 TYR A O 1
ATOM 3002 N N . LYS A 1 358 ? 24.375 -14.242 -39.375 1 25.05 358 LYS A N 1
ATOM 3003 C CA . LYS A 1 358 ? 23.797 -14.898 -40.531 1 25.05 358 LYS A CA 1
ATOM 3004 C C . LYS A 1 358 ? 24.234 -16.359 -40.594 1 25.05 358 LYS A C 1
ATOM 3006 O O . LYS A 1 358 ? 25.359 -16.656 -41 1 25.05 358 LYS A O 1
ATOM 3011 N N . ARG A 1 359 ? 24.281 -17.047 -39.594 1 24.42 359 ARG A N 1
ATOM 3012 C CA . ARG A 1 359 ? 24.562 -18.406 -40.062 1 24.42 359 ARG A CA 1
ATOM 3013 C C . ARG A 1 359 ? 23.625 -18.797 -41.188 1 24.42 359 ARG A C 1
ATOM 3015 O O . ARG A 1 359 ? 22.406 -18.641 -41.094 1 24.42 359 ARG A O 1
ATOM 3022 N N . SER A 1 360 ? 24.125 -18.938 -42.469 1 24.39 360 SER A N 1
ATOM 3023 C CA . SER A 1 360 ? 23.781 -19.5 -43.781 1 24.39 360 SER A CA 1
ATOM 3024 C C . SER A 1 360 ? 22.875 -20.719 -43.625 1 24.39 360 SER A C 1
ATOM 3026 O O . SER A 1 360 ? 22.703 -21.234 -42.5 1 24.39 360 SER A O 1
ATOM 3028 N N . ASP A 1 361 ? 22.812 -21.609 -44.719 1 24.05 361 ASP A N 1
ATOM 3029 C CA . ASP A 1 361 ? 22.094 -22.672 -45.406 1 24.05 361 ASP A CA 1
ATOM 3030 C C . ASP A 1 361 ? 22.062 -23.938 -44.594 1 24.05 361 ASP A C 1
ATOM 3032 O O . ASP A 1 361 ? 21.688 -25 -45.094 1 24.05 361 ASP A O 1
ATOM 3036 N N . VAL A 1 362 ? 22.672 -24.031 -43.5 1 23.31 362 VAL A N 1
ATOM 3037 C CA . VAL A 1 362 ? 22.953 -25.438 -43.281 1 23.31 362 VAL A CA 1
ATOM 3038 C C . VAL A 1 362 ? 21.672 -26.172 -42.875 1 23.31 362 VAL A C 1
ATOM 3040 O O . VAL A 1 362 ? 21.547 -27.375 -43.062 1 23.31 362 VAL A O 1
ATOM 3043 N N . GLY A 1 363 ? 20.781 -25.609 -42.125 1 24.28 363 GLY A N 1
ATOM 3044 C CA . GLY A 1 363 ? 19.812 -26.641 -41.781 1 24.28 363 GLY A CA 1
ATOM 3045 C C . GLY A 1 363 ? 18.875 -26.969 -42.938 1 24.28 363 GLY A C 1
ATOM 3046 O O . GLY A 1 363 ? 17.875 -27.656 -42.75 1 24.28 363 GLY A O 1
ATOM 3047 N N . LEU A 1 364 ? 19.062 -26.344 -44.125 1 24 364 LEU A N 1
ATOM 3048 C CA . LEU A 1 364 ? 18.469 -26.984 -45.281 1 24 364 LEU A CA 1
ATOM 3049 C C . LEU A 1 364 ? 18.938 -28.438 -45.406 1 24 364 LEU A C 1
ATOM 3051 O O . LEU A 1 364 ? 18.266 -29.25 -46.062 1 24 364 LEU A O 1
ATOM 3055 N N . ARG A 1 365 ? 20.203 -28.625 -45 1 25.84 365 ARG A N 1
ATOM 3056 C CA . ARG A 1 365 ? 20.719 -29.906 -45.469 1 25.84 365 ARG A CA 1
ATOM 3057 C C . ARG A 1 365 ? 20.172 -31.062 -44.625 1 25.84 365 ARG A C 1
ATOM 3059 O O . ARG A 1 365 ? 20.375 -32.219 -44.969 1 25.84 365 ARG A O 1
ATOM 3066 N N . VAL A 1 366 ? 19.781 -30.734 -43.438 1 25.36 366 VAL A N 1
ATOM 3067 C CA . VAL A 1 366 ? 19.5 -32.031 -42.844 1 25.36 366 VAL A CA 1
ATOM 3068 C C . VAL A 1 366 ? 18.172 -32.562 -43.344 1 25.36 366 VAL A C 1
ATOM 3070 O O . VAL A 1 366 ? 17.875 -33.75 -43.219 1 25.36 366 VAL A O 1
ATOM 3073 N N . GLU A 1 367 ? 17.266 -31.672 -43.844 1 27.42 367 GLU A N 1
ATOM 3074 C CA . GLU A 1 367 ? 16.156 -32.344 -44.5 1 27.42 367 GLU A CA 1
ATOM 3075 C C . GLU A 1 367 ? 16.656 -33.281 -45.625 1 27.42 367 GLU A C 1
ATOM 3077 O O . GLU A 1 367 ? 16.047 -34.312 -45.906 1 27.42 367 GLU A O 1
ATOM 3082 N N . LYS A 1 368 ? 17.719 -32.812 -46.25 1 29.05 368 LYS A N 1
ATOM 3083 C CA . LYS A 1 368 ? 18.016 -33.594 -47.438 1 29.05 368 LYS A CA 1
ATOM 3084 C C . LYS A 1 368 ? 18.453 -35 -47.062 1 29.05 368 LYS A C 1
ATOM 3086 O O . LYS A 1 368 ? 18.125 -35.969 -47.781 1 29.05 368 LYS A O 1
ATOM 3091 N N . TRP A 1 369 ? 19.234 -34.969 -46 1 27.42 369 TRP A N 1
ATOM 3092 C CA . TRP A 1 369 ? 19.828 -36.312 -45.906 1 27.42 369 TRP A CA 1
ATOM 3093 C C . TRP A 1 369 ? 18.766 -37.344 -45.5 1 27.42 369 TRP A C 1
ATOM 3095 O O . TRP A 1 369 ? 18.75 -38.469 -46 1 27.42 369 TRP A O 1
ATOM 3105 N N . LEU A 1 370 ? 17.891 -36.844 -44.594 1 27.38 370 LEU A N 1
ATOM 3106 C CA . LEU A 1 370 ? 17.078 -37.969 -44.188 1 27.38 370 LEU A CA 1
ATOM 3107 C C . LEU A 1 370 ? 16.125 -38.406 -45.312 1 27.38 370 LEU A C 1
ATOM 3109 O O . LEU A 1 370 ? 15.57 -39.5 -45.281 1 27.38 370 LEU A O 1
ATOM 3113 N N . ARG A 1 371 ? 15.812 -37.406 -46.188 1 30.2 371 ARG A N 1
ATOM 3114 C CA . ARG A 1 371 ? 15.062 -37.906 -47.344 1 30.2 371 ARG A CA 1
ATOM 3115 C C . ARG A 1 371 ? 15.875 -38.906 -48.125 1 30.2 371 ARG A C 1
ATOM 3117 O O . ARG A 1 371 ? 15.305 -39.781 -48.781 1 30.2 371 ARG A O 1
ATOM 3124 N N . THR A 1 372 ? 17.172 -38.562 -48.188 1 28.41 372 THR A N 1
ATOM 3125 C CA . THR A 1 372 ? 17.781 -39.375 -49.219 1 28.41 372 THR A CA 1
ATOM 3126 C C . THR A 1 372 ? 17.781 -40.844 -48.812 1 28.41 372 THR A C 1
ATOM 3128 O O . THR A 1 372 ? 17.938 -41.719 -49.688 1 28.41 372 THR A O 1
ATOM 3131 N N . ARG A 1 373 ? 17.844 -41.094 -47.531 1 28.62 373 ARG A N 1
ATOM 3132 C CA . ARG A 1 373 ? 18.062 -42.531 -47.406 1 28.62 373 ARG A CA 1
ATOM 3133 C C . ARG A 1 373 ? 16.797 -43.312 -47.656 1 28.62 373 ARG A C 1
ATOM 3135 O O . ARG A 1 373 ? 16.797 -44.531 -47.656 1 28.62 373 ARG A O 1
ATOM 3142 N N . ARG A 1 374 ? 15.633 -42.656 -47.5 1 29.53 374 ARG A N 1
ATOM 3143 C CA . ARG A 1 374 ? 14.555 -43.594 -47.781 1 29.53 374 ARG A CA 1
ATOM 3144 C C . ARG A 1 374 ? 14.516 -44 -49.25 1 29.53 374 ARG A C 1
ATOM 3146 O O . ARG A 1 374 ? 13.703 -44.844 -49.625 1 29.53 374 ARG A O 1
ATOM 3153 N N . ALA A 1 375 ? 15.07 -43.062 -50.094 1 28.53 375 ALA A N 1
ATOM 3154 C CA . ALA A 1 375 ? 14.844 -43.594 -51.438 1 28.53 375 ALA A CA 1
ATOM 3155 C C . ALA A 1 375 ? 15.594 -44.906 -51.625 1 28.53 375 ALA A C 1
ATOM 3157 O O . ALA A 1 375 ? 15.281 -45.656 -52.531 1 28.53 375 ALA A O 1
ATOM 3158 N N . SER A 1 376 ? 16.75 -44.969 -51 1 24.34 376 SER A N 1
ATOM 3159 C CA . SER A 1 376 ? 17.391 -46.156 -51.531 1 24.34 376 SER A CA 1
ATOM 3160 C C . SER A 1 376 ? 16.812 -47.438 -50.938 1 24.34 376 SER A C 1
ATOM 3162 O O . SER A 1 376 ? 17.141 -48.531 -51.344 1 24.34 376 SER A O 1
ATOM 3164 N N . ARG A 1 377 ? 16.062 -47.406 -49.906 1 21.81 377 ARG A N 1
ATOM 3165 C CA . ARG A 1 377 ? 15.539 -48.781 -49.875 1 21.81 377 ARG A CA 1
ATOM 3166 C C . ARG A 1 377 ? 14.328 -48.906 -50.781 1 21.81 377 ARG A C 1
ATOM 3168 O O . ARG A 1 377 ? 13.555 -47.969 -50.969 1 21.81 377 ARG A O 1
ATOM 3175 N N . MET B 1 1 ? 14.156 45.812 2.637 1 60.88 1 MET B N 1
ATOM 3176 C CA . MET B 1 1 ? 13.258 46 1.495 1 60.88 1 MET B CA 1
ATOM 3177 C C . MET B 1 1 ? 11.82 46.188 1.956 1 60.88 1 MET B C 1
ATOM 3179 O O . MET B 1 1 ? 11.336 45.438 2.82 1 60.88 1 MET B O 1
ATOM 3183 N N . THR B 1 2 ? 11.219 47.344 1.505 1 62.56 2 THR B N 1
ATOM 3184 C CA . THR B 1 2 ? 9.906 47.688 2.025 1 62.56 2 THR B CA 1
ATOM 3185 C C . THR B 1 2 ? 8.914 47.906 0.885 1 62.56 2 THR B C 1
ATOM 3187 O O . THR B 1 2 ? 9.219 48.594 -0.091 1 62.56 2 THR B O 1
ATOM 3190 N N . PHE B 1 3 ? 7.895 47.156 0.844 1 65.19 3 PHE B N 1
ATOM 3191 C CA . PHE B 1 3 ? 6.703 47.375 0.034 1 65.19 3 PHE B CA 1
ATOM 3192 C C . PHE B 1 3 ? 5.559 47.906 0.89 1 65.19 3 PHE B C 1
ATOM 3194 O O . PHE B 1 3 ? 4.973 47.156 1.681 1 65.19 3 PHE B O 1
ATOM 3201 N N . ARG B 1 4 ? 5.277 49.281 0.795 1 64.38 4 ARG B N 1
ATOM 3202 C CA . ARG B 1 4 ? 4.254 49.844 1.669 1 64.38 4 ARG B CA 1
ATOM 3203 C C . ARG B 1 4 ? 3.225 50.625 0.868 1 64.38 4 ARG B C 1
ATOM 3205 O O . ARG B 1 4 ? 3.58 51.406 -0.036 1 64.38 4 ARG B O 1
ATOM 3212 N N . SER B 1 5 ? 1.947 50.344 1.138 1 72.75 5 SER B N 1
ATOM 3213 C CA . SER B 1 5 ? 0.818 51.125 0.672 1 72.75 5 SER B CA 1
ATOM 3214 C C . SER B 1 5 ? 0.751 51.156 -0.851 1 72.75 5 SER B C 1
ATOM 3216 O O . SER B 1 5 ? 0.606 52.219 -1.451 1 72.75 5 SER B O 1
ATOM 3218 N N . ASN B 1 6 ? 1.002 50 -1.416 1 64 6 ASN B N 1
ATOM 3219 C CA . ASN B 1 6 ? 0.886 49.875 -2.865 1 64 6 ASN B CA 1
ATOM 3220 C C . ASN B 1 6 ? -0.374 49.125 -3.264 1 64 6 ASN B C 1
ATOM 3222 O O . ASN B 1 6 ? -0.925 48.375 -2.463 1 64 6 ASN B O 1
ATOM 3226 N N . THR B 1 7 ? -0.914 49.5 -4.395 1 70.69 7 THR B N 1
ATOM 3227 C CA . THR B 1 7 ? -2.016 48.75 -4.984 1 70.69 7 THR B CA 1
ATOM 3228 C C . THR B 1 7 ? -1.551 48 -6.223 1 70.69 7 THR B C 1
ATOM 3230 O O . THR B 1 7 ? -1.018 48.594 -7.16 1 70.69 7 THR B O 1
ATOM 3233 N N . PHE B 1 8 ? -1.509 46.812 -6.199 1 71.19 8 PHE B N 1
ATOM 3234 C CA . PHE B 1 8 ? -1.279 45.938 -7.344 1 71.19 8 PHE B CA 1
ATOM 3235 C C . PHE B 1 8 ? -2.588 45.344 -7.828 1 71.19 8 PHE B C 1
ATOM 3237 O O . PHE B 1 8 ? -3.111 44.406 -7.207 1 71.19 8 PHE B O 1
ATOM 3244 N N . ALA B 1 9 ? -3.217 45.875 -8.859 1 71.94 9 ALA B N 1
ATOM 3245 C CA . ALA B 1 9 ? -4.547 45.469 -9.289 1 71.94 9 ALA B CA 1
ATOM 3246 C C . ALA B 1 9 ? -4.562 45.094 -10.773 1 71.94 9 ALA B C 1
ATOM 3248 O O . ALA B 1 9 ? -3.924 45.781 -11.586 1 71.94 9 ALA B O 1
ATOM 3249 N N . ASN B 1 10 ? -5.18 44.062 -11.07 1 74.56 10 ASN B N 1
ATOM 3250 C CA . ASN B 1 10 ? -5.516 43.688 -12.438 1 74.56 10 ASN B CA 1
ATOM 3251 C C . ASN B 1 10 ? -4.262 43.375 -13.266 1 74.56 10 ASN B C 1
ATOM 3253 O O . ASN B 1 10 ? -4.148 43.844 -14.406 1 74.56 10 ASN B O 1
ATOM 3257 N N . ASN B 1 11 ? -3.357 42.75 -12.562 1 66.69 11 ASN B N 1
ATOM 3258 C CA . ASN B 1 11 ? -2.15 42.375 -13.281 1 66.69 11 ASN B CA 1
ATOM 3259 C C . ASN B 1 11 ? -2.18 40.906 -13.672 1 66.69 11 ASN B C 1
ATOM 3261 O O . ASN B 1 11 ? -2.869 40.094 -13.039 1 66.69 11 ASN B O 1
ATOM 3265 N N . SER B 1 12 ? -1.551 40.656 -14.828 1 70.94 12 SER B N 1
ATOM 3266 C CA . SER B 1 12 ? -1.402 39.281 -15.273 1 70.94 12 SER B CA 1
ATOM 3267 C C . SER B 1 12 ? 0.018 38.781 -15.047 1 70.94 12 SER B C 1
ATOM 3269 O O . SER B 1 12 ? 0.987 39.5 -15.281 1 70.94 12 SER B O 1
ATOM 3271 N N . ASN B 1 13 ? 0.199 37.656 -14.602 1 66.62 13 ASN B N 1
ATOM 3272 C CA . ASN B 1 13 ? 1.482 37.031 -14.305 1 66.62 13 ASN B CA 1
ATOM 3273 C C . ASN B 1 13 ? 2.316 37.875 -13.352 1 66.62 13 ASN B C 1
ATOM 3275 O O . ASN B 1 13 ? 3.486 38.156 -13.625 1 66.62 13 ASN B O 1
ATOM 3279 N N . SER B 1 14 ? 1.561 38.281 -12.297 1 62.66 14 SER B N 1
ATOM 3280 C CA . SER B 1 14 ? 2.188 39.219 -11.367 1 62.66 14 SER B CA 1
ATOM 3281 C C . SER B 1 14 ? 2.705 38.5 -10.125 1 62.66 14 SER B C 1
ATOM 3283 O O . SER B 1 14 ? 2.211 37.438 -9.773 1 62.66 14 SER B O 1
ATOM 3285 N N . GLY B 1 15 ? 3.973 38.906 -9.758 1 67.81 15 GLY B N 1
ATOM 3286 C CA . GLY B 1 15 ? 4.523 38.312 -8.555 1 67.81 15 GLY B CA 1
ATOM 3287 C C . GLY B 1 15 ? 5.676 39.094 -7.969 1 67.81 15 GLY B C 1
ATOM 3288 O O . GLY B 1 15 ? 6.152 40.062 -8.578 1 67.81 15 GLY B O 1
ATOM 3289 N N . VAL B 1 16 ? 5.77 39 -6.723 1 67.38 16 VAL B N 1
ATOM 3290 C CA . VAL B 1 16 ? 6.898 39.594 -6 1 67.38 16 VAL B CA 1
ATOM 3291 C C . VAL B 1 16 ? 7.816 38.469 -5.5 1 67.38 16 VAL B C 1
ATOM 3293 O O . VAL B 1 16 ? 7.371 37.562 -4.801 1 67.38 16 VAL B O 1
ATOM 3296 N N . ALA B 1 17 ? 9.008 38.312 -6.16 1 69.5 17 ALA B N 1
ATOM 3297 C CA . ALA B 1 17 ? 9.977 37.344 -5.676 1 69.5 17 ALA B CA 1
ATOM 3298 C C . ALA B 1 17 ? 11.172 38.031 -5.008 1 69.5 17 ALA B C 1
ATOM 3300 O O . ALA B 1 17 ? 11.844 38.844 -5.629 1 69.5 17 ALA B O 1
ATOM 3301 N N . ILE B 1 18 ? 11.305 37.781 -3.75 1 65.38 18 ILE B N 1
ATOM 3302 C CA . ILE B 1 18 ? 12.406 38.375 -2.984 1 65.38 18 ILE B CA 1
ATOM 3303 C C . ILE B 1 18 ? 13.375 37.281 -2.559 1 65.38 18 ILE B C 1
ATOM 3305 O O . ILE B 1 18 ? 12.977 36.281 -1.942 1 65.38 18 ILE B O 1
ATOM 3309 N N . ARG B 1 19 ? 14.594 37.25 -3.025 1 62.72 19 ARG B N 1
ATOM 3310 C CA . ARG B 1 19 ? 15.641 36.344 -2.574 1 62.72 19 ARG B CA 1
ATOM 3311 C C . ARG B 1 19 ? 16.703 37.062 -1.761 1 62.72 19 ARG B C 1
ATOM 3313 O O . ARG B 1 19 ? 17.391 37.938 -2.285 1 62.72 19 ARG B O 1
ATOM 3320 N N . LEU B 1 20 ? 16.703 36.844 -0.578 1 62.31 20 LEU B N 1
ATOM 3321 C CA . LEU B 1 20 ? 17.641 37.531 0.301 1 62.31 20 LEU B CA 1
ATOM 3322 C C . LEU B 1 20 ? 19.016 36.875 0.252 1 62.31 20 LEU B C 1
ATOM 3324 O O . LEU B 1 20 ? 19.125 35.688 0.463 1 62.31 20 LEU B O 1
ATOM 3328 N N . PRO B 1 21 ? 20.047 37.562 -0.253 1 52.56 21 PRO B N 1
ATOM 3329 C CA . PRO B 1 21 ? 21.391 37 -0.473 1 52.56 21 PRO B CA 1
ATOM 3330 C C . PRO B 1 21 ? 22.078 36.594 0.825 1 52.56 21 PRO B C 1
ATOM 3332 O O . PRO B 1 21 ? 21.688 37.031 1.907 1 52.56 21 PRO B O 1
ATOM 3335 N N . ASP B 1 22 ? 23.031 35.469 0.713 1 55.59 22 ASP B N 1
ATOM 3336 C CA . ASP B 1 22 ? 23.906 35.062 1.809 1 55.59 22 ASP B CA 1
ATOM 3337 C C . ASP B 1 22 ? 24.797 36.219 2.262 1 55.59 22 ASP B C 1
ATOM 3339 O O . ASP B 1 22 ? 25.266 37 1.439 1 55.59 22 ASP B O 1
ATOM 3343 N N . THR B 1 23 ? 24.594 36.812 3.35 1 48.84 23 THR B N 1
ATOM 3344 C CA . THR B 1 23 ? 25.578 37.812 3.725 1 48.84 23 THR B CA 1
ATOM 3345 C C . THR B 1 23 ? 26.984 37.219 3.789 1 48.84 23 THR B C 1
ATOM 3347 O O . THR B 1 23 ? 27.172 36.125 4.316 1 48.84 23 THR B O 1
ATOM 3350 N N . TYR B 1 24 ? 27.797 37.375 2.75 1 44.78 24 TYR B N 1
ATOM 3351 C CA . TYR B 1 24 ? 29.188 36.906 2.736 1 44.78 24 TYR B CA 1
ATOM 3352 C C . TYR B 1 24 ? 29.75 36.812 4.152 1 44.78 24 TYR B C 1
ATOM 3354 O O . TYR B 1 24 ? 30.594 35.969 4.441 1 44.78 24 TYR B O 1
ATOM 3362 N N . ASP B 1 25 ? 29.828 37.938 4.992 1 41.16 25 ASP B N 1
ATOM 3363 C CA . ASP B 1 25 ? 30.422 37.969 6.328 1 41.16 25 ASP B CA 1
ATOM 3364 C C . ASP B 1 25 ? 29.469 37.375 7.363 1 41.16 25 ASP B C 1
ATOM 3366 O O . ASP B 1 25 ? 28.5 38.031 7.766 1 41.16 25 ASP B O 1
ATOM 3370 N N . LEU B 1 26 ? 29.5 36.125 7.418 1 47.19 26 LEU B N 1
ATOM 3371 C CA . LEU B 1 26 ? 28.703 35.281 8.32 1 47.19 26 LEU B CA 1
ATOM 3372 C C . LEU B 1 26 ? 28.594 35.938 9.695 1 47.19 26 LEU B C 1
ATOM 3374 O O . LEU B 1 26 ? 27.844 35.469 10.547 1 47.19 26 LEU B O 1
ATOM 3378 N N . LEU B 1 27 ? 29.656 36.688 10.094 1 42.97 27 LEU B N 1
ATOM 3379 C CA . LEU B 1 27 ? 29.766 37.406 11.367 1 42.97 27 LEU B CA 1
ATOM 3380 C C . LEU B 1 27 ? 28.984 38.719 11.336 1 42.97 27 LEU B C 1
ATOM 3382 O O . LEU B 1 27 ? 28.938 39.438 12.336 1 42.97 27 LEU B O 1
ATOM 3386 N N . ALA B 1 28 ? 28.75 39.281 10.188 1 47.69 28 ALA B N 1
ATOM 3387 C CA . ALA B 1 28 ? 28.219 40.625 10.18 1 47.69 28 ALA B CA 1
ATOM 3388 C C . ALA B 1 28 ? 26.781 40.688 10.688 1 47.69 28 ALA B C 1
ATOM 3390 O O . ALA B 1 28 ? 26.016 39.719 10.461 1 47.69 28 ALA B O 1
ATOM 3391 N N . LYS B 1 29 ? 26.438 41.469 11.664 1 49.16 29 LYS B N 1
ATOM 3392 C CA . LYS B 1 29 ? 25.266 41.875 12.445 1 49.16 29 LYS B CA 1
ATOM 3393 C C . LYS B 1 29 ? 24.094 42.25 11.531 1 49.16 29 LYS B C 1
ATOM 3395 O O . LYS B 1 29 ? 23.016 42.594 12.008 1 49.16 29 LYS B O 1
ATOM 3400 N N . GLN B 1 30 ? 24.422 42.5 10.25 1 52.16 30 GLN B N 1
ATOM 3401 C CA . GLN B 1 30 ? 23.312 43.125 9.57 1 52.16 30 GLN B CA 1
ATOM 3402 C C . GLN B 1 30 ? 22.25 42.125 9.172 1 52.16 30 GLN B C 1
ATOM 3404 O O . GLN B 1 30 ? 22.547 41.125 8.516 1 52.16 30 GLN B O 1
ATOM 3409 N N . GLU B 1 31 ? 21.203 42 9.836 1 64 31 GLU B N 1
ATOM 3410 C CA . GLU B 1 31 ? 20 41.188 9.609 1 64 31 GLU B CA 1
ATOM 3411 C C . GLU B 1 31 ? 19.141 41.781 8.5 1 64 31 GLU B C 1
ATOM 3413 O O . GLU B 1 31 ? 18.984 43 8.398 1 64 31 GLU B O 1
ATOM 3418 N N . HIS B 1 32 ? 18.984 41.125 7.379 1 71.5 32 HIS B N 1
ATOM 3419 C CA . HIS B 1 32 ? 18.031 41.562 6.355 1 71.5 32 HIS B CA 1
ATOM 3420 C C . HIS B 1 32 ? 16.625 41.688 6.934 1 71.5 32 HIS B C 1
ATOM 3422 O O . HIS B 1 32 ? 16.281 41.031 7.91 1 71.5 32 HIS B O 1
ATOM 3428 N N . SER B 1 33 ? 16.016 42.875 6.598 1 79.56 33 SER B N 1
ATOM 3429 C CA . SER B 1 33 ? 14.617 43.062 6.996 1 79.56 33 SER B CA 1
ATOM 3430 C C . SER B 1 33 ? 13.719 43.25 5.777 1 79.56 33 SER B C 1
ATOM 3432 O O . SER B 1 33 ? 14.117 43.875 4.797 1 79.56 33 SER B O 1
ATOM 3434 N N . PHE B 1 34 ? 12.641 42.562 5.824 1 82.25 34 PHE B N 1
ATOM 3435 C CA . PHE B 1 34 ? 11.625 42.656 4.777 1 82.25 34 PHE B CA 1
ATOM 3436 C C . PHE B 1 34 ? 10.297 43.156 5.352 1 82.25 34 PHE B C 1
ATOM 3438 O O . PHE B 1 34 ? 9.812 42.594 6.344 1 82.25 34 PHE B O 1
ATOM 3445 N N . TRP B 1 35 ? 9.719 44.25 4.672 1 84.81 35 TRP B N 1
ATOM 3446 C CA . TRP B 1 35 ? 8.445 44.781 5.109 1 84.81 35 TRP B CA 1
ATOM 3447 C C . TRP B 1 35 ? 7.449 44.875 3.953 1 84.81 35 TRP B C 1
ATOM 3449 O O . TRP B 1 35 ? 7.73 45.5 2.928 1 84.81 35 TRP B O 1
ATOM 3459 N N . MET B 1 36 ? 6.359 44.219 4.078 1 87.19 36 MET B N 1
ATOM 3460 C CA . MET B 1 36 ? 5.215 44.312 3.176 1 87.19 36 MET B CA 1
ATOM 3461 C C . MET B 1 36 ? 3.951 44.688 3.938 1 87.19 36 MET B C 1
ATOM 3463 O O . MET B 1 36 ? 3.262 43.812 4.484 1 87.19 36 MET B O 1
ATOM 3467 N N . THR B 1 37 ? 3.676 46.031 3.967 1 87.69 37 THR B N 1
ATOM 3468 C CA . THR B 1 37 ? 2.615 46.5 4.852 1 87.69 37 THR B CA 1
ATOM 3469 C C . THR B 1 37 ? 1.639 47.406 4.098 1 87.69 37 THR B C 1
ATOM 3471 O O . THR B 1 37 ? 2.047 48.188 3.24 1 87.69 37 THR B O 1
ATOM 3474 N N . GLU B 1 38 ? 0.372 47.188 4.332 1 85.56 38 GLU B N 1
ATOM 3475 C CA . GLU B 1 38 ? -0.703 48.062 3.889 1 85.56 38 GLU B CA 1
ATOM 3476 C C . GLU B 1 38 ? -0.812 48.062 2.367 1 85.56 38 GLU B C 1
ATOM 3478 O O . GLU B 1 38 ? -0.968 49.125 1.758 1 85.56 38 GLU B O 1
ATOM 3483 N N . ASN B 1 39 ? -0.613 46.938 1.801 1 82.12 39 ASN B N 1
ATOM 3484 C CA . ASN B 1 39 ? -0.772 46.844 0.354 1 82.12 39 ASN B CA 1
ATOM 3485 C C . ASN B 1 39 ? -2.119 46.219 -0.019 1 82.12 39 ASN B C 1
ATOM 3487 O O . ASN B 1 39 ? -2.752 45.562 0.802 1 82.12 39 ASN B O 1
ATOM 3491 N N . ARG B 1 40 ? -2.488 46.531 -1.249 1 86.44 40 ARG B N 1
ATOM 3492 C CA . ARG B 1 40 ? -3.697 45.969 -1.818 1 86.44 40 ARG B CA 1
ATOM 3493 C C . ARG B 1 40 ? -3.375 45.156 -3.078 1 86.44 40 ARG B C 1
ATOM 3495 O O . ARG B 1 40 ? -2.82 45.688 -4.035 1 86.44 40 ARG B O 1
ATOM 3502 N N . PHE B 1 41 ? -3.576 43.938 -3.023 1 89.06 41 PHE B N 1
ATOM 3503 C CA . PHE B 1 41 ? -3.492 43.062 -4.176 1 89.06 41 PHE B CA 1
ATOM 3504 C C . PHE B 1 41 ? -4.879 42.625 -4.617 1 89.06 41 PHE B C 1
ATOM 3506 O O . PHE B 1 41 ? -5.531 41.812 -3.934 1 89.06 41 PHE B O 1
ATOM 3513 N N . GLU B 1 42 ? -5.371 43.125 -5.746 1 87.06 42 GLU B N 1
ATOM 3514 C CA . GLU B 1 42 ? -6.77 42.938 -6.113 1 87.06 42 GLU B CA 1
ATOM 3515 C C . GLU B 1 42 ? -6.895 42.469 -7.562 1 87.06 42 GLU B C 1
ATOM 3517 O O . GLU B 1 42 ? -6.387 43.125 -8.477 1 87.06 42 GLU B O 1
ATOM 3522 N N . SER B 1 43 ? -7.492 41.344 -7.789 1 87.88 43 SER B N 1
ATOM 3523 C CA . SER B 1 43 ? -7.895 40.875 -9.102 1 87.88 43 SER B CA 1
ATOM 3524 C C . SER B 1 43 ? -6.684 40.625 -10 1 87.88 43 SER B C 1
ATOM 3526 O O . SER B 1 43 ? -6.664 41.062 -11.156 1 87.88 43 SER B O 1
ATOM 3528 N N . ASN B 1 44 ? -5.695 40.125 -9.391 1 83.5 44 ASN B N 1
ATOM 3529 C CA . ASN B 1 44 ? -4.527 39.75 -10.195 1 83.5 44 ASN B CA 1
ATOM 3530 C C . ASN B 1 44 ? -4.625 38.312 -10.695 1 83.5 44 ASN B C 1
ATOM 3532 O O . ASN B 1 44 ? -5.184 37.469 -10.016 1 83.5 44 ASN B O 1
ATOM 3536 N N . ASP B 1 45 ? -4.059 38.188 -11.875 1 82.38 45 ASP B N 1
ATOM 3537 C CA . ASP B 1 45 ? -4.008 36.875 -12.484 1 82.38 45 ASP B CA 1
ATOM 3538 C C . ASP B 1 45 ? -2.613 36.25 -12.359 1 82.38 45 ASP B C 1
ATOM 3540 O O . ASP B 1 45 ? -1.628 36.844 -12.805 1 82.38 45 ASP B O 1
ATOM 3544 N N . ASN B 1 46 ? -2.559 35.156 -11.664 1 83 46 ASN B N 1
ATOM 3545 C CA . ASN B 1 46 ? -1.336 34.406 -11.398 1 83 46 ASN B CA 1
ATOM 3546 C C . ASN B 1 46 ? -0.407 35.156 -10.453 1 83 46 ASN B C 1
ATOM 3548 O O . ASN B 1 46 ? 0.782 35.312 -10.742 1 83 46 ASN B O 1
ATOM 3552 N N . LEU B 1 47 ? -1.045 35.688 -9.422 1 84.56 47 LEU B N 1
ATOM 3553 C CA . LEU B 1 47 ? -0.281 36.375 -8.391 1 84.56 47 LEU B CA 1
ATOM 3554 C C . LEU B 1 47 ? 0.529 35.375 -7.562 1 84.56 47 LEU B C 1
ATOM 3556 O O . LEU B 1 47 ? 0.009 34.344 -7.145 1 84.56 47 LEU B O 1
ATOM 3560 N N . TYR B 1 48 ? 1.857 35.594 -7.387 1 86.94 48 TYR B N 1
ATOM 3561 C CA . TYR B 1 48 ? 2.723 34.75 -6.57 1 86.94 48 TYR B CA 1
ATOM 3562 C C . TYR B 1 48 ? 3.746 35.594 -5.816 1 86.94 48 TYR B C 1
ATOM 3564 O O . TYR B 1 48 ? 4.531 36.344 -6.426 1 86.94 48 TYR B O 1
ATOM 3572 N N . ILE B 1 49 ? 3.654 35.5 -4.57 1 87.06 49 ILE B N 1
ATOM 3573 C CA . ILE B 1 49 ? 4.602 36.219 -3.717 1 87.06 49 ILE B CA 1
ATOM 3574 C C . ILE B 1 49 ? 5.566 35.219 -3.076 1 87.06 49 ILE B C 1
ATOM 3576 O O . ILE B 1 49 ? 5.148 34.281 -2.383 1 87.06 49 ILE B O 1
ATOM 3580 N N . LEU B 1 50 ? 6.895 35.438 -3.281 1 87 50 LEU B N 1
ATOM 3581 C CA . LEU B 1 50 ? 7.906 34.531 -2.764 1 87 50 LEU B CA 1
ATOM 3582 C C . LEU B 1 50 ? 8.914 35.281 -1.893 1 87 50 LEU B C 1
ATOM 3584 O O . LEU B 1 50 ? 9.492 36.281 -2.32 1 87 50 LEU B O 1
ATOM 3588 N N . ILE B 1 51 ? 9.031 34.844 -0.68 1 84.88 51 ILE B N 1
ATOM 3589 C CA . ILE B 1 51 ? 10.086 35.312 0.216 1 84.88 51 ILE B CA 1
ATOM 3590 C C . ILE B 1 51 ? 11.086 34.188 0.46 1 84.88 51 ILE B C 1
ATOM 3592 O O . ILE B 1 51 ? 10.789 33.25 1.173 1 84.88 51 ILE B O 1
ATOM 3596 N N . ASP B 1 52 ? 12.281 34.281 -0.097 1 82.81 52 ASP B N 1
ATOM 3597 C CA . ASP B 1 52 ? 13.289 33.219 -0.058 1 82.81 52 ASP B CA 1
ATOM 3598 C C . ASP B 1 52 ? 14.625 33.75 0.458 1 82.81 52 ASP B C 1
ATOM 3600 O O . ASP B 1 52 ? 14.805 34.969 0.617 1 82.81 52 ASP B O 1
ATOM 3604 N N . GLY B 1 53 ? 15.438 32.781 0.814 1 76.88 53 GLY B N 1
ATOM 3605 C CA . GLY B 1 53 ? 16.797 33.188 1.093 1 76.88 53 GLY B CA 1
ATOM 3606 C C . GLY B 1 53 ? 17.203 33.031 2.547 1 76.88 53 GLY B C 1
ATOM 3607 O O . GLY B 1 53 ? 16.719 32.094 3.211 1 76.88 53 GLY B O 1
ATOM 3608 N N . TYR B 1 54 ? 18.062 33.906 3.031 1 75.75 54 TYR B N 1
ATOM 3609 C CA . TYR B 1 54 ? 18.719 33.75 4.328 1 75.75 54 TYR B CA 1
ATOM 3610 C C . TYR B 1 54 ? 17.828 34.281 5.449 1 75.75 54 TYR B C 1
ATOM 3612 O O . TYR B 1 54 ? 16.703 34.75 5.203 1 75.75 54 TYR B O 1
ATOM 3620 N N . TYR B 1 55 ? 18.359 34.188 6.629 1 81.44 55 TYR B N 1
ATOM 3621 C CA . TYR B 1 55 ? 17.656 34.656 7.805 1 81.44 55 TYR B CA 1
ATOM 3622 C C . TYR B 1 55 ? 17.25 36.125 7.629 1 81.44 55 TYR B C 1
ATOM 3624 O O . TYR B 1 55 ? 18.062 36.938 7.191 1 81.44 55 TYR B O 1
ATOM 3632 N N . THR B 1 56 ? 16.016 36.375 7.918 1 79.94 56 THR B N 1
ATOM 3633 C CA . THR B 1 56 ? 15.516 37.75 7.805 1 79.94 56 THR B CA 1
ATOM 3634 C C . THR B 1 56 ? 14.344 37.969 8.75 1 79.94 56 THR B C 1
ATOM 3636 O O . THR B 1 56 ? 13.617 37.031 9.086 1 79.94 56 THR B O 1
ATOM 3639 N N . PHE B 1 57 ? 14.367 39.219 9.234 1 85.5 57 PHE B N 1
ATOM 3640 C CA . PHE B 1 57 ? 13.117 39.656 9.844 1 85.5 57 PHE B CA 1
ATOM 3641 C C . PHE B 1 57 ? 12.102 40.031 8.781 1 85.5 57 PHE B C 1
ATOM 3643 O O . PHE B 1 57 ? 12.383 40.875 7.93 1 85.5 57 PHE B O 1
ATOM 3650 N N . ALA B 1 58 ? 10.977 39.375 8.758 1 88.25 58 ALA B N 1
ATOM 3651 C CA . ALA B 1 58 ? 9.938 39.625 7.766 1 88.25 58 ALA B CA 1
ATOM 3652 C C . ALA B 1 58 ? 8.641 40.062 8.438 1 88.25 58 ALA B C 1
ATOM 3654 O O . ALA B 1 58 ? 8.125 39.375 9.32 1 88.25 58 ALA B O 1
ATOM 3655 N N . ASN B 1 59 ? 8.18 41.25 8.062 1 90.81 59 ASN B N 1
ATOM 3656 C CA . ASN B 1 59 ? 6.902 41.75 8.539 1 90.81 59 ASN B CA 1
ATOM 3657 C C . ASN B 1 59 ? 5.898 41.906 7.402 1 90.81 59 ASN B C 1
ATOM 3659 O O . ASN B 1 59 ? 6.059 42.75 6.527 1 90.81 59 ASN B O 1
ATOM 3663 N N . ILE B 1 60 ? 4.875 41.094 7.422 1 93.19 60 ILE B N 1
ATOM 3664 C CA . ILE B 1 60 ? 3.787 41.125 6.449 1 93.19 60 ILE B CA 1
ATOM 3665 C C . ILE B 1 60 ? 2.48 41.5 7.152 1 93.19 60 ILE B C 1
ATOM 3667 O O . ILE B 1 60 ? 1.796 40.625 7.695 1 93.19 60 ILE B O 1
ATOM 3671 N N . SER B 1 61 ? 2.137 42.812 7.129 1 92.88 61 SER B N 1
ATOM 3672 C CA . SER B 1 61 ? 1.031 43.25 7.984 1 92.88 61 SER B CA 1
ATOM 3673 C C . SER B 1 61 ? 0.069 44.156 7.227 1 92.88 61 SER B C 1
ATOM 3675 O O . SER B 1 61 ? 0.492 44.969 6.398 1 92.88 61 SER B O 1
ATOM 3677 N N . SER B 1 62 ? -1.205 43.969 7.496 1 90.62 62 SER B N 1
ATOM 3678 C CA . SER B 1 62 ? -2.271 44.875 7.062 1 90.62 62 SER B CA 1
ATOM 3679 C C . SER B 1 62 ? -2.369 44.938 5.543 1 90.62 62 SER B C 1
ATOM 3681 O O . SER B 1 62 ? -2.535 46 4.961 1 90.62 62 SER B O 1
ATOM 3683 N N . ASN B 1 63 ? -2.148 43.875 4.922 1 89.75 63 ASN B N 1
ATOM 3684 C CA . ASN B 1 63 ? -2.35 43.781 3.479 1 89.75 63 ASN B CA 1
ATOM 3685 C C . ASN B 1 63 ? -3.709 43.156 3.143 1 89.75 63 ASN B C 1
ATOM 3687 O O . ASN B 1 63 ? -4.266 42.406 3.934 1 89.75 63 ASN B O 1
ATOM 3691 N N . ASN B 1 64 ? -4.223 43.594 1.983 1 91.25 64 ASN B N 1
ATOM 3692 C CA . ASN B 1 64 ? -5.48 43.031 1.49 1 91.25 64 ASN B CA 1
ATOM 3693 C C . ASN B 1 64 ? -5.285 42.281 0.186 1 91.25 64 ASN B C 1
ATOM 3695 O O . ASN B 1 64 ? -4.875 42.844 -0.822 1 91.25 64 ASN B O 1
ATOM 3699 N N . PHE B 1 65 ? -5.484 40.969 0.213 1 94 65 PHE B N 1
ATOM 3700 C CA . PHE B 1 65 ? -5.477 40.125 -0.968 1 94 65 PHE B CA 1
ATOM 3701 C C . PHE B 1 65 ? -6.895 39.719 -1.349 1 94 65 PHE B C 1
ATOM 3703 O O . PHE B 1 65 ? -7.504 38.875 -0.684 1 94 65 PHE B O 1
ATOM 3710 N N . THR B 1 66 ? -7.465 40.312 -2.395 1 93.44 66 THR B N 1
ATOM 3711 C CA . THR B 1 66 ? -8.867 40.062 -2.713 1 93.44 66 THR B CA 1
ATOM 3712 C C . THR B 1 66 ? -9.031 39.656 -4.176 1 93.44 66 THR B C 1
ATOM 3714 O O . THR B 1 66 ? -8.484 40.312 -5.07 1 93.44 66 THR B O 1
ATOM 3717 N N . ASP B 1 67 ? -9.672 38.594 -4.465 1 92.69 67 ASP B N 1
ATOM 3718 C CA . ASP B 1 67 ? -10.102 38.156 -5.793 1 92.69 67 ASP B CA 1
ATOM 3719 C C . ASP B 1 67 ? -8.906 37.875 -6.699 1 92.69 67 ASP B C 1
ATOM 3721 O O . ASP B 1 67 ? -8.922 38.219 -7.883 1 92.69 67 ASP B O 1
ATOM 3725 N N . ASN B 1 68 ? -7.844 37.438 -6.125 1 91.44 68 ASN B N 1
ATOM 3726 C CA . ASN B 1 68 ? -6.691 37.062 -6.941 1 91.44 68 ASN B CA 1
ATOM 3727 C C . ASN B 1 68 ? -6.738 35.594 -7.359 1 91.44 68 ASN B C 1
ATOM 3729 O O . ASN B 1 68 ? -7.387 34.781 -6.695 1 91.44 68 ASN B O 1
ATOM 3733 N N . PHE B 1 69 ? -6.113 35.406 -8.438 1 89.31 69 PHE B N 1
ATOM 3734 C CA . PHE B 1 69 ? -5.949 34.031 -8.914 1 89.31 69 PHE B CA 1
ATOM 3735 C C . PHE B 1 69 ? -4.477 33.656 -8.945 1 89.31 69 PHE B C 1
ATOM 3737 O O . PHE B 1 69 ? -3.627 34.438 -9.359 1 89.31 69 PHE B O 1
ATOM 3744 N N . SER B 1 70 ? -4.238 32.438 -8.406 1 89.88 70 SER B N 1
ATOM 3745 C CA . SER B 1 70 ? -2.902 31.859 -8.492 1 89.88 70 SER B CA 1
ATOM 3746 C C . SER B 1 70 ? -2.965 30.406 -8.914 1 89.88 70 SER B C 1
ATOM 3748 O O . SER B 1 70 ? -3.771 29.641 -8.391 1 89.88 70 SER B O 1
ATOM 3750 N N . ARG B 1 71 ? -2.121 29.984 -9.844 1 80.12 71 ARG B N 1
ATOM 3751 C CA . ARG B 1 71 ? -2.084 28.594 -10.305 1 80.12 71 ARG B CA 1
ATOM 3752 C C . ARG B 1 71 ? -1.588 27.672 -9.203 1 80.12 71 ARG B C 1
ATOM 3754 O O . ARG B 1 71 ? -2.096 26.562 -9.039 1 80.12 71 ARG B O 1
ATOM 3761 N N . GLY B 1 72 ? -0.625 28.078 -8.547 1 84.62 72 GLY B N 1
ATOM 3762 C CA . GLY B 1 72 ? -0.117 27.359 -7.391 1 84.62 72 GLY B CA 1
ATOM 3763 C C . GLY B 1 72 ? -0.587 27.938 -6.07 1 84.62 72 GLY B C 1
ATOM 3764 O O . GLY B 1 72 ? -1.79 28.047 -5.828 1 84.62 72 GLY B O 1
ATOM 3765 N N . GLY B 1 73 ? 0.289 28.484 -5.398 1 91.19 73 GLY B N 1
ATOM 3766 C CA . GLY B 1 73 ? 0.007 29.156 -4.141 1 91.19 73 GLY B CA 1
ATOM 3767 C C . GLY B 1 73 ? 0.171 30.672 -4.215 1 91.19 73 GLY B C 1
ATOM 3768 O O . GLY B 1 73 ? 0.862 31.172 -5.098 1 91.19 73 GLY B O 1
ATOM 3769 N N . LEU B 1 74 ? -0.526 31.359 -3.414 1 93.06 74 LEU B N 1
ATOM 3770 C CA . LEU B 1 74 ? -0.511 32.812 -3.414 1 93.06 74 LEU B CA 1
ATOM 3771 C C . LEU B 1 74 ? 0.788 33.344 -2.814 1 93.06 74 LEU B C 1
ATOM 3773 O O . LEU B 1 74 ? 1.431 34.219 -3.393 1 93.06 74 LEU B O 1
ATOM 3777 N N . MET B 1 75 ? 1.16 32.781 -1.687 1 93.56 75 MET B N 1
ATOM 3778 C CA . MET B 1 75 ? 2.35 33.25 -0.982 1 93.56 75 MET B CA 1
ATOM 3779 C C . MET B 1 75 ? 3.174 32.062 -0.461 1 93.56 75 MET B C 1
ATOM 3781 O O . MET B 1 75 ? 2.623 31.125 0.106 1 93.56 75 MET B O 1
ATOM 3785 N N . GLU B 1 76 ? 4.492 32.156 -0.628 1 93.5 76 GLU B N 1
ATOM 3786 C CA . GLU B 1 76 ? 5.41 31.141 -0.165 1 93.5 76 GLU B CA 1
ATOM 3787 C C . GLU B 1 76 ? 6.621 31.734 0.536 1 93.5 76 GLU B C 1
ATOM 3789 O O . GLU B 1 76 ? 7.23 32.688 0.029 1 93.5 76 GLU B O 1
ATOM 3794 N N . ILE B 1 77 ? 6.895 31.297 1.685 1 92.31 77 ILE B N 1
ATOM 3795 C CA . ILE B 1 77 ? 8.062 31.688 2.465 1 92.31 77 ILE B CA 1
ATOM 3796 C C . ILE B 1 77 ? 9.016 30.5 2.598 1 92.31 77 ILE B C 1
ATOM 3798 O O . ILE B 1 77 ? 8.633 29.453 3.121 1 92.31 77 ILE B O 1
ATOM 3802 N N . ARG B 1 78 ? 10.25 30.578 2.131 1 88.94 78 ARG B N 1
ATOM 3803 C CA . ARG B 1 78 ? 11.156 29.438 2.166 1 88.94 78 ARG B CA 1
ATOM 3804 C C . ARG B 1 78 ? 12.594 29.891 2.408 1 88.94 78 ARG B C 1
ATOM 3806 O O . ARG B 1 78 ? 12.859 31.078 2.561 1 88.94 78 ARG B O 1
ATOM 3813 N N . GLY B 1 79 ? 13.492 28.891 2.549 1 84.81 79 GLY B N 1
ATOM 3814 C CA . GLY B 1 79 ? 14.898 29.156 2.818 1 84.81 79 GLY B CA 1
ATOM 3815 C C . GLY B 1 79 ? 15.281 28.906 4.266 1 84.81 79 GLY B C 1
ATOM 3816 O O . GLY B 1 79 ? 14.969 27.859 4.824 1 84.81 79 GLY B O 1
ATOM 3817 N N . MET B 1 80 ? 16.031 29.906 4.785 1 83.19 80 MET B N 1
ATOM 3818 C CA . MET B 1 80 ? 16.453 29.797 6.184 1 83.19 80 MET B CA 1
ATOM 3819 C C . MET B 1 80 ? 15.367 30.344 7.109 1 83.19 80 MET B C 1
ATOM 3821 O O . MET B 1 80 ? 14.414 30.984 6.652 1 83.19 80 MET B O 1
ATOM 3825 N N . GLU B 1 81 ? 15.5 30.062 8.281 1 86.56 81 GLU B N 1
ATOM 3826 C CA . GLU B 1 81 ? 14.516 30.484 9.273 1 86.56 81 GLU B CA 1
ATOM 3827 C C . GLU B 1 81 ? 14.203 31.969 9.148 1 86.56 81 GLU B C 1
ATOM 3829 O O . GLU B 1 81 ? 15.094 32.781 8.875 1 86.56 81 GLU B O 1
ATOM 3834 N N . LYS B 1 82 ? 12.969 32.344 9.328 1 88 82 LYS B N 1
ATOM 3835 C CA . LYS B 1 82 ? 12.508 33.719 9.273 1 88 82 LYS B CA 1
ATOM 3836 C C . LYS B 1 82 ? 11.906 34.156 10.609 1 88 82 LYS B C 1
ATOM 3838 O O . LYS B 1 82 ? 11.109 33.406 11.203 1 88 82 LYS B O 1
ATOM 3843 N N . ASN B 1 83 ? 12.375 35.25 11.125 1 90 83 ASN B N 1
ATOM 3844 C CA . ASN B 1 83 ? 11.609 35.938 12.164 1 90 83 ASN B CA 1
ATOM 3845 C C . ASN B 1 83 ? 10.391 36.625 11.578 1 90 83 ASN B C 1
ATOM 3847 O O . ASN B 1 83 ? 10.484 37.75 11.086 1 90 83 ASN B O 1
ATOM 3851 N N . LEU B 1 84 ? 9.258 35.938 11.695 1 93.56 84 LEU B N 1
ATOM 3852 C CA . LEU B 1 84 ? 8.094 36.312 10.898 1 93.56 84 LEU B CA 1
ATOM 3853 C C . LEU B 1 84 ? 7.004 36.906 11.781 1 93.56 84 LEU B C 1
ATOM 3855 O O . LEU B 1 84 ? 6.676 36.344 12.836 1 93.56 84 LEU B O 1
ATOM 3859 N N . ILE B 1 85 ? 6.531 38.062 11.344 1 94.44 85 ILE B N 1
ATOM 3860 C CA . ILE B 1 85 ? 5.297 38.656 11.859 1 94.44 85 ILE B CA 1
ATOM 3861 C C . ILE B 1 85 ? 4.301 38.844 10.719 1 94.44 85 ILE B C 1
ATOM 3863 O O . ILE B 1 85 ? 4.496 39.719 9.859 1 94.44 85 ILE B O 1
ATOM 3867 N N . MET B 1 86 ? 3.354 38 10.664 1 96.06 86 MET B N 1
ATOM 3868 C CA . MET B 1 86 ? 2.27 38.125 9.695 1 96.06 86 MET B CA 1
ATOM 3869 C C . MET B 1 86 ? 0.944 38.438 10.391 1 96.06 86 MET B C 1
ATOM 3871 O O . MET B 1 86 ? 0.32 37.531 10.945 1 96.06 86 MET B O 1
ATOM 3875 N N . GLU B 1 87 ? 0.465 39.656 10.305 1 93.88 87 GLU B N 1
ATOM 3876 C CA . GLU B 1 87 ? -0.688 40 11.133 1 93.88 87 GLU B CA 1
ATOM 3877 C C . GLU B 1 87 ? -1.635 40.938 10.398 1 93.88 87 GLU B C 1
ATOM 3879 O O . GLU B 1 87 ? -1.197 41.781 9.594 1 93.88 87 GLU B O 1
ATOM 3884 N N . ARG B 1 88 ? -2.881 40.781 10.664 1 91.88 88 ARG B N 1
ATOM 3885 C CA . ARG B 1 88 ? -3.953 41.688 10.234 1 91.88 88 ARG B CA 1
ATOM 3886 C C . ARG B 1 88 ? -4.035 41.75 8.719 1 91.88 88 ARG B C 1
ATOM 3888 O O . ARG B 1 88 ? -4.246 42.812 8.148 1 91.88 88 ARG B O 1
ATOM 3895 N N . ASN B 1 89 ? -3.688 40.719 8.102 1 93.31 89 ASN B N 1
ATOM 3896 C CA . ASN B 1 89 ? -3.908 40.625 6.668 1 93.31 89 ASN B CA 1
ATOM 3897 C C . ASN B 1 89 ? -5.285 40.031 6.355 1 93.31 89 ASN B C 1
ATOM 3899 O O . ASN B 1 89 ? -5.844 39.281 7.164 1 93.31 89 ASN B O 1
ATOM 3903 N N . ARG B 1 90 ? -5.801 40.406 5.191 1 93.56 90 ARG B N 1
ATOM 3904 C CA . ARG B 1 90 ? -7.082 39.875 4.738 1 93.56 90 ARG B CA 1
ATOM 3905 C C . ARG B 1 90 ? -6.934 39.125 3.416 1 93.56 90 ARG B C 1
ATOM 3907 O O . ARG B 1 90 ? -6.539 39.719 2.406 1 93.56 90 ARG B O 1
ATOM 3914 N N . PHE B 1 91 ? -7.098 37.875 3.449 1 96.19 91 PHE B N 1
ATOM 3915 C CA . PHE B 1 91 ? -7.184 37.031 2.254 1 96.19 91 PHE B CA 1
ATOM 3916 C C . PHE B 1 91 ? -8.633 36.688 1.945 1 96.19 91 PHE B C 1
ATOM 3918 O O . PHE B 1 91 ? -9.211 35.812 2.594 1 96.19 91 PHE B O 1
ATOM 3925 N N . LEU B 1 92 ? -9.25 37.375 0.966 1 94.94 92 LEU B N 1
ATOM 3926 C CA . LEU B 1 92 ? -10.68 37.219 0.721 1 94.94 92 LEU B CA 1
ATOM 3927 C C . LEU B 1 92 ? -10.938 36.781 -0.714 1 94.94 92 LEU B C 1
ATOM 3929 O O . LEU B 1 92 ? -10.477 37.406 -1.661 1 94.94 92 LEU B O 1
ATOM 3933 N N . THR B 1 93 ? -11.594 35.656 -0.94 1 95.12 93 THR B N 1
ATOM 3934 C CA . THR B 1 93 ? -12.172 35.188 -2.197 1 95.12 93 THR B CA 1
ATOM 3935 C C . THR B 1 93 ? -11.078 34.969 -3.244 1 95.12 93 THR B C 1
ATOM 3937 O O . THR B 1 93 ? -11.258 35.312 -4.414 1 95.12 93 THR B O 1
ATOM 3940 N N . ASN B 1 94 ? -9.945 34.594 -2.812 1 95.25 94 ASN B N 1
ATOM 3941 C CA . ASN B 1 94 ? -8.891 34.219 -3.754 1 95.25 94 ASN B CA 1
ATOM 3942 C C . ASN B 1 94 ? -9.023 32.781 -4.242 1 95.25 94 ASN B C 1
ATOM 3944 O O . ASN B 1 94 ? -9.656 31.969 -3.582 1 95.25 94 ASN B O 1
ATOM 3948 N N . ARG B 1 95 ? -8.523 32.5 -5.402 1 92.81 95 ARG B N 1
ATOM 3949 C CA . ARG B 1 95 ? -8.461 31.156 -5.949 1 92.81 95 ARG B CA 1
ATOM 3950 C C . ARG B 1 95 ? -7.02 30.672 -6.02 1 92.81 95 ARG B C 1
ATOM 3952 O O . ARG B 1 95 ? -6.211 31.203 -6.789 1 92.81 95 ARG B O 1
ATOM 3959 N N . ALA B 1 96 ? -6.691 29.672 -5.227 1 93.31 96 ALA B N 1
ATOM 3960 C CA . ALA B 1 96 ? -5.32 29.172 -5.164 1 93.31 96 ALA B CA 1
ATOM 3961 C C . ALA B 1 96 ? -5.27 27.797 -4.492 1 93.31 96 ALA B C 1
ATOM 3963 O O . ALA B 1 96 ? -6.227 27.375 -3.834 1 93.31 96 ALA B O 1
ATOM 3964 N N . LEU B 1 97 ? -4.133 27.047 -4.707 1 90.75 97 LEU B N 1
ATOM 3965 C CA . LEU B 1 97 ? -3.912 25.797 -3.984 1 90.75 97 LEU B CA 1
ATOM 3966 C C . LEU B 1 97 ? -3.678 26.062 -2.502 1 90.75 97 LEU B C 1
ATOM 3968 O O . LEU B 1 97 ? -4.223 25.359 -1.647 1 90.75 97 LEU B O 1
ATOM 3972 N N . TRP B 1 98 ? -2.854 27.031 -2.279 1 95.06 98 TRP B N 1
ATOM 3973 C CA . TRP B 1 98 ? -2.66 27.484 -0.903 1 95.06 98 TRP B CA 1
ATOM 3974 C C . TRP B 1 98 ? -2.537 29 -0.836 1 95.06 98 TRP B C 1
ATOM 3976 O O . TRP B 1 98 ? -2.205 29.656 -1.832 1 95.06 98 TRP B O 1
ATOM 3986 N N . LEU B 1 99 ? -2.883 29.562 0.305 1 97.5 99 LEU B N 1
ATOM 3987 C CA . LEU B 1 99 ? -2.762 31.016 0.488 1 97.5 99 LEU B CA 1
ATOM 3988 C C . LEU B 1 99 ? -1.387 31.375 1.038 1 97.5 99 LEU B C 1
ATOM 3990 O O . LEU B 1 99 ? -0.694 32.219 0.474 1 97.5 99 LEU B O 1
ATOM 3994 N N . VAL B 1 100 ? -1 30.703 2.08 1 97.69 100 VAL B N 1
ATOM 3995 C CA . VAL B 1 100 ? 0.309 30.938 2.68 1 97.69 100 VAL B CA 1
ATOM 3996 C C . VAL B 1 100 ? 1.003 29.609 2.955 1 97.69 100 VAL B C 1
ATOM 3998 O O . VAL B 1 100 ? 0.453 28.734 3.643 1 97.69 100 VAL B O 1
ATOM 4001 N N . LYS B 1 101 ? 2.15 29.422 2.467 1 96.62 101 LYS B N 1
ATOM 4002 C CA . LYS B 1 101 ? 2.971 28.234 2.721 1 96.62 101 LYS B CA 1
ATOM 4003 C C . LYS B 1 101 ? 4.359 28.641 3.215 1 96.62 101 LYS B C 1
ATOM 4005 O O . LYS B 1 101 ? 5.059 29.406 2.564 1 96.62 101 LYS B O 1
ATOM 4010 N N . MET B 1 102 ? 4.727 28.188 4.316 1 95.94 102 MET B N 1
ATOM 4011 C CA . MET B 1 102 ? 6.062 28.391 4.867 1 95.94 102 MET B CA 1
ATOM 4012 C C . MET B 1 102 ? 6.844 27.078 4.887 1 95.94 102 MET B C 1
ATOM 4014 O O . MET B 1 102 ? 6.418 26.109 5.516 1 95.94 102 MET B O 1
ATOM 4018 N N . GLY B 1 103 ? 7.867 26.953 4.199 1 93.25 103 GLY B N 1
ATOM 4019 C CA . GLY B 1 103 ? 8.727 25.781 4.137 1 93.25 103 GLY B CA 1
ATOM 4020 C C . GLY B 1 103 ? 10.188 26.094 4.391 1 93.25 103 GLY B C 1
ATOM 4021 O O . GLY B 1 103 ? 10.953 26.297 3.447 1 93.25 103 GLY B O 1
ATOM 4022 N N . ILE B 1 104 ? 10.555 26.078 5.566 1 88.5 104 ILE B N 1
ATOM 4023 C CA . ILE B 1 104 ? 11.914 26.453 5.957 1 88.5 104 ILE B CA 1
ATOM 4024 C C . ILE B 1 104 ? 12.805 25.203 5.969 1 88.5 104 ILE B C 1
ATOM 4026 O O . ILE B 1 104 ? 12.453 24.188 6.566 1 88.5 104 ILE B O 1
ATOM 4030 N N . THR B 1 105 ? 13.906 25.219 5.363 1 81.5 105 THR B N 1
ATOM 4031 C CA . THR B 1 105 ? 14.727 24.016 5.188 1 81.5 105 THR B CA 1
ATOM 4032 C C . THR B 1 105 ? 15.977 24.094 6.055 1 81.5 105 THR B C 1
ATOM 4034 O O . THR B 1 105 ? 16.594 23.062 6.359 1 81.5 105 THR B O 1
ATOM 4037 N N . SER B 1 106 ? 16.469 25.234 6.43 1 76.19 106 SER B N 1
ATOM 4038 C CA . SER B 1 106 ? 17.734 25.359 7.148 1 76.19 106 SER B CA 1
ATOM 4039 C C . SER B 1 106 ? 17.594 26.234 8.391 1 76.19 106 SER B C 1
ATOM 4041 O O . SER B 1 106 ? 16.781 27.156 8.406 1 76.19 106 SER B O 1
ATOM 4043 N N . HIS B 1 107 ? 18.359 25.766 9.375 1 70.25 107 HIS B N 1
ATOM 4044 C CA . HIS B 1 107 ? 18.344 26.531 10.625 1 70.25 107 HIS B CA 1
ATOM 4045 C C . HIS B 1 107 ? 19.328 27.688 10.57 1 70.25 107 HIS B C 1
ATOM 4047 O O . HIS B 1 107 ? 20.312 27.656 9.828 1 70.25 107 HIS B O 1
ATOM 4053 N N . SER B 1 108 ? 18.922 28.641 11.266 1 61.03 108 SER B N 1
ATOM 4054 C CA . SER B 1 108 ? 19.828 29.781 11.375 1 61.03 108 SER B CA 1
ATOM 4055 C C . SER B 1 108 ? 21.031 29.453 12.25 1 61.03 108 SER B C 1
ATOM 4057 O O . SER B 1 108 ? 20.953 28.578 13.125 1 61.03 108 SER B O 1
ATOM 4059 N N . LEU B 1 109 ? 22.219 29.766 11.75 1 55.38 109 LEU B N 1
ATOM 4060 C CA . LEU B 1 109 ? 23.438 29.578 12.531 1 55.38 109 LEU B CA 1
ATOM 4061 C C . LEU B 1 109 ? 23.344 30.297 13.875 1 55.38 109 LEU B C 1
ATOM 4063 O O . LEU B 1 109 ? 24.156 30.031 14.773 1 55.38 109 LEU B O 1
ATOM 4067 N N . LYS B 1 110 ? 22.312 31.094 14.047 1 53.88 110 LYS B N 1
ATOM 4068 C CA . LYS B 1 110 ? 22.172 31.812 15.305 1 53.88 110 LYS B CA 1
ATOM 4069 C C . LYS B 1 110 ? 21.516 30.953 16.375 1 53.88 110 LYS B C 1
ATOM 4071 O O . LYS B 1 110 ? 20.656 30.125 16.062 1 53.88 110 LYS B O 1
ATOM 4076 N N . ASN B 1 111 ? 22.125 30.469 17.344 1 56.03 111 ASN B N 1
ATOM 4077 C CA . ASN B 1 111 ? 21.719 29.656 18.5 1 56.03 111 ASN B CA 1
ATOM 4078 C C . ASN B 1 111 ? 20.422 30.172 19.109 1 56.03 111 ASN B C 1
ATOM 4080 O O . ASN B 1 111 ? 20.219 30.062 20.328 1 56.03 111 ASN B O 1
ATOM 4084 N N . LEU B 1 112 ? 19.641 31.078 18.375 1 59.72 112 LEU B N 1
ATOM 4085 C CA . LEU B 1 112 ? 18.453 31.625 19 1 59.72 112 LEU B CA 1
ATOM 4086 C C . LEU B 1 112 ? 17.188 31.047 18.375 1 59.72 112 LEU B C 1
ATOM 4088 O O . LEU B 1 112 ? 17.203 30.656 17.203 1 59.72 112 LEU B O 1
ATOM 4092 N N . LEU B 1 113 ? 16.25 30.781 19.203 1 68.62 113 LEU B N 1
ATOM 4093 C CA . LEU B 1 113 ? 14.914 30.406 18.781 1 68.62 113 LEU B CA 1
ATOM 4094 C C . LEU B 1 113 ? 14.297 31.484 17.891 1 68.62 113 LEU B C 1
ATOM 4096 O O . LEU B 1 113 ? 14.18 32.625 18.297 1 68.62 113 LEU B O 1
ATOM 4100 N N . VAL B 1 114 ? 14.219 31.297 16.625 1 83.56 114 VAL B N 1
ATOM 4101 C CA . VAL B 1 114 ? 13.602 32.219 15.672 1 83.56 114 VAL B CA 1
ATOM 4102 C C . VAL B 1 114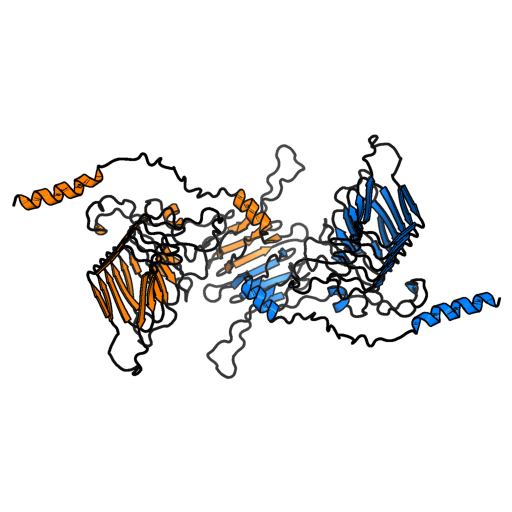 ? 12.094 31.984 15.641 1 83.56 114 VAL B C 1
ATOM 4104 O O . VAL B 1 114 ? 11.633 30.875 15.383 1 83.56 114 VAL B O 1
ATOM 4107 N N . ASN B 1 115 ? 11.32 33.031 16.016 1 88.88 115 ASN B N 1
ATOM 4108 C CA . ASN B 1 115 ? 9.867 32.906 16.141 1 88.88 115 ASN B CA 1
ATOM 4109 C C . ASN B 1 115 ? 9.164 33.281 14.844 1 88.88 115 ASN B C 1
ATOM 4111 O O . ASN B 1 115 ? 9.664 34.094 14.078 1 88.88 115 ASN B O 1
ATOM 4115 N N . ALA B 1 116 ? 8.125 32.656 14.602 1 94.5 116 ALA B N 1
ATOM 4116 C CA . ALA B 1 116 ? 7.203 33 13.516 1 94.5 116 ALA B CA 1
ATOM 4117 C C . ALA B 1 116 ? 5.77 33.094 14.023 1 94.5 116 ALA B C 1
ATOM 4119 O O . ALA B 1 116 ? 5.254 32.156 14.633 1 94.5 116 ALA B O 1
ATOM 4120 N N . TYR B 1 117 ? 5.133 34.281 13.773 1 95.88 117 TYR B N 1
ATOM 4121 C CA . TYR B 1 117 ? 3.77 34.531 14.234 1 95.88 117 TYR B CA 1
ATOM 4122 C C . TYR B 1 117 ? 2.834 34.812 13.07 1 95.88 117 TYR B C 1
ATOM 4124 O O . TYR B 1 117 ? 3.105 35.688 12.242 1 95.88 117 TYR B O 1
ATOM 4132 N N . ILE B 1 118 ? 1.826 34.062 12.961 1 97.06 118 ILE B N 1
ATOM 4133 C CA . ILE B 1 118 ? 0.715 34.312 12.047 1 97.06 118 ILE B CA 1
ATOM 4134 C C . ILE B 1 118 ? -0.563 34.562 12.844 1 97.06 118 ILE B C 1
ATOM 4136 O O . ILE B 1 118 ? -1.2 33.625 13.32 1 97.06 118 ILE B O 1
ATOM 4140 N N . GLN B 1 119 ? -0.936 35.844 12.961 1 94.19 119 GLN B N 1
ATOM 4141 C CA . GLN B 1 119 ? -1.973 36.156 13.945 1 94.19 119 GLN B CA 1
ATOM 4142 C C . GLN B 1 119 ? -2.879 37.25 13.445 1 94.19 119 GLN B C 1
ATOM 4144 O O . GLN B 1 119 ? -2.459 38.094 12.641 1 94.19 119 GLN B O 1
ATOM 4149 N N . TYR B 1 120 ? -4.09 37.25 13.859 1 90.56 120 TYR B N 1
ATOM 4150 C CA . TYR B 1 120 ? -5.098 38.281 13.609 1 90.56 120 TYR B CA 1
ATOM 4151 C C . TYR B 1 120 ? -5.375 38.438 12.117 1 90.56 120 TYR B C 1
ATOM 4153 O O . TYR B 1 120 ? -5.625 39.531 11.633 1 90.56 120 TYR B O 1
ATOM 4161 N N . ASN B 1 121 ? -5.195 37.406 11.383 1 93.12 121 ASN B N 1
ATOM 4162 C CA . ASN B 1 121 ? -5.477 37.469 9.953 1 93.12 121 ASN B CA 1
ATOM 4163 C C . ASN B 1 121 ? -6.875 36.938 9.641 1 93.12 121 ASN B C 1
ATOM 4165 O O . ASN B 1 121 ? -7.477 36.219 10.461 1 93.12 121 ASN B O 1
ATOM 4169 N N . TYR B 1 122 ? -7.363 37.344 8.43 1 92.44 122 TYR B N 1
ATOM 4170 C CA . TYR B 1 122 ? -8.633 36.844 7.895 1 92.44 122 TYR B CA 1
ATOM 4171 C C . TYR B 1 122 ? -8.406 36 6.652 1 92.44 122 TYR B C 1
ATOM 4173 O O . TYR B 1 122 ? -7.945 36.5 5.621 1 92.44 122 TYR B O 1
ATOM 4181 N N . PHE B 1 123 ? -8.625 34.781 6.785 1 96.31 123 PHE B N 1
ATOM 4182 C CA . PHE B 1 123 ? -8.625 33.875 5.641 1 96.31 123 PHE B CA 1
ATOM 4183 C C . PHE B 1 123 ? -10.039 33.406 5.32 1 96.31 123 PHE B C 1
ATOM 4185 O O . PHE B 1 123 ? -10.508 32.406 5.855 1 96.31 123 PHE B O 1
ATOM 4192 N N . LEU B 1 124 ? -10.75 34.125 4.418 1 94.06 124 LEU B N 1
ATOM 4193 C CA . LEU B 1 124 ? -12.188 33.875 4.301 1 94.06 124 LEU B CA 1
ATOM 4194 C C . LEU B 1 124 ? -12.586 33.688 2.842 1 94.06 124 LEU B C 1
ATOM 4196 O O . LEU B 1 124 ? -12.172 34.469 1.976 1 94.06 124 LEU B O 1
ATOM 4200 N N . HIS B 1 125 ? -13.352 32.656 2.562 1 94.38 125 HIS B N 1
ATOM 4201 C CA . HIS B 1 125 ? -14.078 32.438 1.319 1 94.38 125 HIS B CA 1
ATOM 4202 C C . HIS B 1 125 ? -13.117 32.25 0.147 1 94.38 125 HIS B C 1
ATOM 4204 O O . HIS B 1 125 ? -13.414 32.656 -0.975 1 94.38 125 HIS B O 1
ATOM 4210 N N . ASN B 1 126 ? -11.93 31.797 0.407 1 95.44 126 ASN B N 1
ATOM 4211 C CA . ASN B 1 126 ? -11.023 31.406 -0.673 1 95.44 126 ASN B CA 1
ATOM 4212 C C . ASN B 1 126 ? -11.375 30.031 -1.227 1 95.44 126 ASN B C 1
ATOM 4214 O O . ASN B 1 126 ? -12.031 29.234 -0.556 1 95.44 126 ASN B O 1
ATOM 4218 N N . HIS B 1 127 ? -10.961 29.719 -2.521 1 90.25 127 HIS B N 1
ATOM 4219 C CA . HIS B 1 127 ? -11.422 28.453 -3.076 1 90.25 127 HIS B CA 1
ATOM 4220 C C . HIS B 1 127 ? -10.375 27.844 -4.004 1 90.25 127 HIS B C 1
ATOM 4222 O O . HIS B 1 127 ? -9.492 28.562 -4.496 1 90.25 127 HIS B O 1
ATOM 4228 N N . PHE B 1 128 ? -10.195 26.516 -4.133 1 82.94 128 PHE B N 1
ATOM 4229 C CA . PHE B 1 128 ? -9.383 25.656 -4.988 1 82.94 128 PHE B CA 1
ATOM 4230 C C . PHE B 1 128 ? -10.266 24.797 -5.898 1 82.94 128 PHE B C 1
ATOM 4232 O O . PHE B 1 128 ? -11.078 24.016 -5.418 1 82.94 128 PHE B O 1
ATOM 4239 N N . ILE B 1 129 ? -11.039 25.109 -6.902 1 57.66 129 ILE B N 1
ATOM 4240 C CA . ILE B 1 129 ? -12.102 24.312 -7.512 1 57.66 129 ILE B CA 1
ATOM 4241 C C . ILE B 1 129 ? -11.484 23.266 -8.438 1 57.66 129 ILE B C 1
ATOM 4243 O O . ILE B 1 129 ? -10.898 23.609 -9.469 1 57.66 129 ILE B O 1
ATOM 4247 N N . LYS B 1 130 ? -10.602 22.359 -8.25 1 57.5 130 LYS B N 1
ATOM 4248 C CA . LYS B 1 130 ? -10.641 21.312 -9.266 1 57.5 130 LYS B CA 1
ATOM 4249 C C . LYS B 1 130 ? -11.727 20.297 -8.961 1 57.5 130 LYS B C 1
ATOM 4251 O O . LYS B 1 130 ? -11.773 19.734 -7.867 1 57.5 130 LYS B O 1
ATOM 4256 N N . ALA B 1 131 ? -12.906 20.484 -9.617 1 46.25 131 ALA B N 1
ATOM 4257 C CA . ALA B 1 131 ? -14.148 19.719 -9.484 1 46.25 131 ALA B CA 1
ATOM 4258 C C . ALA B 1 131 ? -13.852 18.234 -9.281 1 46.25 131 ALA B C 1
ATOM 4260 O O . ALA B 1 131 ? -14.492 17.578 -8.461 1 46.25 131 ALA B O 1
ATOM 4261 N N . ASN B 1 132 ? -13.305 17.641 -10.266 1 45.44 132 ASN B N 1
ATOM 4262 C CA . ASN B 1 132 ? -13.508 16.203 -10.523 1 45.44 132 ASN B CA 1
ATOM 4263 C C . ASN B 1 132 ? -12.531 15.352 -9.719 1 45.44 132 ASN B C 1
ATOM 4265 O O . ASN B 1 132 ? -12.516 14.133 -9.859 1 45.44 132 ASN B O 1
ATOM 4269 N N . GLU B 1 133 ? -11.57 16.016 -9.164 1 47.56 133 GLU B N 1
ATOM 4270 C CA . GLU B 1 133 ? -10.586 15.016 -8.781 1 47.56 133 GLU B CA 1
ATOM 4271 C C . GLU B 1 133 ? -10.828 14.531 -7.352 1 47.56 133 GLU B C 1
ATOM 4273 O O . GLU B 1 133 ? -11.133 15.328 -6.465 1 47.56 133 GLU B O 1
ATOM 4278 N N . ASP B 1 134 ? -11.32 13.461 -7.25 1 43.44 134 ASP B N 1
ATOM 4279 C CA . ASP B 1 134 ? -11.562 12.719 -6.02 1 43.44 134 ASP B CA 1
ATOM 4280 C C . ASP B 1 134 ? -10.547 13.094 -4.941 1 43.44 134 ASP B C 1
ATOM 4282 O O . ASP B 1 134 ? -9.359 13.266 -5.227 1 43.44 134 ASP B O 1
ATOM 4286 N N . TYR B 1 135 ? -11.062 13.844 -3.98 1 45.34 135 TYR B N 1
ATOM 4287 C CA . TYR B 1 135 ? -10.375 14.156 -2.73 1 45.34 135 TYR B CA 1
ATOM 4288 C C . TYR B 1 135 ? -9.422 13.031 -2.34 1 45.34 135 TYR B C 1
ATOM 4290 O O . TYR B 1 135 ? -9.844 11.898 -2.1 1 45.34 135 TYR B O 1
ATOM 4298 N N . VAL B 1 136 ? -8.336 12.875 -2.992 1 46.81 136 VAL B N 1
ATOM 4299 C CA . VAL B 1 136 ? -7.461 11.883 -2.379 1 46.81 136 VAL B CA 1
ATOM 4300 C C . VAL B 1 136 ? -7.137 12.297 -0.944 1 46.81 136 VAL B C 1
ATOM 4302 O O . VAL B 1 136 ? -6.496 13.32 -0.718 1 46.81 136 VAL B O 1
ATOM 4305 N N . ASP B 1 137 ? -8.062 12.07 0.053 1 50.16 137 ASP B N 1
ATOM 4306 C CA . ASP B 1 137 ? -7.922 12.234 1.496 1 50.16 137 ASP B CA 1
ATOM 4307 C C . ASP B 1 137 ? -6.492 11.953 1.948 1 50.16 137 ASP B C 1
ATOM 4309 O O . ASP B 1 137 ? -6.129 12.227 3.094 1 50.16 137 ASP B O 1
ATOM 4313 N N . SER B 1 138 ? -5.711 11.516 0.997 1 57.81 138 SER B N 1
ATOM 4314 C CA . SER B 1 138 ? -4.438 11.031 1.528 1 57.81 138 SER B CA 1
ATOM 4315 C C . SER B 1 138 ? -3.344 12.086 1.381 1 57.81 138 SER B C 1
ATOM 4317 O O . SER B 1 138 ? -2.24 11.922 1.905 1 57.81 138 SER B O 1
ATOM 4319 N N . TRP B 1 139 ? -3.713 13.375 0.787 1 66.69 139 TRP B N 1
ATOM 4320 C CA . TRP B 1 139 ? -2.721 14.438 0.693 1 66.69 139 TRP B CA 1
ATOM 4321 C C . TRP B 1 139 ? -3.391 15.805 0.718 1 66.69 139 TRP B C 1
ATOM 4323 O O . TRP B 1 139 ? -4.465 15.992 0.14 1 66.69 139 TRP B O 1
ATOM 4333 N N . PRO B 1 140 ? -2.822 16.688 1.508 1 78.88 140 PRO B N 1
ATOM 4334 C CA . PRO B 1 140 ? -3.408 18.031 1.507 1 78.88 140 PRO B CA 1
ATOM 4335 C C . PRO B 1 140 ? -3.162 18.781 0.2 1 78.88 140 PRO B C 1
ATOM 4337 O O . PRO B 1 140 ? -2.107 19.406 0.028 1 78.88 140 PRO B O 1
ATOM 4340 N N . ARG B 1 141 ? -4.141 18.75 -0.724 1 81 141 ARG B N 1
ATOM 4341 C CA . ARG B 1 141 ? -4.027 19.375 -2.033 1 81 141 ARG B CA 1
ATOM 4342 C C . ARG B 1 141 ? -4.113 20.906 -1.915 1 81 141 ARG B C 1
ATOM 4344 O O . ARG B 1 141 ? -3.453 21.625 -2.664 1 81 141 ARG B O 1
ATOM 4351 N N . SER B 1 142 ? -4.934 21.312 -1.007 1 90.62 142 SER B N 1
ATOM 4352 C CA . SER B 1 142 ? -5.145 22.75 -0.839 1 90.62 142 SER B CA 1
ATOM 4353 C C . SER B 1 142 ? -5.336 23.109 0.63 1 90.62 142 SER B C 1
ATOM 4355 O O . SER B 1 142 ? -5.926 22.344 1.394 1 90.62 142 SER B O 1
ATOM 4357 N N . PHE B 1 143 ? -4.816 24.266 0.986 1 95.62 143 PHE B N 1
ATOM 4358 C CA . PHE B 1 143 ? -4.934 24.719 2.367 1 95.62 143 PHE B CA 1
ATOM 4359 C C . PHE B 1 143 ? -4.773 26.234 2.455 1 95.62 143 PHE B C 1
ATOM 4361 O O . PHE B 1 143 ? -4.215 26.859 1.552 1 95.62 143 PHE B O 1
ATOM 4368 N N . ALA B 1 144 ? -5.285 26.828 3.496 1 97.5 144 ALA B N 1
ATOM 4369 C CA . ALA B 1 144 ? -5.086 28.25 3.717 1 97.5 144 ALA B CA 1
ATOM 4370 C C . ALA B 1 144 ? -3.666 28.547 4.191 1 97.5 144 ALA B C 1
ATOM 4372 O O . ALA B 1 144 ? -2.93 29.297 3.543 1 97.5 144 ALA B O 1
ATOM 4373 N N . VAL B 1 145 ? -3.293 27.906 5.277 1 98.31 145 VAL B N 1
ATOM 4374 C CA . VAL B 1 145 ? -1.945 28.094 5.805 1 98.31 145 VAL B CA 1
ATOM 4375 C C . VAL B 1 145 ? -1.267 26.734 5.969 1 98.31 145 VAL B C 1
ATOM 4377 O O . VAL B 1 145 ? -1.84 25.812 6.555 1 98.31 145 VAL B O 1
ATOM 4380 N N . GLY B 1 146 ? -0.107 26.594 5.496 1 97.56 146 GLY B N 1
ATOM 4381 C CA . GLY B 1 146 ? 0.687 25.391 5.656 1 97.56 146 GLY B CA 1
ATOM 4382 C C . GLY B 1 146 ? 2.096 25.672 6.148 1 97.56 146 GLY B C 1
ATOM 4383 O O . GLY B 1 146 ? 2.795 26.516 5.602 1 97.56 146 GLY B O 1
ATOM 4384 N N . ILE B 1 147 ? 2.516 25.031 7.141 1 97.12 147 ILE B N 1
ATOM 4385 C CA . ILE B 1 147 ? 3.854 25.172 7.703 1 97.12 147 ILE B CA 1
ATOM 4386 C C . ILE B 1 147 ? 4.637 23.875 7.508 1 97.12 147 ILE B C 1
ATOM 4388 O O . ILE B 1 147 ? 4.246 22.828 8.023 1 97.12 147 ILE B O 1
ATOM 4392 N N . PHE B 1 148 ? 5.629 23.953 6.812 1 93.31 148 PHE B N 1
ATOM 4393 C CA . PHE B 1 148 ? 6.453 22.797 6.504 1 93.31 148 PHE B CA 1
ATOM 4394 C C . PHE B 1 148 ? 7.914 23.062 6.855 1 93.31 148 PHE B C 1
ATOM 4396 O O . PHE B 1 148 ? 8.289 24.188 7.141 1 93.31 148 PHE B O 1
ATOM 4403 N N . GLY B 1 149 ? 8.695 21.984 6.848 1 89.06 149 GLY B N 1
ATOM 4404 C CA . GLY B 1 149 ? 10.125 22.141 7.051 1 89.06 149 GLY B CA 1
ATOM 4405 C C . GLY B 1 149 ? 10.523 22.094 8.516 1 89.06 149 GLY B C 1
ATOM 4406 O O . GLY B 1 149 ? 9.992 21.281 9.289 1 89.06 149 GLY B O 1
ATOM 4407 N N . SER B 1 150 ? 11.492 23.016 8.891 1 87 150 SER B N 1
ATOM 4408 C CA . SER B 1 150 ? 12.148 22.859 10.188 1 87 150 SER B CA 1
ATOM 4409 C C . SER B 1 150 ? 11.711 23.938 11.172 1 87 150 SER B C 1
ATOM 4411 O O . SER B 1 150 ? 12.078 23.891 12.344 1 87 150 SER B O 1
ATOM 4413 N N . GLN B 1 151 ? 10.938 24.859 10.734 1 90.06 151 GLN B N 1
ATOM 4414 C CA . GLN B 1 151 ? 10.516 25.938 11.617 1 90.06 151 GLN B CA 1
ATOM 4415 C C . GLN B 1 151 ? 9.008 25.922 11.828 1 90.06 151 GLN B C 1
ATOM 4417 O O . GLN B 1 151 ? 8.242 26.016 10.867 1 90.06 151 GLN B O 1
ATOM 4422 N N . LYS B 1 152 ? 8.688 25.906 13.078 1 93.56 152 LYS B N 1
ATOM 4423 C CA . LYS B 1 152 ? 7.27 25.984 13.422 1 93.56 152 LYS B CA 1
ATOM 4424 C C . LYS B 1 152 ? 6.781 27.438 13.445 1 93.56 152 LYS B C 1
ATOM 4426 O O . LYS B 1 152 ? 7.586 28.359 13.414 1 93.56 152 LYS B O 1
ATOM 4431 N N . ALA B 1 153 ? 5.52 27.594 13.406 1 95.88 153 ALA B N 1
ATOM 4432 C CA . ALA B 1 153 ? 4.891 28.906 13.523 1 95.88 153 ALA B CA 1
ATOM 4433 C C . ALA B 1 153 ? 3.771 28.891 14.555 1 95.88 153 ALA B C 1
ATOM 4435 O O . ALA B 1 153 ? 3.115 27.859 14.758 1 95.88 153 ALA B O 1
ATOM 4436 N N . ASP B 1 154 ? 3.619 29.969 15.273 1 96.56 154 ASP B N 1
ATOM 4437 C CA . ASP B 1 154 ? 2.459 30.188 16.125 1 96.56 154 ASP B CA 1
ATOM 4438 C C . ASP B 1 154 ? 1.312 30.844 15.352 1 96.56 154 ASP B C 1
ATOM 4440 O O . ASP B 1 154 ? 1.407 32 14.945 1 96.56 154 ASP B O 1
ATOM 4444 N N . ILE B 1 155 ? 0.297 30.062 15.172 1 97.38 155 ILE B N 1
ATOM 4445 C CA . ILE B 1 155 ? -0.845 30.516 14.383 1 97.38 155 ILE B CA 1
ATOM 4446 C C . ILE B 1 155 ? -2.043 30.75 15.305 1 97.38 155 ILE B C 1
ATOM 4448 O O . ILE B 1 155 ? -2.744 29.797 15.664 1 97.38 155 ILE B O 1
ATOM 4452 N N . HIS B 1 156 ? -2.328 31.938 15.727 1 93.25 156 HIS B N 1
ATOM 4453 C CA . HIS B 1 156 ? -3.404 32.156 16.688 1 93.25 156 HIS B CA 1
ATOM 4454 C C . HIS B 1 156 ? -4.168 33.438 16.391 1 93.25 156 HIS B C 1
ATOM 4456 O O . HIS B 1 156 ? -3.637 34.344 15.742 1 93.25 156 HIS B O 1
ATOM 4462 N N . PHE B 1 157 ? -5.41 33.5 16.797 1 91.12 157 PHE B N 1
ATOM 4463 C CA . PHE B 1 157 ? -6.309 34.656 16.719 1 91.12 157 PHE B CA 1
ATOM 4464 C C . PHE B 1 157 ? -6.652 34.969 15.266 1 91.12 157 PHE B C 1
ATOM 4466 O O . PHE B 1 157 ? -6.801 36.125 14.891 1 91.12 157 PHE B O 1
ATOM 4473 N N . ASN B 1 158 ? -6.609 34 14.453 1 93 158 ASN B N 1
ATOM 4474 C CA . ASN B 1 158 ? -7.012 34.156 13.062 1 93 158 ASN B CA 1
ATOM 4475 C C . ASN B 1 158 ? -8.445 33.688 12.836 1 93 158 ASN B C 1
ATOM 4477 O O . ASN B 1 158 ? -9 32.938 13.648 1 93 158 ASN B O 1
ATOM 4481 N N . GLN B 1 159 ? -9.039 34.156 11.734 1 92.38 159 GLN B N 1
ATOM 4482 C CA . GLN B 1 159 ? -10.32 33.656 11.242 1 92.38 159 GLN B CA 1
ATOM 4483 C C . GLN B 1 159 ? -10.133 32.781 10.008 1 92.38 159 GLN B C 1
ATOM 4485 O O . GLN B 1 159 ? -9.594 33.25 8.992 1 92.38 159 GLN B O 1
ATOM 4490 N N . PHE B 1 160 ? -10.562 31.609 10.195 1 95.25 160 PHE B N 1
ATOM 4491 C CA . PHE B 1 160 ? -10.508 30.688 9.07 1 95.25 160 PHE B CA 1
ATOM 4492 C C . PHE B 1 160 ? -11.914 30.25 8.656 1 95.25 160 PHE B C 1
ATOM 4494 O O . PHE B 1 160 ? -12.688 29.766 9.484 1 95.25 160 PHE B O 1
ATOM 4501 N N . ARG B 1 161 ? -12.266 30.391 7.367 1 94.06 161 ARG B N 1
ATOM 4502 C CA . ARG B 1 161 ? -13.508 29.859 6.809 1 94.06 161 ARG B CA 1
ATOM 4503 C C . ARG B 1 161 ? -13.43 29.766 5.289 1 94.06 161 ARG B C 1
ATOM 4505 O O . ARG B 1 161 ? -13.828 30.688 4.578 1 94.06 161 ARG B O 1
ATOM 4512 N N . ASN B 1 162 ? -12.938 28.688 4.859 1 94.44 162 ASN B N 1
ATOM 4513 C CA . ASN B 1 162 ? -12.828 28.391 3.432 1 94.44 162 ASN B CA 1
ATOM 4514 C C . ASN B 1 162 ? -13.438 27.047 3.082 1 94.44 162 ASN B C 1
ATOM 4516 O O . ASN B 1 162 ? -12.711 26.062 2.891 1 94.44 162 ASN B O 1
ATOM 4520 N N . PRO B 1 163 ? -14.703 26.953 2.924 1 88.56 163 PRO B N 1
ATOM 4521 C CA . PRO B 1 163 ? -15.375 25.672 2.713 1 88.56 163 PRO B CA 1
ATOM 4522 C C . PRO B 1 163 ? -14.93 24.984 1.429 1 88.56 163 PRO B C 1
ATOM 4524 O O . PRO B 1 163 ? -15.078 23.766 1.298 1 88.56 163 PRO B O 1
ATOM 4527 N N . LEU B 1 164 ? -14.336 25.719 0.519 1 88.31 164 LEU B N 1
ATOM 4528 C CA . LEU B 1 164 ? -13.992 25.141 -0.776 1 88.31 164 LEU B CA 1
ATOM 4529 C C . LEU B 1 164 ?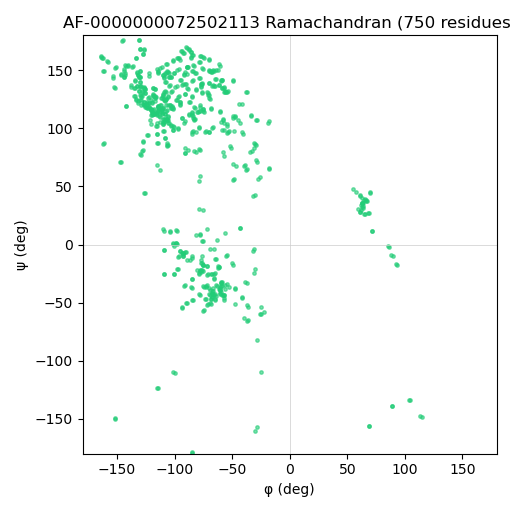 -12.5 24.844 -0.862 1 88.31 164 LEU B C 1
ATOM 4531 O O . LEU B 1 164 ? -11.969 24.609 -1.952 1 88.31 164 LEU B O 1
ATOM 4535 N N . ILE B 1 165 ? -11.805 24.922 0.213 1 90.62 165 ILE B N 1
ATOM 4536 C CA . ILE B 1 165 ? -10.422 24.469 0.366 1 90.62 165 ILE B CA 1
ATOM 4537 C C . ILE B 1 165 ? -10.383 23.203 1.229 1 90.62 165 ILE B C 1
ATOM 4539 O O . ILE B 1 165 ? -11.227 23.016 2.107 1 90.62 165 ILE B O 1
ATOM 4543 N N . ASP B 1 166 ? -9.484 22.359 0.986 1 87.31 166 ASP B N 1
ATOM 4544 C CA . ASP B 1 166 ? -9.453 21.062 1.654 1 87.31 166 ASP B CA 1
ATOM 4545 C C . ASP B 1 166 ? -9.211 21.219 3.152 1 87.31 166 ASP B C 1
ATOM 4547 O O . ASP B 1 166 ? -9.914 20.625 3.969 1 87.31 166 ASP B O 1
ATOM 4551 N N . PHE B 1 167 ? -8.18 22.047 3.463 1 93.38 167 PHE B N 1
ATOM 4552 C CA . PHE B 1 167 ? -7.816 22.25 4.859 1 93.38 167 PHE B CA 1
ATOM 4553 C C . PHE B 1 167 ? -7.562 23.734 5.145 1 93.38 167 PHE B C 1
ATOM 4555 O O . PHE B 1 167 ? -7.203 24.484 4.246 1 93.38 167 PHE B O 1
ATOM 4562 N N . GLU B 1 168 ? -7.766 24.078 6.344 1 96.5 168 GLU B N 1
ATOM 4563 C CA . GLU B 1 168 ? -7.43 25.438 6.754 1 96.5 168 GLU B CA 1
ATOM 4564 C C . GLU B 1 168 ? -5.953 25.562 7.121 1 96.5 168 GLU B C 1
ATOM 4566 O O . GLU B 1 168 ? -5.273 26.484 6.691 1 96.5 168 GLU B O 1
ATOM 4571 N N . VAL B 1 169 ? -5.516 24.609 7.934 1 97.75 169 VAL B N 1
ATOM 4572 C CA . VAL B 1 169 ? -4.125 24.656 8.359 1 97.75 169 VAL B CA 1
ATOM 4573 C C . VAL B 1 169 ? -3.494 23.266 8.203 1 97.75 169 VAL B C 1
ATOM 4575 O O . VAL B 1 169 ? -4.117 22.25 8.539 1 97.75 169 VAL B O 1
ATOM 4578 N N . VAL B 1 170 ? -2.303 23.234 7.688 1 96.12 170 VAL B N 1
ATOM 4579 C CA . VAL B 1 170 ? -1.494 22.016 7.609 1 96.12 170 VAL B CA 1
ATOM 4580 C C . VAL B 1 170 ? -0.256 22.172 8.492 1 96.12 170 VAL B C 1
ATOM 4582 O O . VAL B 1 170 ? 0.554 23.078 8.289 1 96.12 170 VAL B O 1
ATOM 4585 N N . SER B 1 171 ? -0.116 21.359 9.461 1 96.94 171 SER B N 1
ATOM 4586 C CA . SER B 1 171 ? 1.073 21.281 10.297 1 96.94 171 SER B CA 1
ATOM 4587 C C . SER B 1 171 ? 2.084 20.281 9.75 1 96.94 171 SER B C 1
ATOM 4589 O O . SER B 1 171 ? 2.258 19.203 10.305 1 96.94 171 SER B O 1
ATOM 4591 N N . GLY B 1 172 ? 2.791 20.703 8.781 1 93.62 172 GLY B N 1
ATOM 4592 C CA . GLY B 1 172 ? 3.621 19.781 8.016 1 93.62 172 GLY B CA 1
ATOM 4593 C C . GLY B 1 172 ? 5.078 19.797 8.438 1 93.62 172 GLY B C 1
ATOM 4594 O O . GLY B 1 172 ? 5.941 19.281 7.734 1 93.62 172 GLY B O 1
ATOM 4595 N N . CYS B 1 173 ? 5.359 20.391 9.516 1 92.06 173 CYS B N 1
ATOM 4596 C CA . CYS B 1 173 ? 6.73 20.391 10 1 92.06 173 CYS B CA 1
ATOM 4597 C C . CYS B 1 173 ? 7.145 19 10.477 1 92.06 173 CYS B C 1
ATOM 4599 O O . CYS B 1 173 ? 6.305 18.234 10.945 1 92.06 173 CYS B O 1
ATOM 4601 N N . LYS B 1 174 ? 8.359 18.781 10.328 1 83.56 174 LYS B N 1
ATOM 4602 C CA . LYS B 1 174 ? 8.906 17.547 10.883 1 83.56 174 LYS B CA 1
ATOM 4603 C C . LYS B 1 174 ? 9.117 17.672 12.383 1 83.56 174 LYS B C 1
ATOM 4605 O O . LYS B 1 174 ? 9.469 18.75 12.883 1 83.56 174 LYS B O 1
ATOM 4610 N N . TYR B 1 175 ? 8.836 16.516 13.016 1 86.19 175 TYR B N 1
ATOM 4611 C CA . TYR B 1 175 ? 9.023 16.562 14.461 1 86.19 175 TYR B CA 1
ATOM 4612 C C . TYR B 1 175 ? 10.273 15.797 14.875 1 86.19 175 TYR B C 1
ATOM 4614 O O . TYR B 1 175 ? 10.695 14.867 14.18 1 86.19 175 TYR B O 1
ATOM 4622 N N . ILE B 1 176 ? 10.852 16.234 15.891 1 76.94 176 ILE B N 1
ATOM 4623 C CA . ILE B 1 176 ? 11.969 15.516 16.5 1 76.94 176 ILE B CA 1
ATOM 4624 C C . ILE B 1 176 ? 11.438 14.453 17.453 1 76.94 176 ILE B C 1
ATOM 4626 O O . ILE B 1 176 ? 11.953 13.336 17.5 1 76.94 176 ILE B O 1
ATOM 4630 N N . SER B 1 177 ? 10.398 14.828 18.094 1 83.81 177 SER B N 1
ATOM 4631 C CA . SER B 1 177 ? 9.711 13.938 19.016 1 83.81 177 SER B CA 1
ATOM 4632 C C . SER B 1 177 ? 8.211 13.891 18.734 1 83.81 177 SER B C 1
ATOM 4634 O O . SER B 1 177 ? 7.621 14.891 18.328 1 83.81 177 SER B O 1
ATOM 4636 N N . VAL B 1 178 ? 7.699 12.758 19.031 1 84.19 178 VAL B N 1
ATOM 4637 C CA . VAL B 1 178 ? 6.273 12.562 18.797 1 84.19 178 VAL B CA 1
ATOM 4638 C C . VAL B 1 178 ? 5.465 13.5 19.688 1 84.19 178 VAL B C 1
ATOM 4640 O O . VAL B 1 178 ? 4.293 13.773 19.406 1 84.19 178 VAL B O 1
ATOM 4643 N N . ASN B 1 179 ? 6.059 14.133 20.672 1 85.5 179 ASN B N 1
ATOM 4644 C CA . ASN B 1 179 ? 5.367 15.031 21.578 1 85.5 179 ASN B CA 1
ATOM 4645 C C . ASN B 1 179 ? 5.438 16.484 21.109 1 85.5 179 ASN B C 1
ATOM 4647 O O . ASN B 1 179 ? 4.824 17.375 21.703 1 85.5 179 ASN B O 1
ATOM 4651 N N . ASP B 1 180 ? 6.234 16.688 20.047 1 90.81 180 ASP B N 1
ATOM 4652 C CA . ASP B 1 180 ? 6.305 18.031 19.5 1 90.81 180 ASP B CA 1
ATOM 4653 C C . ASP B 1 180 ? 4.926 18.516 19.047 1 90.81 180 ASP B C 1
ATOM 4655 O O . ASP B 1 180 ? 4.125 17.734 18.547 1 90.81 180 ASP B O 1
ATOM 4659 N N . ARG B 1 181 ? 4.703 19.828 19.328 1 94.94 181 ARG B N 1
ATOM 4660 C CA . ARG B 1 181 ? 3.418 20.422 18.969 1 94.94 181 ARG B CA 1
ATOM 4661 C C . ARG B 1 181 ? 3.605 21.75 18.25 1 94.94 181 ARG B C 1
ATOM 4663 O O . ARG B 1 181 ? 4.617 22.422 18.453 1 94.94 181 ARG B O 1
ATOM 4670 N N . MET B 1 182 ? 2.719 22.016 17.406 1 96.06 182 MET B N 1
ATOM 4671 C CA . MET B 1 182 ? 2.604 23.344 16.844 1 96.06 182 MET B CA 1
ATOM 4672 C C . MET B 1 182 ? 1.369 24.062 17.391 1 96.06 182 MET B C 1
ATOM 4674 O O . MET B 1 182 ? 0.271 23.5 17.375 1 96.06 182 MET B O 1
ATOM 4678 N N . ASN B 1 183 ? 1.53 25.281 17.828 1 96.69 183 ASN B N 1
ATOM 4679 C CA . ASN B 1 183 ? 0.438 26.031 18.438 1 96.69 183 ASN B CA 1
ATOM 4680 C C . ASN B 1 183 ? -0.439 26.703 17.391 1 96.69 183 ASN B C 1
ATOM 4682 O O . ASN B 1 183 ? -0.009 27.641 16.734 1 96.69 183 ASN B O 1
ATOM 4686 N N . ILE B 1 184 ? -1.62 26.172 17.25 1 97.75 184 ILE B N 1
ATOM 4687 C CA . ILE B 1 184 ? -2.594 26.812 16.359 1 97.75 184 ILE B CA 1
ATOM 4688 C C . ILE B 1 184 ? -3.895 27.062 17.109 1 97.75 184 ILE B C 1
ATOM 4690 O O . ILE B 1 184 ? -4.984 26.844 16.578 1 97.75 184 ILE B O 1
ATOM 4694 N N . SER B 1 185 ? -3.783 27.547 18.312 1 95.12 185 SER B N 1
ATOM 4695 C CA . SER B 1 185 ? -4.938 27.75 19.188 1 95.12 185 SER B CA 1
ATOM 4696 C C . SER B 1 185 ? -5.535 29.141 18.984 1 95.12 185 SER B C 1
ATOM 4698 O O . SER B 1 185 ? -4.969 29.984 18.281 1 95.12 185 SER B O 1
ATOM 4700 N N . TYR B 1 186 ? -6.742 29.375 19.562 1 92.25 186 TYR B N 1
ATOM 4701 C CA . TYR B 1 186 ? -7.418 30.656 19.641 1 92.25 186 TYR B CA 1
ATOM 4702 C C . TYR B 1 186 ? -7.746 31.172 18.234 1 92.25 186 TYR B C 1
ATOM 4704 O O . TYR B 1 186 ? -7.586 32.375 17.953 1 92.25 186 TYR B O 1
ATOM 4712 N N . ASN B 1 187 ? -8.055 30.266 17.406 1 93.31 187 ASN B N 1
ATOM 4713 C CA . ASN B 1 187 ? -8.57 30.641 16.094 1 93.31 187 ASN B CA 1
ATOM 4714 C C . ASN B 1 187 ? -10.062 30.359 15.977 1 93.31 187 ASN B C 1
ATOM 4716 O O . ASN B 1 187 ? -10.609 29.547 16.734 1 93.31 187 ASN B O 1
ATOM 4720 N N . TRP B 1 188 ? -10.688 31.078 15.094 1 92.81 188 TRP B N 1
ATOM 4721 C CA . TRP B 1 188 ? -12.039 30.734 14.656 1 92.81 188 TRP B CA 1
ATOM 4722 C C . TRP B 1 188 ? -12 29.938 13.359 1 92.81 188 TRP B C 1
ATOM 4724 O O . TRP B 1 188 ? -11.398 30.375 12.375 1 92.81 188 TRP B O 1
ATOM 4734 N N . TRP B 1 189 ? -12.648 28.812 13.375 1 93.94 189 TRP B N 1
ATOM 4735 C CA . TRP B 1 189 ? -12.508 27.875 12.258 1 93.94 189 TRP B CA 1
ATOM 4736 C C . TRP B 1 189 ? -13.789 27.828 11.438 1 93.94 189 TRP B C 1
ATOM 4738 O O . TRP B 1 189 ? -13.984 26.891 10.648 1 93.94 189 TRP B O 1
ATOM 4748 N N . GLY B 1 190 ? -14.672 28.688 11.625 1 90.12 190 GLY B N 1
ATOM 4749 C CA . GLY B 1 190 ? -15.922 28.703 10.891 1 90.12 190 GLY B CA 1
ATOM 4750 C C . GLY B 1 190 ? -17 27.828 11.5 1 90.12 190 GLY B C 1
ATOM 4751 O O . GLY B 1 190 ? -18.109 27.734 10.969 1 90.12 190 GLY B O 1
ATOM 4752 N N . THR B 1 191 ? -16.641 27.172 12.539 1 90 191 THR B N 1
ATOM 4753 C CA . THR B 1 191 ? -17.562 26.266 13.219 1 90 191 THR B CA 1
ATOM 4754 C C . THR B 1 191 ? -17.234 26.156 14.703 1 90 191 THR B C 1
ATOM 4756 O O . THR B 1 191 ? -16.094 26.406 15.109 1 90 191 THR B O 1
ATOM 4759 N N . GLY B 1 192 ? -18.25 25.875 15.453 1 87.75 192 GLY B N 1
ATOM 4760 C CA . GLY B 1 192 ? -18.031 25.641 16.875 1 87.75 192 GLY B CA 1
ATOM 4761 C C . GLY B 1 192 ? -17.938 24.156 17.219 1 87.75 192 GLY B C 1
ATOM 4762 O O . GLY B 1 192 ? -17.766 23.812 18.391 1 87.75 192 GLY B O 1
ATOM 4763 N N . ASN B 1 193 ? -18.047 23.328 16.234 1 88.44 193 ASN B N 1
ATOM 4764 C CA . ASN B 1 193 ? -18 21.891 16.422 1 88.44 193 ASN B CA 1
ATOM 4765 C C . ASN B 1 193 ? -16.578 21.359 16.391 1 88.44 193 ASN B C 1
ATOM 4767 O O . ASN B 1 193 ? -15.875 21.531 15.391 1 88.44 193 ASN B O 1
ATOM 4771 N N . ASP B 1 194 ? -16.203 20.688 17.469 1 88.12 194 ASP B N 1
ATOM 4772 C CA . ASP B 1 194 ? -14.828 20.25 17.625 1 88.12 194 ASP B CA 1
ATOM 4773 C C . ASP B 1 194 ? -14.461 19.219 16.547 1 88.12 194 ASP B C 1
ATOM 4775 O O . ASP B 1 194 ? -13.352 19.25 16.016 1 88.12 194 ASP B O 1
ATOM 4779 N N . ALA B 1 195 ? -15.336 18.266 16.25 1 85.69 195 ALA B N 1
ATOM 4780 C CA . ALA B 1 195 ? -15.07 17.25 15.234 1 85.69 195 ALA B CA 1
ATOM 4781 C C . ALA B 1 195 ? -14.844 17.891 13.867 1 85.69 195 ALA B C 1
ATOM 4783 O O . ALA B 1 195 ? -13.977 17.453 13.109 1 85.69 195 ALA B O 1
ATOM 4784 N N . GLU B 1 196 ? -15.586 18.906 13.602 1 88.81 196 GLU B N 1
ATOM 4785 C CA . GLU B 1 196 ? -15.445 19.609 12.328 1 88.81 196 GLU B CA 1
ATOM 4786 C C . GLU B 1 196 ? -14.125 20.359 12.258 1 88.81 196 GLU B C 1
ATOM 4788 O O . GLU B 1 196 ? -13.484 20.406 11.203 1 88.81 196 GLU B O 1
ATOM 4793 N N . VAL B 1 197 ? -13.797 21.016 13.359 1 92 197 VAL B N 1
ATOM 4794 C CA . VAL B 1 197 ? -12.523 21.734 13.398 1 92 197 VAL B CA 1
ATOM 4795 C C . VAL B 1 197 ? -11.375 20.766 13.102 1 92 197 VAL B C 1
ATOM 4797 O O . VAL B 1 197 ? -10.477 21.094 12.312 1 92 197 VAL B O 1
ATOM 4800 N N . ALA B 1 198 ? -11.445 19.625 13.68 1 90.12 198 ALA B N 1
ATOM 4801 C CA . ALA B 1 198 ? -10.406 18.609 13.492 1 90.12 198 ALA B CA 1
ATOM 4802 C C . ALA B 1 198 ? -10.273 18.234 12.016 1 90.12 198 ALA B C 1
ATOM 4804 O O . ALA B 1 198 ? -9.164 17.969 11.539 1 90.12 198 ALA B O 1
ATOM 4805 N N . GLN B 1 199 ? -11.297 18.266 11.336 1 87.56 199 GLN B N 1
ATOM 4806 C CA . GLN B 1 199 ? -11.305 17.891 9.922 1 87.56 199 GLN B CA 1
ATOM 4807 C C . GLN B 1 199 ? -10.68 18.969 9.055 1 87.56 199 GLN B C 1
ATOM 4809 O O . GLN B 1 199 ? -10.312 18.734 7.906 1 87.56 199 GLN B O 1
ATOM 4814 N N . ARG B 1 200 ? -10.586 20.109 9.586 1 93.69 200 ARG B N 1
ATOM 4815 C CA . ARG B 1 200 ? -10.055 21.234 8.82 1 93.69 200 ARG B CA 1
ATOM 4816 C C . ARG B 1 200 ? -8.555 21.375 9.047 1 93.69 200 ARG B C 1
ATOM 4818 O O . ARG B 1 200 ? -7.895 22.172 8.375 1 93.69 200 ARG B O 1
ATOM 4825 N N . VAL B 1 201 ? -8.055 20.594 9.969 1 94.06 201 VAL B N 1
ATOM 4826 C CA . VAL B 1 201 ? -6.633 20.641 10.305 1 94.06 201 VAL B CA 1
ATOM 4827 C C . VAL B 1 201 ? -5.957 19.344 9.859 1 94.06 201 VAL B C 1
ATOM 4829 O O . VAL B 1 201 ? -6.449 18.25 10.148 1 94.06 201 VAL B O 1
ATOM 4832 N N . PHE B 1 202 ? -4.926 19.453 9.094 1 93.5 202 PHE B N 1
ATOM 4833 C CA . PHE B 1 202 ? -4.109 18.312 8.688 1 93.5 202 PHE B CA 1
ATOM 4834 C C . PHE B 1 202 ? -2.82 18.266 9.5 1 93.5 202 PHE B C 1
ATOM 4836 O O . PHE B 1 202 ? -2.01 19.188 9.453 1 93.5 202 PHE B O 1
ATOM 4843 N N . ASP B 1 203 ? -2.637 17.203 10.219 1 94.12 203 ASP B N 1
ATOM 4844 C CA . ASP B 1 203 ? -1.484 17.141 11.117 1 94.12 203 ASP B CA 1
ATOM 4845 C C . ASP B 1 203 ? -1.036 15.688 11.328 1 94.12 203 ASP B C 1
ATOM 4847 O O . ASP B 1 203 ? -1.083 14.875 10.406 1 94.12 203 ASP B O 1
ATOM 4851 N N . PHE B 1 204 ? -0.471 15.414 12.516 1 92.81 204 PHE B N 1
ATOM 4852 C CA . PHE B 1 204 ? 0.106 14.133 12.914 1 92.81 204 PHE B CA 1
ATOM 4853 C C . PHE B 1 204 ? -0.938 13.023 12.852 1 92.81 204 PHE B C 1
ATOM 4855 O O . PHE B 1 204 ? -0.619 11.883 12.516 1 92.81 204 PHE B O 1
ATOM 4862 N N . ASP B 1 205 ? -2.111 13.297 13.109 1 90.81 205 ASP B N 1
ATOM 4863 C CA . ASP B 1 205 ? -3.164 12.289 13.133 1 90.81 205 ASP B CA 1
ATOM 4864 C C . ASP B 1 205 ? -3.584 11.898 11.719 1 90.81 205 ASP B C 1
ATOM 4866 O O . ASP B 1 205 ? -4.262 10.891 11.516 1 90.81 205 ASP B O 1
ATOM 4870 N N . ASP B 1 206 ? -3.209 12.719 10.773 1 87.94 206 ASP B N 1
ATOM 4871 C CA . ASP B 1 206 ? -3.42 12.383 9.375 1 87.94 206 ASP B CA 1
ATOM 4872 C C . ASP B 1 206 ? -2.189 11.695 8.781 1 87.94 206 ASP B C 1
ATOM 4874 O O . ASP B 1 206 ? -2.295 10.625 8.18 1 87.94 206 ASP B O 1
ATOM 4878 N N . TRP B 1 207 ? -1.068 12.297 8.898 1 87.38 207 TRP B N 1
ATOM 4879 C CA . TRP B 1 207 ? 0.241 11.75 8.555 1 87.38 207 TRP B CA 1
ATOM 4880 C C . TRP B 1 207 ? 1.178 11.773 9.758 1 87.38 207 TRP B C 1
ATOM 4882 O O . TRP B 1 207 ? 1.542 12.844 10.242 1 87.38 207 TRP B O 1
ATOM 4892 N N . ASN B 1 208 ? 1.614 10.648 10.172 1 91.12 208 ASN B N 1
ATOM 4893 C CA . ASN B 1 208 ? 2.354 10.609 11.43 1 91.12 208 ASN B CA 1
ATOM 4894 C C . ASN B 1 208 ? 3.793 11.086 11.25 1 91.12 208 ASN B C 1
ATOM 4896 O O . ASN B 1 208 ? 4.602 10.992 12.172 1 91.12 208 ASN B O 1
ATOM 4900 N N . THR B 1 209 ? 4.141 11.633 10.078 1 86.75 209 THR B N 1
ATOM 4901 C CA . THR B 1 209 ? 5.43 12.273 9.852 1 86.75 209 THR B CA 1
ATOM 4902 C C . THR B 1 209 ? 5.348 13.773 10.125 1 86.75 209 THR B C 1
ATOM 4904 O O . THR B 1 209 ? 6.367 14.461 10.141 1 86.75 209 THR B O 1
ATOM 4907 N N . PHE B 1 210 ? 4.129 14.203 10.289 1 90.38 210 PHE B N 1
ATOM 4908 C CA . PHE B 1 210 ? 3.898 15.617 10.555 1 90.38 210 PHE B CA 1
ATOM 4909 C C . PHE B 1 210 ? 3.82 15.883 12.055 1 90.38 210 PHE B C 1
ATOM 4911 O O . PHE B 1 210 ? 3.748 14.945 12.852 1 90.38 210 PHE B O 1
ATOM 4918 N N . THR B 1 211 ? 3.898 17.156 12.375 1 94.44 211 THR B N 1
ATOM 4919 C CA . THR B 1 211 ? 3.803 17.578 13.773 1 94.44 211 THR B CA 1
ATOM 4920 C C . THR B 1 211 ? 2.344 17.719 14.195 1 94.44 211 THR B C 1
ATOM 4922 O O . THR B 1 211 ? 1.514 18.203 13.414 1 94.44 211 THR B O 1
ATOM 4925 N N . LEU B 1 212 ? 2.139 17.297 15.414 1 94.94 212 LEU B N 1
ATOM 4926 C CA . LEU B 1 212 ? 0.794 17.453 15.953 1 94.94 212 LEU B CA 1
ATOM 4927 C C . LEU B 1 212 ? 0.462 18.922 16.156 1 94.94 212 LEU B C 1
ATOM 4929 O O . LEU B 1 212 ? 1.3 19.703 16.641 1 94.94 212 LEU B O 1
ATOM 4933 N N . ALA B 1 213 ? -0.761 19.281 15.758 1 95.94 213 ALA B N 1
ATOM 4934 C CA . ALA B 1 213 ? -1.222 20.672 15.898 1 95.94 213 ALA B CA 1
ATOM 4935 C C . ALA B 1 213 ? -2.162 20.812 17.094 1 95.94 213 ALA B C 1
ATOM 4937 O O . ALA B 1 213 ? -3.094 20.016 17.25 1 95.94 213 ALA B O 1
ATOM 4938 N N . ASP B 1 214 ? -1.925 21.828 17.953 1 95.56 214 ASP B N 1
ATOM 4939 C CA . ASP B 1 214 ? -2.811 22.141 19.078 1 95.56 214 ASP B CA 1
ATOM 4940 C C . ASP B 1 214 ? -3.781 23.266 18.719 1 95.56 214 ASP B C 1
ATOM 4942 O O . ASP B 1 214 ? -3.422 24.438 18.766 1 95.56 214 ASP B O 1
ATOM 4946 N N . TYR B 1 215 ? -4.934 22.844 18.406 1 95.06 215 TYR B N 1
ATOM 4947 C CA . TYR B 1 215 ? -5.891 23.859 17.984 1 95.06 215 TYR B CA 1
ATOM 4948 C C . TYR B 1 215 ? -6.855 24.188 19.125 1 95.06 215 TYR B C 1
ATOM 4950 O O . TYR B 1 215 ? -7.727 25.047 18.969 1 95.06 215 TYR B O 1
ATOM 4958 N N . SER B 1 216 ? -6.68 23.547 20.234 1 93.75 216 SER B N 1
ATOM 4959 C CA . SER B 1 216 ? -7.492 23.844 21.422 1 93.75 216 SER B CA 1
ATOM 4960 C C . SER B 1 216 ? -6.809 24.859 22.328 1 93.75 216 SER B C 1
ATOM 4962 O O . SER B 1 216 ? -5.602 24.766 22.562 1 93.75 216 SER B O 1
ATOM 4964 N N . PRO B 1 217 ? -7.555 25.922 22.922 1 93.94 217 PRO B N 1
ATOM 4965 C CA . PRO B 1 217 ? -8.961 26.25 22.672 1 93.94 217 PRO B CA 1
ATOM 4966 C C . PRO B 1 217 ? -9.18 26.938 21.328 1 93.94 217 PRO B C 1
ATOM 4968 O O . PRO B 1 217 ? -8.211 27.359 20.688 1 93.94 217 PRO B O 1
ATOM 4971 N N . PHE B 1 218 ? -10.383 26.891 20.922 1 93.56 218 PHE B N 1
ATOM 4972 C CA . PHE B 1 218 ? -10.758 27.609 19.703 1 93.56 218 PHE B CA 1
ATOM 4973 C C . PHE B 1 218 ? -12.047 28.391 19.922 1 93.56 218 PHE B C 1
ATOM 4975 O O . PHE B 1 218 ? -12.797 28.125 20.859 1 93.56 218 PHE B O 1
ATOM 4982 N N . TYR B 1 219 ? -12.273 29.375 19.078 1 90.69 219 TYR B N 1
ATOM 4983 C CA . TYR B 1 219 ? -13.469 30.203 19.203 1 90.69 219 TYR B CA 1
ATOM 4984 C C . TYR B 1 219 ? -14.68 29.516 18.578 1 90.69 219 TYR B C 1
ATOM 4986 O O . TYR B 1 219 ? -14.594 28.984 17.469 1 90.69 219 TYR B O 1
ATOM 4994 N N . VAL B 1 220 ? -15.875 29.484 19.281 1 89.38 220 VAL B N 1
ATOM 4995 C CA . VAL B 1 220 ? -17.094 28.812 18.828 1 89.38 220 VAL B CA 1
ATOM 4996 C C . VAL B 1 220 ? -17.953 29.781 18.031 1 89.38 220 VAL B C 1
ATOM 4998 O O . VAL B 1 220 ? -18.781 29.375 17.219 1 89.38 220 VAL B O 1
ATOM 5001 N N . THR B 1 221 ? -18 31.047 18.359 1 80.25 221 THR B N 1
ATOM 5002 C CA . THR B 1 221 ? -18.781 32.062 17.656 1 80.25 221 THR B CA 1
ATOM 5003 C C . THR B 1 221 ? -17.875 33.094 17.016 1 80.25 221 THR B C 1
ATOM 5005 O O . THR B 1 221 ? -16.75 33.312 17.469 1 80.25 221 THR B O 1
ATOM 5008 N N . ASN B 1 222 ? -18.562 33.531 15.945 1 69.31 222 ASN B N 1
ATOM 5009 C CA . ASN B 1 222 ? -17.859 34.625 15.273 1 69.31 222 ASN B CA 1
ATOM 5010 C C . ASN B 1 222 ? -18.25 35.969 15.828 1 69.31 222 ASN B C 1
ATOM 5012 O O . ASN B 1 222 ? -17.891 37.031 15.258 1 69.31 222 ASN B O 1
ATOM 5016 N N . GLU B 1 223 ? -19.422 36 16.688 1 58.53 223 GLU B N 1
ATOM 5017 C CA . GLU B 1 223 ? -20.203 37.188 17.062 1 58.53 223 GLU B CA 1
ATOM 5018 C C . GLU B 1 223 ? -19.344 38.438 17.062 1 58.53 223 GLU B C 1
ATOM 5020 O O . GLU B 1 223 ? -19.719 39.438 16.469 1 58.53 223 GLU B O 1
ATOM 5025 N N . LEU B 1 224 ? -18.641 38.625 18.125 1 51.38 224 LEU B N 1
ATOM 5026 C CA . LEU B 1 224 ? -18.219 40.031 18.297 1 51.38 224 LEU B CA 1
ATOM 5027 C C . LEU B 1 224 ? -17.312 40.469 17.156 1 51.38 224 LEU B C 1
ATOM 5029 O O . LEU B 1 224 ? -16.656 41.5 17.25 1 51.38 224 LEU B O 1
ATOM 5033 N N . PHE B 1 225 ? -17.156 39.562 16.234 1 49.91 225 PHE B N 1
ATOM 5034 C CA . PHE B 1 225 ? -16.156 39.969 15.25 1 49.91 225 PHE B CA 1
ATOM 5035 C C . PHE B 1 225 ? -16.766 40.906 14.211 1 49.91 225 PHE B C 1
ATOM 5037 O O . PHE B 1 225 ? -16.859 40.562 13.039 1 49.91 225 PHE B O 1
ATOM 5044 N N . ILE B 1 226 ? -17.984 41.312 14.453 1 43.59 226 ILE B N 1
ATOM 5045 C CA . ILE B 1 226 ? -18.625 42.156 13.469 1 43.59 226 ILE B CA 1
ATOM 5046 C C . ILE B 1 226 ? -17.672 43.281 13.055 1 43.59 226 ILE B C 1
ATOM 5048 O O . ILE B 1 226 ? -17.766 43.812 11.945 1 43.59 226 ILE B O 1
ATOM 5052 N N . ASN B 1 227 ? -17.172 43.938 14.18 1 44.31 227 ASN B N 1
ATOM 5053 C CA . ASN B 1 227 ? -16.453 45.156 13.852 1 44.31 227 ASN B CA 1
ATOM 5054 C C . ASN B 1 227 ? -15.133 44.875 13.148 1 44.31 227 ASN B C 1
ATOM 5056 O O . ASN B 1 227 ? -14.633 43.75 13.195 1 44.31 227 ASN B O 1
ATOM 5060 N N . PHE B 1 228 ? -14.758 45.781 12.32 1 49.12 228 PHE B N 1
ATOM 5061 C CA . PHE B 1 228 ? -13.531 45.906 11.531 1 49.12 228 PHE B CA 1
ATOM 5062 C C . PHE B 1 228 ? -12.352 45.281 12.266 1 49.12 228 PHE B C 1
ATOM 5064 O O . PHE B 1 228 ? -11.438 44.75 11.633 1 49.12 228 PHE B O 1
ATOM 5071 N N . TRP B 1 229 ? -12.5 45.219 13.664 1 57.28 229 TRP B N 1
ATOM 5072 C CA . TRP B 1 229 ? -11.273 44.812 14.344 1 57.28 229 TRP B CA 1
ATOM 5073 C C . TRP B 1 229 ? -11.477 43.5 15.094 1 57.28 229 TRP B C 1
ATOM 5075 O O . TRP B 1 229 ? -12.5 43.312 15.758 1 57.28 229 TRP B O 1
ATOM 5085 N N . TRP B 1 230 ? -10.828 42.406 14.797 1 60.31 230 TRP B N 1
ATOM 5086 C CA . TRP B 1 230 ? -10.68 41.094 15.453 1 60.31 230 TRP B CA 1
ATOM 5087 C C . TRP B 1 230 ? -10.234 41.281 16.906 1 60.31 230 TRP B C 1
ATOM 5089 O O . TRP B 1 230 ? -9.148 41.781 17.172 1 60.31 230 TRP B O 1
ATOM 5099 N N . HIS B 1 231 ? -11.398 41.219 17.906 1 65.81 231 HIS B N 1
ATOM 5100 C CA . HIS B 1 231 ? -11.039 41.25 19.328 1 65.81 231 HIS B CA 1
ATOM 5101 C C . HIS B 1 231 ? -11.211 39.906 19.984 1 65.81 231 HIS B C 1
ATOM 5103 O O . HIS B 1 231 ? -12.227 39.656 20.641 1 65.81 231 HIS B O 1
ATOM 5109 N N . PRO B 1 232 ? -10.258 38.938 19.969 1 63.88 232 PRO B N 1
ATOM 5110 C CA . PRO B 1 232 ? -10.367 37.562 20.391 1 63.88 232 PRO B CA 1
ATOM 5111 C C . PRO B 1 232 ? -10.719 37.406 21.875 1 63.88 232 PRO B C 1
ATOM 5113 O O . PRO B 1 232 ? -11.344 36.438 22.281 1 63.88 232 PRO B O 1
ATOM 5116 N N . ARG B 1 233 ? -10.523 38.375 22.672 1 65.81 233 ARG B N 1
ATOM 5117 C CA . ARG B 1 233 ? -10.703 38.25 24.109 1 65.81 233 ARG B CA 1
ATOM 5118 C C . ARG B 1 233 ? -12.18 38.156 24.469 1 65.81 233 ARG B C 1
ATOM 5120 O O . ARG B 1 233 ? -12.539 37.656 25.547 1 65.81 233 ARG B O 1
ATOM 5127 N N . LYS B 1 234 ? -13.07 38.594 23.484 1 68.62 234 LYS B N 1
ATOM 5128 C CA . LYS B 1 234 ? -14.5 38.625 23.766 1 68.62 234 LYS B CA 1
ATOM 5129 C C . LYS B 1 234 ? -15.18 37.344 23.266 1 68.62 234 LYS B C 1
ATOM 5131 O O . LYS B 1 234 ? -16.359 37.125 23.531 1 68.62 234 LYS B O 1
ATOM 5136 N N . GLY B 1 235 ? -14.484 36.531 22.609 1 76.94 235 GLY B N 1
ATOM 5137 C CA . GLY B 1 235 ? -15.086 35.344 22.031 1 76.94 235 GLY B CA 1
ATOM 5138 C C . GLY B 1 235 ? -15.234 34.188 23.016 1 76.94 235 GLY B C 1
ATOM 5139 O O . GLY B 1 235 ? -14.539 34.156 24.031 1 76.94 235 GLY B O 1
ATOM 5140 N N . GLN B 1 236 ? -16.281 33.438 22.797 1 85.69 236 GLN B N 1
ATOM 5141 C CA . GLN B 1 236 ? -16.453 32.25 23.594 1 85.69 236 GLN B CA 1
ATOM 5142 C C . GLN B 1 236 ? -15.508 31.141 23.125 1 85.69 236 GLN B C 1
ATOM 5144 O O . GLN B 1 236 ? -15.367 30.891 21.938 1 85.69 236 GLN B O 1
ATOM 5149 N N . LEU B 1 237 ? -14.852 30.578 24.094 1 89.81 237 LEU B N 1
ATOM 5150 C CA . LEU B 1 237 ? -13.859 29.562 23.781 1 89.81 237 LEU B CA 1
ATOM 5151 C C . LEU B 1 237 ? -14.398 28.172 24.109 1 89.81 237 LEU B C 1
ATOM 5153 O O . LEU B 1 237 ? -15.234 28.016 25 1 89.81 237 LEU B O 1
ATOM 5157 N N . ALA B 1 238 ? -14.023 27.25 23.281 1 91.44 238 ALA B N 1
ATOM 5158 C CA . ALA B 1 238 ? -14.266 25.844 23.547 1 91.44 238 ALA B CA 1
ATOM 5159 C C . ALA B 1 238 ? -12.953 25.047 23.547 1 91.44 238 ALA B C 1
ATOM 5161 O O . ALA B 1 238 ? -11.984 25.453 22.891 1 91.44 238 ALA B O 1
ATOM 5162 N N . ASN B 1 239 ? -12.891 24.016 24.359 1 90.94 239 ASN B N 1
ATOM 5163 C CA . ASN B 1 239 ? -11.75 23.109 24.406 1 90.94 239 ASN B CA 1
ATOM 5164 C C . ASN B 1 239 ? -12.055 21.781 23.734 1 90.94 239 ASN B C 1
ATOM 5166 O O . ASN B 1 239 ? -13.188 21.281 23.812 1 90.94 239 ASN B O 1
ATOM 5170 N N . VAL B 1 240 ? -11.023 21.281 23.094 1 88.12 240 VAL B N 1
ATOM 5171 C CA . VAL B 1 240 ? -11.188 20 22.422 1 88.12 240 VAL B CA 1
ATOM 5172 C C . VAL B 1 240 ? -10.82 18.859 23.375 1 88.12 240 VAL B C 1
ATOM 5174 O O . VAL B 1 240 ? -9.859 18.969 24.141 1 88.12 240 VAL B O 1
ATOM 5177 N N . THR B 1 241 ? -11.648 17.844 23.312 1 80.38 241 THR B N 1
ATOM 5178 C CA . THR B 1 241 ? -11.289 16.578 23.969 1 80.38 241 THR B CA 1
ATOM 5179 C C . THR B 1 241 ? -10.875 15.539 22.938 1 80.38 241 THR B C 1
ATOM 5181 O O . THR B 1 241 ? -11.539 15.367 21.922 1 80.38 241 THR B O 1
ATOM 5184 N N . TYR B 1 242 ? -9.742 15.016 23.203 1 82.75 242 TYR B N 1
ATOM 5185 C CA . TYR B 1 242 ? -9.266 14.008 22.266 1 82.75 242 TYR B CA 1
ATOM 5186 C C . TYR B 1 242 ? -10.273 12.867 22.125 1 82.75 242 TYR B C 1
ATOM 5188 O O . TYR B 1 242 ? -10.812 12.391 23.125 1 82.75 242 TYR B O 1
ATOM 5196 N N . SER B 1 243 ? -10.57 12.531 20.891 1 84.06 243 SER B N 1
ATOM 5197 C CA . SER B 1 243 ? -11.445 11.398 20.625 1 84.06 243 SER B CA 1
ATOM 5198 C C . SER B 1 243 ? -10.641 10.164 20.203 1 84.06 243 SER B C 1
ATOM 5200 O O . SER B 1 243 ? -9.961 10.18 19.188 1 84.06 243 SER B O 1
ATOM 5202 N N . GLU B 1 244 ? -10.742 9.109 21.031 1 90.94 244 GLU B N 1
ATOM 5203 C CA . GLU B 1 244 ? -10.07 7.852 20.75 1 90.94 244 GLU B CA 1
ATOM 5204 C C . GLU B 1 244 ? -10.633 7.191 19.5 1 90.94 244 GLU B C 1
ATOM 5206 O O . GLU B 1 244 ? -11.852 7.164 19.297 1 90.94 244 GLU B O 1
ATOM 5211 N N . PRO B 1 245 ? -9.695 6.664 18.641 1 90.69 245 PRO B N 1
ATOM 5212 C CA . PRO B 1 245 ? -10.227 5.98 17.453 1 90.69 245 PRO B CA 1
ATOM 5213 C C . PRO B 1 245 ? -10.992 4.703 17.812 1 90.69 245 PRO B C 1
ATOM 5215 O O . PRO B 1 245 ? -10.664 4.039 18.797 1 90.69 245 PRO B O 1
ATOM 5218 N N . SER B 1 246 ? -11.969 4.406 16.969 1 89.69 246 SER B N 1
ATOM 5219 C CA . SER B 1 246 ? -12.703 3.156 17.109 1 89.69 246 SER B CA 1
ATOM 5220 C C . SER B 1 246 ? -12 2.012 16.406 1 89.69 246 SER B C 1
ATOM 5222 O O . SER B 1 246 ? -11.18 2.242 15.5 1 89.69 246 SER B O 1
ATOM 5224 N N . VAL B 1 247 ? -12.336 0.726 16.781 1 89.75 247 VAL B N 1
ATOM 5225 C CA . VAL B 1 247 ? -11.734 -0.446 16.156 1 89.75 247 VAL B CA 1
ATOM 5226 C C . VAL B 1 247 ? -12.141 -0.521 14.68 1 89.75 247 VAL B C 1
ATOM 5228 O O . VAL B 1 247 ? -11.414 -1.089 13.859 1 89.75 247 VAL B O 1
ATOM 5231 N N . HIS B 1 248 ? -13.242 0.071 14.359 1 86.06 248 HIS B N 1
ATOM 5232 C CA . HIS B 1 248 ? -13.758 -0.032 12.992 1 86.06 248 HIS B CA 1
ATOM 5233 C C . HIS B 1 248 ? -13.234 1.101 12.117 1 86.06 248 HIS B C 1
ATOM 5235 O O . HIS B 1 248 ? -13.484 1.129 10.914 1 86.06 248 HIS B O 1
ATOM 5241 N N . ASP B 1 249 ? -12.555 1.983 12.758 1 86.25 249 ASP B N 1
ATOM 5242 C CA . ASP B 1 249 ? -11.938 3.094 12.047 1 86.25 249 ASP B CA 1
ATOM 5243 C C . ASP B 1 249 ? -10.625 3.51 12.711 1 86.25 249 ASP B C 1
ATOM 5245 O O . ASP B 1 249 ? -10.531 4.602 13.273 1 86.25 249 ASP B O 1
ATOM 5249 N N . LEU B 1 250 ? -9.672 2.629 12.539 1 90.94 250 LEU B N 1
ATOM 5250 C CA . LEU B 1 250 ? -8.383 2.859 13.188 1 90.94 250 LEU B CA 1
ATOM 5251 C C . LEU B 1 250 ? -7.59 3.936 12.453 1 90.94 250 LEU B C 1
ATOM 5253 O O . LEU B 1 250 ? -7.336 3.814 11.258 1 90.94 250 LEU B O 1
ATOM 5257 N N . LYS B 1 251 ? -7.336 5.012 13.109 1 90.06 251 LYS B N 1
ATOM 5258 C CA . LYS B 1 251 ? -6.559 6.125 12.578 1 90.06 251 LYS B CA 1
ATOM 5259 C C . LYS B 1 251 ? -6.07 7.043 13.695 1 90.06 251 LYS B C 1
ATOM 5261 O O . LYS B 1 251 ? -6.629 7.035 14.789 1 90.06 251 LYS B O 1
ATOM 5266 N N . GLY B 1 252 ? -5.09 7.781 13.352 1 92.81 252 GLY B N 1
ATOM 5267 C CA . GLY B 1 252 ? -4.613 8.734 14.344 1 92.81 252 GLY B CA 1
ATOM 5268 C C . GLY B 1 252 ? -3.939 8.07 15.531 1 92.81 252 GLY B C 1
ATOM 5269 O O . GLY B 1 252 ? -3.377 6.98 15.406 1 92.81 252 GLY B O 1
ATOM 5270 N N . ARG B 1 253 ? -3.898 8.742 16.672 1 93.62 253 ARG B N 1
ATOM 5271 C CA . ARG B 1 253 ? -3.24 8.25 17.875 1 93.62 253 ARG B CA 1
ATOM 5272 C C . ARG B 1 253 ? -4.164 7.344 18.688 1 93.62 253 ARG B C 1
ATOM 5274 O O . ARG B 1 253 ? -5.32 7.699 18.938 1 93.62 253 ARG B O 1
ATOM 5281 N N . MET B 1 254 ? -3.684 6.215 18.984 1 95.81 254 MET B N 1
ATOM 5282 C CA . MET B 1 254 ? -4.383 5.238 19.812 1 95.81 254 MET B CA 1
ATOM 5283 C C . MET B 1 254 ? -3.77 5.172 21.203 1 95.81 254 MET B C 1
ATOM 5285 O O . MET B 1 254 ? -2.678 4.629 21.391 1 95.81 254 MET B O 1
ATOM 5289 N N . PHE B 1 255 ? -4.531 5.668 22.188 1 94.81 255 PHE B N 1
ATOM 5290 C CA . PHE B 1 255 ? -4.008 5.703 23.547 1 94.81 255 PHE B CA 1
ATOM 5291 C C . PHE B 1 255 ? -4.496 4.5 24.359 1 94.81 255 PHE B C 1
ATOM 5293 O O . PHE B 1 255 ? -3.883 4.121 25.359 1 94.81 255 PHE B O 1
ATOM 5300 N N . GLU B 1 256 ? -5.551 3.971 23.859 1 96.25 256 GLU B N 1
ATOM 5301 C CA . GLU B 1 256 ? -6.137 2.838 24.562 1 96.25 256 GLU B CA 1
ATOM 5302 C C . GLU B 1 256 ? -5.938 1.537 23.781 1 96.25 256 GLU B C 1
ATOM 5304 O O . GLU B 1 256 ? -6.055 1.516 22.562 1 96.25 256 GLU B O 1
ATOM 5309 N N . SER B 1 257 ? -5.719 0.455 24.594 1 96.75 257 SER B N 1
ATOM 5310 C CA . SER B 1 257 ? -5.559 -0.852 23.969 1 96.75 257 SER B CA 1
ATOM 5311 C C . SER B 1 257 ? -6.844 -1.288 23.266 1 96.75 257 SER B C 1
ATOM 5313 O O . SER B 1 257 ? -7.941 -1.021 23.75 1 96.75 257 SER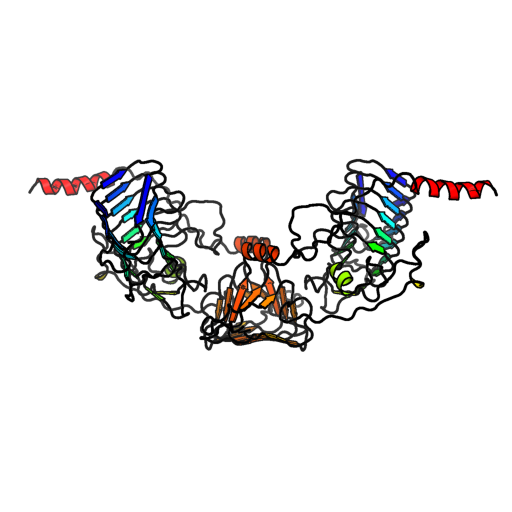 B O 1
ATOM 5315 N N . LYS B 1 258 ? -6.691 -1.905 22.172 1 96.19 258 LYS B N 1
ATOM 5316 C CA . LYS B 1 258 ? -7.824 -2.383 21.391 1 96.19 258 LYS B CA 1
ATOM 5317 C C . LYS B 1 258 ? -7.625 -3.834 20.969 1 96.19 258 LYS B C 1
ATOM 5319 O O . LYS B 1 258 ? -6.5 -4.258 20.688 1 96.19 258 LYS B O 1
ATOM 5324 N N . ASN B 1 259 ? -8.742 -4.562 20.906 1 94.81 259 ASN B N 1
ATOM 5325 C CA . ASN B 1 259 ? -8.773 -5.953 20.453 1 94.81 259 ASN B CA 1
ATOM 5326 C C . ASN B 1 259 ? -9.641 -6.121 19.203 1 94.81 259 ASN B C 1
ATOM 5328 O O . ASN B 1 259 ? -10.852 -5.875 19.25 1 94.81 259 ASN B O 1
ATOM 5332 N N . LEU B 1 260 ? -8.992 -6.441 18.125 1 94.38 260 LEU B N 1
ATOM 5333 C CA . LEU B 1 260 ? -9.734 -6.75 16.906 1 94.38 260 LEU B CA 1
ATOM 5334 C C . LEU B 1 260 ? -10.172 -8.211 16.891 1 94.38 260 LEU B C 1
ATOM 5336 O O . LEU B 1 260 ? -9.328 -9.117 16.828 1 94.38 260 LEU B O 1
ATOM 5340 N N . THR B 1 261 ? -11.43 -8.445 16.969 1 91.62 261 THR B N 1
ATOM 5341 C CA . THR B 1 261 ? -11.969 -9.805 16.984 1 91.62 261 THR B CA 1
ATOM 5342 C C . THR B 1 261 ? -12.789 -10.078 15.734 1 91.62 261 THR B C 1
ATOM 5344 O O . THR B 1 261 ? -13.289 -9.148 15.094 1 91.62 261 THR B O 1
ATOM 5347 N N . LEU B 1 262 ? -12.742 -11.359 15.367 1 86.31 262 LEU B N 1
ATOM 5348 C CA . LEU B 1 262 ? -13.547 -11.758 14.219 1 86.31 262 LEU B CA 1
ATOM 5349 C C . LEU B 1 262 ? -15.031 -11.508 14.484 1 86.31 262 LEU B C 1
ATOM 5351 O O . LEU B 1 262 ? -15.562 -11.953 15.5 1 86.31 262 LEU B O 1
ATOM 5355 N N . ILE B 1 263 ? -15.602 -10.555 13.695 1 73.88 263 ILE B N 1
ATOM 5356 C CA . ILE B 1 263 ? -17.016 -10.258 13.852 1 73.88 263 ILE B CA 1
ATOM 5357 C C . ILE B 1 263 ? -17.859 -11.242 13.031 1 73.88 263 ILE B C 1
ATOM 5359 O O . ILE B 1 263 ? -17.75 -11.281 11.805 1 73.88 263 ILE B O 1
ATOM 5363 N N . ARG B 1 264 ? -18.344 -12.297 13.555 1 65.38 264 ARG B N 1
ATOM 5364 C CA . ARG B 1 264 ? -19.172 -13.305 12.891 1 65.38 264 ARG B CA 1
ATOM 5365 C C . ARG B 1 264 ? -20.625 -12.859 12.828 1 65.38 264 ARG B C 1
ATOM 5367 O O . ARG B 1 264 ? -21.203 -12.438 13.828 1 65.38 264 ARG B O 1
ATOM 5374 N N . GLU B 1 265 ? -21 -11.953 11.844 1 55.94 265 GLU B N 1
ATOM 5375 C CA . GLU B 1 265 ? -22.438 -11.703 11.812 1 55.94 265 GLU B CA 1
ATOM 5376 C C . GLU B 1 265 ? -23.188 -12.945 11.359 1 55.94 265 GLU B C 1
ATOM 5378 O O . GLU B 1 265 ? -22.812 -13.594 10.383 1 55.94 265 GLU B O 1
ATOM 5383 N N . ARG B 1 266 ? -23.766 -13.703 12.297 1 49.22 266 ARG B N 1
ATOM 5384 C CA . ARG B 1 266 ? -24.688 -14.812 12.031 1 49.22 266 ARG B CA 1
ATOM 5385 C C . ARG B 1 266 ? -25.844 -14.352 11.156 1 49.22 266 ARG B C 1
ATOM 5387 O O . ARG B 1 266 ? -26.422 -13.281 11.375 1 49.22 266 ARG B O 1
ATOM 5394 N N . TRP B 1 267 ? -25.75 -14.742 9.828 1 48.56 267 TRP B N 1
ATOM 5395 C CA . TRP B 1 267 ? -27.062 -14.539 9.211 1 48.56 267 TRP B CA 1
ATOM 5396 C C . TRP B 1 267 ? -28.141 -15.242 10.008 1 48.56 267 TRP B C 1
ATOM 5398 O O . TRP B 1 267 ? -28.016 -16.422 10.352 1 48.56 267 TRP B O 1
ATOM 5408 N N . HIS B 1 268 ? -28.844 -14.562 10.883 1 48.47 268 HIS B N 1
ATOM 5409 C CA . HIS B 1 268 ? -29.969 -15.211 11.547 1 48.47 268 HIS B CA 1
ATOM 5410 C C . HIS B 1 268 ? -30.703 -16.141 10.602 1 48.47 268 HIS B C 1
ATOM 5412 O O . HIS B 1 268 ? -31.172 -17.219 11.008 1 48.47 268 HIS B O 1
ATOM 5418 N N . GLN B 1 269 ? -31.109 -15.625 9.367 1 48.75 269 GLN B N 1
ATOM 5419 C CA . GLN B 1 269 ? -32.094 -16.406 8.609 1 48.75 269 GLN B CA 1
ATOM 5420 C C . GLN B 1 269 ? -31.422 -17.578 7.895 1 48.75 269 GLN B C 1
ATOM 5422 O O . GLN B 1 269 ? -32.094 -18.531 7.504 1 48.75 269 GLN B O 1
ATOM 5427 N N . PHE B 1 270 ? -30.203 -17.422 7.242 1 46.59 270 PHE B N 1
ATOM 5428 C CA . PHE B 1 270 ? -29.531 -18.562 6.629 1 46.59 270 PHE B CA 1
ATOM 5429 C C . PHE B 1 270 ? -28.328 -18.984 7.457 1 46.59 270 PHE B C 1
ATOM 5431 O O . PHE B 1 270 ? -27.234 -18.438 7.301 1 46.59 270 PHE B O 1
ATOM 5438 N N . PRO B 1 271 ? -28.578 -19.828 8.492 1 44.84 271 PRO B N 1
ATOM 5439 C CA . PRO B 1 271 ? -27.625 -20.266 9.516 1 44.84 271 PRO B CA 1
ATOM 5440 C C . PRO B 1 271 ? -26.25 -20.578 8.945 1 44.84 271 PRO B C 1
ATOM 5442 O O . PRO B 1 271 ? -25.25 -20.578 9.672 1 44.84 271 PRO B O 1
ATOM 5445 N N . HIS B 1 272 ? -26.266 -21.312 7.82 1 45.59 272 HIS B N 1
ATOM 5446 C CA . HIS B 1 272 ? -25.016 -21.906 7.352 1 45.59 272 HIS B CA 1
ATOM 5447 C C . HIS B 1 272 ? -24.141 -20.859 6.652 1 45.59 272 HIS B C 1
ATOM 5449 O O . HIS B 1 272 ? -23.031 -21.172 6.223 1 45.59 272 HIS B O 1
ATOM 5455 N N . TYR B 1 273 ? -24.766 -19.828 6.207 1 45.62 273 TYR B N 1
ATOM 5456 C CA . TYR B 1 273 ? -23.906 -18.938 5.434 1 45.62 273 TYR B CA 1
ATOM 5457 C C . TYR B 1 273 ? -23.281 -17.875 6.324 1 45.62 273 TYR B C 1
ATOM 5459 O O . TYR B 1 273 ? -23.984 -17.203 7.086 1 45.62 273 TYR B O 1
ATOM 5467 N N . TYR B 1 274 ? -22.25 -18.203 6.949 1 45.59 274 TYR B N 1
ATOM 5468 C CA . TYR B 1 274 ? -21.5 -17.219 7.723 1 45.59 274 TYR B CA 1
ATOM 5469 C C . TYR B 1 274 ? -21.312 -15.93 6.934 1 45.59 274 TYR B C 1
ATOM 5471 O O . TYR B 1 274 ? -21.156 -15.961 5.711 1 45.59 274 TYR B O 1
ATOM 5479 N N . LYS B 1 275 ? -22.016 -14.891 7.309 1 49.66 275 LYS B N 1
ATOM 5480 C CA . LYS B 1 275 ? -21.828 -13.562 6.742 1 49.66 275 LYS B CA 1
ATOM 5481 C C . LYS B 1 275 ? -20.344 -13.289 6.492 1 49.66 275 LYS B C 1
ATOM 5483 O O . LYS B 1 275 ? -19.484 -13.781 7.219 1 49.66 275 LYS B O 1
ATOM 5488 N N . PRO B 1 276 ? -20.125 -12.828 5.309 1 52.41 276 PRO B N 1
ATOM 5489 C CA . PRO B 1 276 ? -18.75 -12.43 4.961 1 52.41 276 PRO B CA 1
ATOM 5490 C C . PRO B 1 276 ? -18.094 -11.562 6.035 1 52.41 276 PRO B C 1
ATOM 5492 O O . PRO B 1 276 ? -18.781 -10.758 6.684 1 52.41 276 PRO B O 1
ATOM 5495 N N . PHE B 1 277 ? -17.109 -12.023 6.793 1 63.53 277 PHE B N 1
ATOM 5496 C CA . PHE B 1 277 ? -16.25 -11.375 7.77 1 63.53 277 PHE B CA 1
ATOM 5497 C C . PHE B 1 277 ? -15.969 -9.93 7.359 1 63.53 277 PHE B C 1
ATOM 5499 O O . PHE B 1 277 ? -15.672 -9.656 6.195 1 63.53 277 PHE B O 1
ATOM 5506 N N . ARG B 1 278 ? -16.531 -8.938 8.164 1 73.94 278 ARG B N 1
ATOM 5507 C CA . ARG B 1 278 ? -16.203 -7.535 7.898 1 73.94 278 ARG B CA 1
ATOM 5508 C C . ARG B 1 278 ? -14.75 -7.246 8.219 1 73.94 278 ARG B C 1
ATOM 5510 O O . ARG B 1 278 ? -14.312 -7.406 9.359 1 73.94 278 ARG B O 1
ATOM 5517 N N . PRO B 1 279 ? -13.984 -6.883 7.25 1 85.94 279 PRO B N 1
ATOM 5518 C CA . PRO B 1 279 ? -12.586 -6.551 7.504 1 85.94 279 PRO B CA 1
ATOM 5519 C C . PRO B 1 279 ? -12.414 -5.25 8.281 1 85.94 279 PRO B C 1
ATOM 5521 O O . PRO B 1 279 ? -13.297 -4.387 8.25 1 85.94 279 PRO B O 1
ATOM 5524 N N . TYR B 1 280 ? -11.508 -5.211 9.227 1 91.25 280 TYR B N 1
ATOM 5525 C CA . TYR B 1 280 ? -11.094 -3.961 9.859 1 91.25 280 TYR B CA 1
ATOM 5526 C C . TYR B 1 280 ? -10.328 -3.082 8.875 1 91.25 280 TYR B C 1
ATOM 5528 O O . TYR B 1 280 ? -9.68 -3.59 7.957 1 91.25 280 TYR B O 1
ATOM 5536 N N . ARG B 1 281 ? -10.469 -1.784 9.055 1 88.12 281 ARG B N 1
ATOM 5537 C CA . ARG B 1 281 ? -9.836 -0.883 8.102 1 88.12 281 ARG B CA 1
ATOM 5538 C C . ARG B 1 281 ? -8.945 0.129 8.805 1 88.12 281 ARG B C 1
ATOM 5540 O O . ARG B 1 281 ? -9.297 0.638 9.875 1 88.12 281 ARG B O 1
ATOM 5547 N N . ILE B 1 282 ? -7.793 0.282 8.281 1 89.75 282 ILE B N 1
ATOM 5548 C CA . ILE B 1 282 ? -6.91 1.386 8.648 1 89.75 282 ILE B CA 1
ATOM 5549 C C . ILE B 1 282 ? -6.82 2.377 7.488 1 89.75 282 ILE B C 1
ATOM 5551 O O . ILE B 1 282 ? -6.141 2.119 6.492 1 89.75 282 ILE B O 1
ATOM 5555 N N . THR B 1 283 ? -7.469 3.508 7.613 1 82.25 283 THR B N 1
ATOM 5556 C CA . THR B 1 283 ? -7.703 4.398 6.484 1 82.25 283 THR B CA 1
ATOM 5557 C C . THR B 1 283 ? -6.703 5.551 6.488 1 82.25 283 THR B C 1
ATOM 5559 O O . THR B 1 283 ? -6.496 6.203 5.461 1 82.25 283 THR B O 1
ATOM 5562 N N . ARG B 1 284 ? -6.195 5.883 7.648 1 86.69 284 ARG B N 1
ATOM 5563 C CA . ARG B 1 284 ? -5.148 6.883 7.836 1 86.69 284 ARG B CA 1
ATOM 5564 C C . ARG B 1 284 ? -4.031 6.348 8.719 1 86.69 284 ARG B C 1
ATOM 5566 O O . ARG B 1 284 ? -4.121 5.23 9.234 1 86.69 284 ARG B O 1
ATOM 5573 N N . ASP B 1 285 ? -3.014 7.234 8.82 1 92.25 285 ASP B N 1
ATOM 5574 C CA . ASP B 1 285 ? -1.888 6.773 9.625 1 92.25 285 ASP B CA 1
ATOM 5575 C C . ASP B 1 285 ? -2.33 6.441 11.047 1 92.25 285 ASP B C 1
ATOM 5577 O O . ASP B 1 285 ? -3.143 7.164 11.641 1 92.25 285 ASP B O 1
ATOM 5581 N N . LEU B 1 286 ? -1.858 5.352 11.469 1 95.38 286 LEU B N 1
ATOM 5582 C CA . LEU B 1 286 ? -2.15 4.891 12.82 1 95.38 286 LEU B CA 1
ATOM 5583 C C . LEU B 1 286 ? -0.905 4.961 13.703 1 95.38 286 LEU B C 1
ATOM 5585 O O . LEU B 1 286 ? 0.178 4.547 13.281 1 95.38 286 LEU B O 1
ATOM 5589 N N . THR B 1 287 ? -1.029 5.57 14.812 1 95.94 287 THR B N 1
ATOM 5590 C CA . THR B 1 287 ? 0.041 5.613 15.797 1 95.94 287 THR B CA 1
ATOM 5591 C C . THR B 1 287 ? -0.396 4.938 17.094 1 95.94 287 THR B C 1
ATOM 5593 O O . THR B 1 287 ? -1.299 5.422 17.781 1 95.94 287 THR B O 1
ATOM 5596 N N . ILE B 1 288 ? 0.228 3.84 17.375 1 96.75 288 ILE B N 1
ATOM 5597 C CA . ILE B 1 288 ? -0.028 3.154 18.641 1 96.75 288 ILE B CA 1
ATOM 5598 C C . ILE B 1 288 ? 0.84 3.76 19.734 1 96.75 288 ILE B C 1
ATOM 5600 O O . ILE B 1 288 ? 2.057 3.561 19.766 1 96.75 288 ILE B O 1
ATOM 5604 N N . MET B 1 289 ? 0.237 4.414 20.625 1 95.88 289 MET B N 1
ATOM 5605 C CA . MET B 1 289 ? 0.959 5.188 21.625 1 95.88 289 MET B CA 1
ATOM 5606 C C . MET B 1 289 ? 1.516 4.285 22.719 1 95.88 289 MET B C 1
ATOM 5608 O O . MET B 1 289 ? 1.083 3.139 22.875 1 95.88 289 MET B O 1
ATOM 5612 N N . PRO B 1 290 ? 2.523 4.809 23.5 1 94.81 290 PRO B N 1
ATOM 5613 C CA . PRO B 1 290 ? 3.088 4.004 24.578 1 94.81 290 PRO B CA 1
ATOM 5614 C C . PRO B 1 290 ? 2.031 3.543 25.594 1 94.81 290 PRO B C 1
ATOM 5616 O O . PRO B 1 290 ? 1.167 4.328 25.984 1 94.81 290 PRO B O 1
ATOM 5619 N N . GLY B 1 291 ? 2.131 2.328 25.938 1 94.44 291 GLY B N 1
ATOM 5620 C CA . GLY B 1 291 ? 1.183 1.772 26.891 1 94.44 291 GLY B CA 1
ATOM 5621 C C . GLY B 1 291 ? -0.022 1.13 26.219 1 94.44 291 GLY B C 1
ATOM 5622 O O . GLY B 1 291 ? -0.763 0.382 26.859 1 94.44 291 GLY B O 1
ATOM 5623 N N . ALA B 1 292 ? -0.27 1.399 24.984 1 95.94 292 ALA B N 1
ATOM 5624 C CA . ALA B 1 292 ? -1.385 0.818 24.234 1 95.94 292 ALA B CA 1
ATOM 5625 C C . ALA B 1 292 ? -0.936 -0.406 23.453 1 95.94 292 ALA B C 1
ATOM 5627 O O . ALA B 1 292 ? 0.196 -0.457 22.953 1 95.94 292 ALA B O 1
ATOM 5628 N N . THR B 1 293 ? -1.821 -1.415 23.406 1 96.75 293 THR B N 1
ATOM 5629 C CA . THR B 1 293 ? -1.565 -2.617 22.625 1 96.75 293 THR B CA 1
ATOM 5630 C C . THR B 1 293 ? -2.68 -2.846 21.609 1 96.75 293 THR B C 1
ATOM 5632 O O . THR B 1 293 ? -3.863 -2.76 21.938 1 96.75 293 THR B O 1
ATOM 5635 N N . LEU B 1 294 ? -2.365 -2.992 20.391 1 97.06 294 LEU B N 1
ATOM 5636 C CA . LEU B 1 294 ? -3.311 -3.453 19.375 1 97.06 294 LEU B CA 1
ATOM 5637 C C . LEU B 1 294 ? -3.227 -4.965 19.203 1 97.06 294 LEU B C 1
ATOM 5639 O O . LEU B 1 294 ? -2.256 -5.48 18.656 1 97.06 294 LEU B O 1
ATOM 5643 N N . TRP B 1 295 ? -4.215 -5.672 19.641 1 96.81 295 TRP B N 1
ATOM 5644 C CA . TRP B 1 295 ? -4.293 -7.125 19.531 1 96.81 295 TRP B CA 1
ATOM 5645 C C . TRP B 1 295 ? -5.156 -7.535 18.344 1 96.81 295 TRP B C 1
ATOM 5647 O O . TRP B 1 295 ? -6.309 -7.105 18.234 1 96.81 295 TRP B O 1
ATOM 5657 N N . ILE B 1 296 ? -4.633 -8.297 17.5 1 95.81 296 ILE B N 1
ATOM 5658 C CA . ILE B 1 296 ? -5.383 -8.844 16.375 1 95.81 296 ILE B CA 1
ATOM 5659 C C . ILE B 1 296 ? -5.582 -10.344 16.578 1 95.81 296 ILE B C 1
ATOM 5661 O O . ILE B 1 296 ? -4.621 -11.117 16.562 1 95.81 296 ILE B O 1
ATOM 5665 N N . GLU B 1 297 ? -6.789 -10.742 16.688 1 93.94 297 GLU B N 1
ATOM 5666 C CA . GLU B 1 297 ? -7.105 -12.141 16.969 1 93.94 297 GLU B CA 1
ATOM 5667 C C . GLU B 1 297 ? -7.199 -12.953 15.68 1 93.94 297 GLU B C 1
ATOM 5669 O O . GLU B 1 297 ? -7.254 -12.391 14.586 1 93.94 297 GLU B O 1
ATOM 5674 N N . LYS B 1 298 ? -7.227 -14.203 15.914 1 92.88 298 LYS B N 1
ATOM 5675 C CA . LYS B 1 298 ? -7.242 -15.141 14.797 1 92.88 298 LYS B CA 1
ATOM 5676 C C . LYS B 1 298 ? -8.453 -14.914 13.898 1 92.88 298 LYS B C 1
ATOM 5678 O O . LYS B 1 298 ? -9.539 -14.594 14.383 1 92.88 298 LYS B O 1
ATOM 5683 N N . GLY B 1 299 ? -8.242 -15.055 12.57 1 90.06 299 GLY B N 1
ATOM 5684 C CA . GLY B 1 299 ? -9.32 -14.992 11.602 1 90.06 299 GLY B CA 1
ATOM 5685 C C . GLY B 1 299 ? -9.617 -13.586 11.117 1 90.06 299 GLY B C 1
ATOM 5686 O O . GLY B 1 299 ? -10.406 -13.391 10.195 1 90.06 299 GLY B O 1
ATOM 5687 N N . VAL B 1 300 ? -8.992 -12.594 11.758 1 92.12 300 VAL B N 1
ATOM 5688 C CA . VAL B 1 300 ? -9.289 -11.195 11.477 1 92.12 300 VAL B CA 1
ATOM 5689 C C . VAL B 1 300 ? -8.625 -10.781 10.164 1 92.12 300 VAL B C 1
ATOM 5691 O O . VAL B 1 300 ? -7.512 -11.219 9.859 1 92.12 300 VAL B O 1
ATOM 5694 N N . GLU B 1 301 ? -9.375 -10.031 9.383 1 90.56 301 GLU B N 1
ATOM 5695 C CA . GLU B 1 301 ? -8.844 -9.414 8.172 1 90.56 301 GLU B CA 1
ATOM 5696 C C . GLU B 1 301 ? -8.711 -7.902 8.336 1 90.56 301 GLU B C 1
ATOM 5698 O O . GLU B 1 301 ? -9.648 -7.238 8.773 1 90.56 301 GLU B O 1
ATOM 5703 N N . VAL B 1 302 ? -7.5 -7.387 8.109 1 91.88 302 VAL B N 1
ATOM 5704 C CA . VAL B 1 302 ? -7.23 -5.961 8.242 1 91.88 302 VAL B CA 1
ATOM 5705 C C . VAL B 1 302 ? -6.883 -5.371 6.875 1 91.88 302 VAL B C 1
ATOM 5707 O O . VAL B 1 302 ? -5.918 -5.797 6.238 1 91.88 302 VAL B O 1
ATOM 5710 N N . HIS B 1 303 ? -7.633 -4.449 6.406 1 89.81 303 HIS B N 1
ATOM 5711 C CA . HIS B 1 303 ? -7.379 -3.729 5.164 1 89.81 303 HIS B CA 1
ATOM 5712 C C . HIS B 1 303 ? -6.645 -2.418 5.43 1 89.81 303 HIS B C 1
ATOM 5714 O O . HIS B 1 303 ? -7.113 -1.585 6.207 1 89.81 303 HIS B O 1
ATOM 5720 N N . VAL B 1 304 ? -5.512 -2.311 4.801 1 88.5 304 VAL B N 1
ATOM 5721 C CA . VAL B 1 304 ? -4.711 -1.099 4.965 1 88.5 304 VAL B CA 1
ATOM 5722 C C . VAL B 1 304 ? -4.785 -0.259 3.691 1 88.5 304 VAL B C 1
ATOM 5724 O O . VAL B 1 304 ? -4.492 -0.751 2.598 1 88.5 304 VAL B O 1
ATOM 5727 N N . TRP B 1 305 ? -5.168 0.978 3.801 1 82.19 305 TRP B N 1
ATOM 5728 C CA . TRP B 1 305 ? -5.293 1.868 2.652 1 82.19 305 TRP B CA 1
ATOM 5729 C C . TRP B 1 305 ? -3.922 2.227 2.09 1 82.19 305 TRP B C 1
ATOM 5731 O O . TRP B 1 305 ? -2.91 2.105 2.783 1 82.19 305 TRP B O 1
ATOM 5741 N N . PRO B 1 306 ? -3.924 2.652 0.842 1 77.06 306 PRO B N 1
ATOM 5742 C CA . PRO B 1 306 ? -2.641 2.969 0.212 1 77.06 306 PRO B CA 1
ATOM 5743 C C . PRO B 1 306 ? -1.899 4.102 0.92 1 77.06 306 PRO B C 1
ATOM 5745 O O . PRO B 1 306 ? -2.523 5.062 1.379 1 77.06 306 PRO B O 1
ATOM 5748 N N . ASN B 1 307 ? -0.604 3.992 1.115 1 78.44 307 ASN B N 1
ATOM 5749 C CA . ASN B 1 307 ? 0.307 5.004 1.637 1 78.44 307 ASN B CA 1
ATOM 5750 C C . ASN B 1 307 ? 0.092 5.238 3.131 1 78.44 307 ASN B C 1
ATOM 5752 O O . ASN B 1 307 ? 0.535 6.25 3.676 1 78.44 307 ASN B O 1
ATOM 5756 N N . VAL B 1 308 ? -0.657 4.371 3.754 1 87.88 308 VAL B N 1
ATOM 5757 C CA . VAL B 1 308 ? -0.875 4.484 5.191 1 87.88 308 VAL B CA 1
ATOM 5758 C C . VAL B 1 308 ? 0.351 3.975 5.941 1 87.88 308 VAL B C 1
ATOM 5760 O O . VAL B 1 308 ? 0.932 2.951 5.574 1 87.88 308 VAL B O 1
ATOM 5763 N N . ARG B 1 309 ? 0.685 4.711 6.969 1 90.44 309 ARG B N 1
ATOM 5764 C CA . ARG B 1 309 ? 1.791 4.344 7.848 1 90.44 309 ARG B CA 1
ATOM 5765 C C . ARG B 1 309 ? 1.281 3.912 9.219 1 90.44 309 ARG B C 1
ATOM 5767 O O . ARG B 1 309 ? 0.279 4.438 9.711 1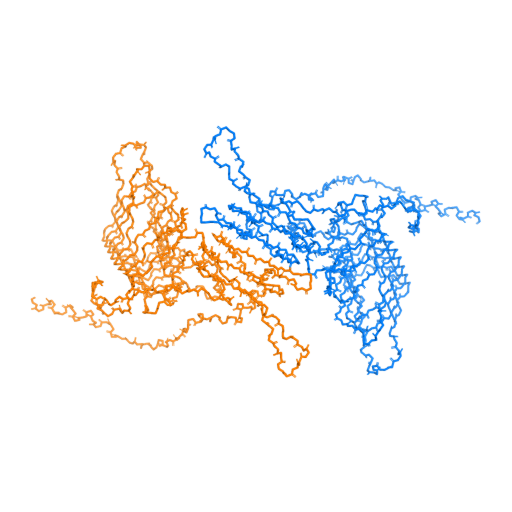 90.44 309 ARG B O 1
ATOM 5774 N N . ILE B 1 310 ? 1.998 2.961 9.766 1 94.31 310 ILE B N 1
ATOM 5775 C CA . ILE B 1 310 ? 1.701 2.525 11.125 1 94.31 310 ILE B CA 1
ATOM 5776 C C . ILE B 1 310 ? 2.926 2.736 12.016 1 94.31 310 ILE B C 1
ATOM 5778 O O . ILE B 1 310 ? 3.998 2.189 11.742 1 94.31 310 ILE B O 1
ATOM 5782 N N . LEU B 1 311 ? 2.779 3.58 12.953 1 95.06 311 LEU B N 1
ATOM 5783 C CA . LEU B 1 311 ? 3.822 3.883 13.93 1 95.06 311 LEU B CA 1
ATOM 5784 C C . LEU B 1 311 ? 3.521 3.221 15.273 1 95.06 311 LEU B C 1
ATOM 5786 O O . LEU B 1 311 ? 2.488 3.494 15.891 1 95.06 311 LEU B O 1
ATOM 5790 N N . VAL B 1 312 ? 4.461 2.344 15.703 1 95.94 312 VAL B N 1
ATOM 5791 C CA . VAL B 1 312 ? 4.227 1.573 16.922 1 95.94 312 VAL B CA 1
ATOM 5792 C C . VAL B 1 312 ? 5.164 2.059 18.016 1 95.94 312 VAL B C 1
ATOM 5794 O O . VAL B 1 312 ? 6.352 1.73 18.031 1 95.94 312 VAL B O 1
ATOM 5797 N N . LEU B 1 313 ? 4.625 2.803 18.922 1 95.25 313 LEU B N 1
ATOM 5798 C CA . LEU B 1 313 ? 5.355 3.215 20.125 1 95.25 313 LEU B CA 1
ATOM 5799 C C . LEU B 1 313 ? 5.039 2.299 21.297 1 95.25 313 LEU B C 1
ATOM 5801 O O . LEU B 1 313 ? 5.664 2.4 22.359 1 95.25 313 LEU B O 1
ATOM 5805 N N . GLY B 1 314 ? 4.062 1.459 21.125 1 96.44 314 GLY B N 1
ATOM 5806 C CA . GLY B 1 314 ? 3.639 0.424 22.047 1 96.44 314 GLY B CA 1
ATOM 5807 C C . GLY B 1 314 ? 3.822 -0.979 21.5 1 96.44 314 GLY B C 1
ATOM 5808 O O . GLY B 1 314 ? 4.918 -1.346 21.078 1 96.44 314 GLY B O 1
ATOM 5809 N N . ASP B 1 315 ? 2.553 -1.7 21.516 1 95.12 315 ASP B N 1
ATOM 5810 C CA . ASP B 1 315 ? 2.68 -3.09 21.094 1 95.12 315 ASP B CA 1
ATOM 5811 C C . ASP B 1 315 ? 1.635 -3.434 20.031 1 95.12 315 ASP B C 1
ATOM 5813 O O . ASP B 1 315 ? 0.491 -2.98 20.109 1 95.12 315 ASP B O 1
ATOM 5817 N N . LEU B 1 316 ? 2.033 -4.168 19.094 1 96.31 316 LEU B N 1
ATOM 5818 C CA . LEU B 1 316 ? 1.164 -4.777 18.094 1 96.31 316 LEU B CA 1
ATOM 5819 C C . LEU B 1 316 ? 1.34 -6.293 18.062 1 96.31 316 LEU B C 1
ATOM 5821 O O . LEU B 1 316 ? 2.439 -6.789 17.812 1 96.31 316 LEU B O 1
ATOM 5825 N N . ILE B 1 317 ? 0.308 -7.004 18.359 1 97.12 317 ILE B N 1
ATOM 5826 C CA . ILE B 1 317 ? 0.38 -8.461 18.469 1 97.12 317 ILE B CA 1
ATOM 5827 C C . ILE B 1 317 ? -0.669 -9.094 17.562 1 97.12 317 ILE B C 1
ATOM 5829 O O . ILE B 1 317 ? -1.864 -8.82 17.703 1 97.12 317 ILE B O 1
ATOM 5833 N N . ALA B 1 318 ? -0.27 -9.844 16.641 1 96.12 318 ALA B N 1
ATOM 5834 C CA . ALA B 1 318 ? -1.144 -10.633 15.781 1 96.12 318 ALA B CA 1
ATOM 5835 C C . ALA B 1 318 ? -0.926 -12.125 16 1 96.12 318 ALA B C 1
ATOM 5837 O O . ALA B 1 318 ? 0.152 -12.648 15.711 1 96.12 318 ALA B O 1
ATOM 5838 N N . ASP B 1 319 ? -1.935 -12.75 16.484 1 94.56 319 ASP B N 1
ATOM 5839 C CA . ASP B 1 319 ? -1.873 -14.18 16.797 1 94.56 319 ASP B CA 1
ATOM 5840 C C . ASP B 1 319 ? -2.809 -14.977 15.891 1 94.56 319 ASP B C 1
ATOM 5842 O O . ASP B 1 319 ? -3.979 -15.18 16.219 1 94.56 319 ASP B O 1
ATOM 5846 N N . GLY B 1 320 ? -2.275 -15.352 14.766 1 93.25 320 GLY B N 1
ATOM 5847 C CA . GLY B 1 320 ? -3.049 -16.156 13.828 1 93.25 320 GLY B CA 1
ATOM 5848 C C . GLY B 1 320 ? -2.857 -17.641 14.016 1 93.25 320 GLY B C 1
ATOM 5849 O O . GLY B 1 320 ? -2.027 -18.062 14.82 1 93.25 320 GLY B O 1
ATOM 5850 N N . THR B 1 321 ? -3.746 -18.438 13.43 1 91.25 321 THR B N 1
ATOM 5851 C CA . THR B 1 321 ? -3.631 -19.891 13.391 1 91.25 321 THR B CA 1
ATOM 5852 C C . THR B 1 321 ? -3.816 -20.406 11.969 1 91.25 321 THR B C 1
ATOM 5854 O O . THR B 1 321 ? -4.242 -19.656 11.078 1 91.25 321 THR B O 1
ATOM 5857 N N . TYR B 1 322 ? -3.49 -21.672 11.805 1 88.44 322 TYR B N 1
ATOM 5858 C CA . TYR B 1 322 ? -3.623 -22.312 10.5 1 88.44 322 TYR B CA 1
ATOM 5859 C C . TYR B 1 322 ? -5.07 -22.297 10.023 1 88.44 322 TYR B C 1
ATOM 5861 O O . TYR B 1 322 ? -5.34 -22 8.852 1 88.44 322 TYR B O 1
ATOM 5869 N N . TRP B 1 323 ? -5.961 -22.5 10.891 1 87 323 TRP B N 1
ATOM 5870 C CA . TRP B 1 323 ? -7.367 -22.641 10.531 1 87 323 TRP B CA 1
ATOM 5871 C C . TRP B 1 323 ? -8.031 -21.266 10.43 1 87 323 TRP B C 1
ATOM 5873 O O . TRP B 1 323 ? -9.016 -21.109 9.695 1 87 323 TRP B O 1
ATOM 5883 N N . GLU B 1 324 ? -7.5 -20.375 11.227 1 89.31 324 GLU B N 1
ATOM 5884 C CA . GLU B 1 324 ? -8.016 -19 11.234 1 89.31 324 GLU B CA 1
ATOM 5885 C C . GLU B 1 324 ? -6.891 -17.984 11.086 1 89.31 324 GLU B C 1
ATOM 5887 O O . GLU B 1 324 ? -6.547 -17.297 12.039 1 89.31 324 GLU B O 1
ATOM 5892 N N . PRO B 1 325 ? -6.453 -17.875 9.867 1 91.25 325 PRO B N 1
ATOM 5893 C CA . PRO B 1 325 ? -5.32 -16.969 9.664 1 91.25 325 PRO B CA 1
ATOM 5894 C C . PRO B 1 325 ? -5.727 -15.492 9.711 1 91.25 325 PRO B C 1
ATOM 5896 O O . PRO B 1 325 ? -6.895 -15.164 9.492 1 91.25 325 PRO B O 1
ATOM 5899 N N . ILE B 1 326 ? -4.793 -14.664 10.125 1 93.25 326 ILE B N 1
ATOM 5900 C CA . ILE B 1 326 ? -4.953 -13.211 10.047 1 93.25 326 ILE B CA 1
ATOM 5901 C C . ILE B 1 326 ? -4.461 -12.711 8.688 1 93.25 326 ILE B C 1
ATOM 5903 O O . ILE B 1 326 ? -3.408 -13.141 8.211 1 93.25 326 ILE B O 1
ATOM 5907 N N . ARG B 1 327 ? -5.211 -11.852 8.031 1 92.31 327 ARG B N 1
ATOM 5908 C CA . ARG B 1 327 ? -4.867 -11.359 6.703 1 92.31 327 ARG B CA 1
ATOM 5909 C C . ARG B 1 327 ? -4.711 -9.844 6.707 1 92.31 327 ARG B C 1
ATOM 5911 O O . ARG B 1 327 ? -5.641 -9.117 7.082 1 92.31 327 ARG B O 1
ATOM 5918 N N . PHE B 1 328 ? -3.533 -9.383 6.418 1 92.5 328 PHE B N 1
ATOM 5919 C CA . PHE B 1 328 ? -3.314 -7.977 6.105 1 92.5 328 PHE B CA 1
ATOM 5920 C C . PHE B 1 328 ? -3.342 -7.746 4.598 1 92.5 328 PHE B C 1
ATOM 5922 O O . PHE B 1 328 ? -2.551 -8.336 3.859 1 92.5 328 PHE B O 1
ATOM 5929 N N . LYS B 1 329 ? -4.219 -6.941 4.121 1 88.25 329 LYS B N 1
ATOM 5930 C CA . LYS B 1 329 ? -4.414 -6.73 2.691 1 88.25 329 LYS B CA 1
ATOM 5931 C C . LYS B 1 329 ? -4.34 -5.25 2.338 1 88.25 329 LYS B C 1
ATOM 5933 O O . LYS B 1 329 ? -4.895 -4.406 3.047 1 88.25 329 LYS B O 1
ATOM 5938 N N . PRO B 1 330 ? -3.568 -5.043 1.221 1 83.19 330 PRO B N 1
ATOM 5939 C CA . PRO B 1 330 ? -3.682 -3.682 0.692 1 83.19 330 PRO B CA 1
ATOM 5940 C C . PRO B 1 330 ? -4.977 -3.457 -0.087 1 83.19 330 PRO B C 1
ATOM 5942 O O . PRO B 1 330 ? -5.5 -4.387 -0.702 1 83.19 330 PRO B O 1
ATOM 5945 N N . ILE B 1 331 ? -5.59 -2.4 0.132 1 71.81 331 ILE B N 1
ATOM 5946 C CA . ILE B 1 331 ? -6.781 -2.139 -0.672 1 71.81 331 ILE B CA 1
ATOM 5947 C C . ILE B 1 331 ? -6.367 -1.654 -2.061 1 71.81 331 ILE B C 1
ATOM 5949 O O . ILE B 1 331 ? -5.453 -0.837 -2.193 1 71.81 331 ILE B O 1
ATOM 5953 N N . ASN B 1 332 ? -6.684 -2.484 -3.094 1 57.84 332 ASN B N 1
ATOM 5954 C CA . ASN B 1 332 ? -6.34 -2.1 -4.457 1 57.84 332 ASN B CA 1
ATOM 5955 C C . ASN B 1 332 ? -7.023 -0.797 -4.863 1 57.84 332 ASN B C 1
ATOM 5957 O O . ASN B 1 332 ? -7.98 -0.367 -4.219 1 57.84 332 ASN B O 1
ATOM 5961 N N . THR B 1 333 ? -6.348 -0.157 -5.801 1 52.38 333 THR B N 1
ATOM 5962 C CA . THR B 1 333 ? -6.832 1.122 -6.305 1 52.38 333 THR B CA 1
ATOM 5963 C C . THR B 1 333 ? -8.32 1.045 -6.629 1 52.38 333 THR B C 1
ATOM 5965 O O . THR B 1 333 ? -9.07 1.988 -6.367 1 52.38 333 THR B O 1
ATOM 5968 N N . THR B 1 334 ? -8.641 -0.16 -7.156 1 49.62 334 THR B N 1
ATOM 5969 C CA . THR B 1 334 ? -10.031 -0.264 -7.574 1 49.62 334 THR B CA 1
ATOM 5970 C C . THR B 1 334 ? -10.953 -0.34 -6.359 1 49.62 334 THR B C 1
ATOM 5972 O O . THR B 1 334 ? -12 0.314 -6.328 1 49.62 334 THR B O 1
ATOM 5975 N N . GLU B 1 335 ? -10.625 -1.277 -5.465 1 51.81 335 GLU B N 1
ATOM 5976 C CA . GLU B 1 335 ? -11.438 -1.372 -4.262 1 51.81 335 GLU B CA 1
ATOM 5977 C C . GLU B 1 335 ? -11.438 -0.058 -3.486 1 51.81 335 GLU B C 1
ATOM 5979 O O . GLU B 1 335 ? -12.461 0.338 -2.92 1 51.81 335 GLU B O 1
ATOM 5984 N N . PHE B 1 336 ? -10.281 0.406 -3.637 1 51.78 336 PHE B N 1
ATOM 5985 C CA . PHE B 1 336 ? -10.133 1.708 -2.998 1 51.78 336 PHE B CA 1
ATOM 5986 C C . PHE B 1 336 ? -11.109 2.717 -3.59 1 51.78 336 PHE B C 1
ATOM 5988 O O . PHE B 1 336 ? -11.766 3.459 -2.855 1 51.78 336 PHE B O 1
ATOM 5995 N N . ASP B 1 337 ? -11.156 2.602 -4.941 1 49.66 337 ASP B N 1
ATOM 5996 C CA . ASP B 1 337 ? -12.062 3.504 -5.645 1 49.66 337 ASP B CA 1
ATOM 5997 C C . ASP B 1 337 ? -13.516 3.172 -5.332 1 49.66 337 ASP B C 1
ATOM 5999 O O . ASP B 1 337 ? -14.344 4.07 -5.172 1 49.66 337 ASP B O 1
ATOM 6003 N N . GLU B 1 338 ? -13.781 1.889 -5.27 1 48.16 338 GLU B N 1
ATOM 6004 C CA . GLU B 1 338 ? -15.148 1.467 -4.992 1 48.16 338 GLU B CA 1
ATOM 6005 C C . GLU B 1 338 ? -15.562 1.823 -3.566 1 48.16 338 GLU B C 1
ATOM 6007 O O . GLU B 1 338 ? -16.688 2.254 -3.33 1 48.16 338 GLU B O 1
ATOM 6012 N N . MET B 1 339 ? -14.75 1.532 -2.695 1 47.62 339 MET B N 1
ATOM 6013 C CA . MET B 1 339 ? -15.062 1.824 -1.299 1 47.62 339 MET B CA 1
ATOM 6014 C C . MET B 1 339 ? -15.141 3.328 -1.061 1 47.62 339 MET B C 1
ATOM 6016 O O . MET B 1 339 ? -15.977 3.799 -0.289 1 47.62 339 MET B O 1
ATOM 6020 N N . ARG B 1 340 ? -14.195 3.865 -1.648 1 47.72 340 ARG B N 1
ATOM 6021 C CA . ARG B 1 340 ? -14.281 5.32 -1.584 1 47.72 340 ARG B CA 1
ATOM 6022 C C . ARG B 1 340 ? -15.594 5.816 -2.184 1 47.72 340 ARG B C 1
ATOM 6024 O O . ARG B 1 340 ? -16.156 6.812 -1.722 1 47.72 340 ARG B O 1
ATOM 6031 N N . GLY B 1 341 ? -15.875 5.141 -3.354 1 43.28 341 GLY B N 1
ATOM 6032 C CA . GLY B 1 341 ? -17.188 5.504 -3.84 1 43.28 341 GLY B CA 1
ATOM 6033 C C . GLY B 1 341 ? -18.297 5.238 -2.832 1 43.28 341 GLY B C 1
ATOM 6034 O O . GLY B 1 341 ? -19.297 5.965 -2.789 1 43.28 341 GLY B O 1
ATOM 6035 N N . LYS B 1 342 ? -18.344 4.059 -2.205 1 42.47 342 LYS B N 1
ATOM 6036 C CA . LYS B 1 342 ? -19.375 3.76 -1.225 1 42.47 342 LYS B CA 1
ATOM 6037 C C . LYS B 1 342 ? -19.203 4.602 0.036 1 42.47 342 LYS B C 1
ATOM 6039 O O . LYS B 1 342 ? -20.141 4.77 0.812 1 42.47 342 LYS B O 1
ATOM 6044 N N . ILE B 1 343 ? -18.109 4.629 0.593 1 37.72 343 ILE B N 1
ATOM 6045 C CA . ILE B 1 343 ? -17.984 5.629 1.65 1 37.72 343 ILE B CA 1
ATOM 6046 C C . ILE B 1 343 ? -18.438 6.992 1.122 1 37.72 343 ILE B C 1
ATOM 6048 O O . ILE B 1 343 ? -17.891 7.488 0.133 1 37.72 343 ILE B O 1
ATOM 6052 N N . GLY B 1 344 ? -19.656 7.211 1.138 1 31.69 344 GLY B N 1
ATOM 6053 C CA . GLY B 1 344 ? -20.125 8.562 0.899 1 31.69 344 GLY B CA 1
ATOM 6054 C C . GLY B 1 344 ? -19.047 9.609 1.106 1 31.69 344 GLY B C 1
ATOM 6055 O O . GLY B 1 344 ? -18.156 9.43 1.934 1 31.69 344 GLY B O 1
ATOM 6056 N N . THR B 1 345 ? -18.609 10.055 0.004 1 32.66 345 THR B N 1
ATOM 6057 C CA . THR B 1 345 ? -18 11.359 0.287 1 32.66 345 THR B CA 1
ATOM 6058 C C . THR B 1 345 ? -18.641 11.984 1.526 1 32.66 345 THR B C 1
ATOM 6060 O O . THR B 1 345 ? -19.812 12.367 1.506 1 32.66 345 THR B O 1
ATOM 6063 N N . ARG B 1 346 ? -18.641 11.422 2.596 1 32.06 346 ARG B N 1
ATOM 6064 C CA . ARG B 1 346 ? -19.188 12.289 3.635 1 32.06 346 ARG B CA 1
ATOM 6065 C C . ARG B 1 346 ? -19.078 13.758 3.236 1 32.06 346 ARG B C 1
ATOM 6067 O O . ARG B 1 346 ? -19.922 14.57 3.596 1 32.06 346 ARG B O 1
ATOM 6074 N N . TYR B 1 347 ? -17.938 14.195 2.99 1 27.38 347 TYR B N 1
ATOM 6075 C CA . TYR B 1 347 ? -18.078 15.641 2.828 1 27.38 347 TYR B CA 1
ATOM 6076 C C . TYR B 1 347 ? -18.703 15.977 1.475 1 27.38 347 TYR B C 1
ATOM 6078 O O . TYR B 1 347 ? -17.984 16.203 0.498 1 27.38 347 TYR B O 1
ATOM 6086 N N . LYS B 1 348 ? -19.516 15.117 0.971 1 31.12 348 LYS B N 1
ATOM 6087 C CA . LYS B 1 348 ? -20.344 16.047 0.205 1 31.12 348 LYS B CA 1
ATOM 6088 C C . LYS B 1 348 ? -20.734 17.25 1.048 1 31.12 348 LYS B C 1
ATOM 6090 O O . LYS B 1 348 ? -21.5 17.125 2.006 1 31.12 348 LYS B O 1
ATOM 6095 N N . ARG B 1 349 ? -19.688 18.016 1.333 1 27.5 349 ARG B N 1
ATOM 6096 C CA . ARG B 1 349 ? -20.125 19.344 1.765 1 27.5 349 ARG B CA 1
ATOM 6097 C C . ARG B 1 349 ? -21.438 19.719 1.116 1 27.5 349 ARG B C 1
ATOM 6099 O O . ARG B 1 349 ? -21.609 19.562 -0.094 1 27.5 349 ARG B O 1
ATOM 6106 N N . GLN B 1 350 ? -22.562 19.312 1.711 1 27.92 350 GLN B N 1
ATOM 6107 C CA . GLN B 1 350 ? -23.797 19.969 1.305 1 27.92 350 GLN B CA 1
ATOM 6108 C C . GLN B 1 350 ? -23.516 21.297 0.603 1 27.92 350 GLN B C 1
ATOM 6110 O O . GLN B 1 350 ? -23.062 22.266 1.236 1 27.92 350 GLN B O 1
ATOM 6115 N N . SER B 1 351 ? -22.922 21.234 -0.47 1 27.2 351 SER B N 1
ATOM 6116 C CA . SER B 1 351 ? -23.125 22.438 -1.269 1 27.2 351 SER B CA 1
ATOM 6117 C C . SER B 1 351 ? -24.594 22.812 -1.35 1 27.2 351 SER B C 1
ATOM 6119 O O . SER B 1 351 ? -25.391 22.078 -1.946 1 27.2 351 SER B O 1
ATOM 6121 N N . GLY B 1 352 ? -25.328 23.016 -0.202 1 25.8 352 GLY B N 1
ATOM 6122 C CA . GLY B 1 352 ? -26.422 23.922 -0.5 1 25.8 352 GLY B CA 1
ATOM 6123 C C . GLY B 1 352 ? -26.078 24.953 -1.558 1 25.8 352 GLY B C 1
ATOM 6124 O O . GLY B 1 352 ? -25.141 25.75 -1.378 1 25.8 352 GLY B O 1
ATOM 6125 N N . PHE B 1 353 ? -26.141 24.531 -2.74 1 26.39 353 PHE B N 1
ATOM 6126 C CA . PHE B 1 353 ? -26.328 25.594 -3.727 1 26.39 353 PHE B CA 1
ATOM 6127 C C . PHE B 1 353 ? -27.266 26.672 -3.186 1 26.39 353 PHE B C 1
ATOM 6129 O O . PHE B 1 353 ? -28.453 26.438 -2.992 1 26.39 353 PHE B O 1
ATOM 6136 N N . LEU B 1 354 ? -26.875 27.328 -2.172 1 23.61 354 LEU B N 1
ATOM 6137 C CA . LEU B 1 354 ? -27.609 28.594 -2.164 1 23.61 354 LEU B CA 1
ATOM 6138 C C . LEU B 1 354 ? -27.703 29.172 -3.572 1 23.61 354 LEU B C 1
ATOM 6140 O O . LEU B 1 354 ? -26.703 29.25 -4.285 1 23.61 354 LEU B O 1
ATOM 6144 N N . LYS B 1 355 ? -28.812 28.922 -4.211 1 25.11 355 LYS B N 1
ATOM 6145 C CA . LYS B 1 355 ? -29.297 29.812 -5.254 1 25.11 355 LYS B CA 1
ATOM 6146 C C . LYS B 1 355 ? -28.891 31.266 -4.961 1 25.11 355 LYS B C 1
ATOM 6148 O O . LYS B 1 355 ? -29.281 31.828 -3.938 1 25.11 355 LYS B O 1
ATOM 6153 N N . ARG B 1 356 ? -27.703 31.547 -5.344 1 25.73 356 ARG B N 1
ATOM 6154 C CA . ARG B 1 356 ? -27.562 33 -5.52 1 25.73 356 ARG B CA 1
ATOM 6155 C C . ARG B 1 356 ? -28.812 33.594 -6.148 1 25.73 356 ARG B C 1
ATOM 6157 O O . ARG B 1 356 ? -29.125 33.312 -7.309 1 25.73 356 ARG B O 1
ATOM 6164 N N . TYR B 1 357 ? -29.844 33.594 -5.488 1 22.53 357 TYR B N 1
ATOM 6165 C CA . TYR B 1 357 ? -30.625 34.781 -5.887 1 22.53 357 TYR B CA 1
ATOM 6166 C C . TYR B 1 357 ? -29.719 36 -6.059 1 22.53 357 TYR B C 1
ATOM 6168 O O . TYR B 1 357 ? -28.734 36.125 -5.344 1 22.53 357 TYR B O 1
ATOM 6176 N N . LYS B 1 358 ? -29.688 36.594 -7.254 1 24.8 358 LYS B N 1
ATOM 6177 C CA . LYS B 1 358 ? -29.266 37.969 -7.578 1 24.8 358 LYS B CA 1
ATOM 6178 C C . LYS B 1 358 ? -29.547 38.906 -6.414 1 24.8 358 LYS B C 1
ATOM 6180 O O . LYS B 1 358 ? -30.672 39.344 -6.219 1 24.8 358 LYS B O 1
ATOM 6185 N N . ARG B 1 359 ? -29.312 38.562 -5.285 1 24.42 359 ARG B N 1
ATOM 6186 C CA . ARG B 1 359 ? -29.547 39.719 -4.445 1 24.42 359 ARG B CA 1
ATOM 6187 C C . ARG B 1 359 ? -28.828 40.969 -5.004 1 24.42 359 ARG B C 1
ATOM 6189 O O . ARG B 1 359 ? -27.641 40.906 -5.301 1 24.42 359 ARG B O 1
ATOM 6196 N N . SER B 1 360 ? -29.547 41.969 -5.559 1 24.41 360 SER B N 1
ATOM 6197 C CA . SER B 1 360 ? -29.391 43.375 -5.969 1 24.41 360 SER B CA 1
ATOM 6198 C C . SER B 1 360 ? -28.344 44.094 -5.129 1 24.41 360 SER B C 1
ATOM 6200 O O . SER B 1 360 ? -27.906 43.562 -4.102 1 24.41 360 SER B O 1
ATOM 6202 N N . ASP B 1 361 ? -28.438 45.5 -5.051 1 24.11 361 ASP B N 1
ATOM 6203 C CA . ASP B 1 361 ? -27.797 46.781 -4.797 1 24.11 361 ASP B CA 1
ATOM 6204 C C . ASP B 1 361 ? -27.438 46.938 -3.324 1 24.11 361 ASP B C 1
ATOM 6206 O O . ASP B 1 361 ? -27.078 48 -2.873 1 24.11 361 ASP B O 1
ATOM 6210 N N . VAL B 1 362 ? -27.766 46.062 -2.518 1 23.23 362 VAL B N 1
ATOM 6211 C CA . VAL B 1 362 ? -27.828 46.75 -1.222 1 23.23 362 VAL B CA 1
ATOM 6212 C C . VAL B 1 362 ? -26.406 47 -0.71 1 23.23 362 VAL B C 1
ATOM 6214 O O . VAL B 1 362 ? -26.203 47.875 0.12 1 23.23 362 VAL B O 1
ATOM 6217 N N . GLY B 1 363 ? -25.469 46.156 -0.923 1 24.8 363 GLY B N 1
ATOM 6218 C CA . GLY B 1 363 ? -24.297 46.594 -0.172 1 24.8 363 GLY B CA 1
ATOM 6219 C C . GLY B 1 363 ? -23.594 47.75 -0.81 1 24.8 363 GLY B C 1
ATOM 6220 O O . GLY B 1 363 ? -22.469 48.094 -0.419 1 24.8 363 GLY B O 1
ATOM 6221 N N . LEU B 1 364 ? -24.125 48.312 -1.95 1 24.61 364 LEU B N 1
ATOM 6222 C CA . LEU B 1 364 ? -23.672 49.625 -2.32 1 24.61 364 LEU B CA 1
ATOM 6223 C C . LEU B 1 364 ? -23.812 50.594 -1.149 1 24.61 364 LEU B C 1
ATOM 6225 O O . LEU B 1 364 ? -23.078 51.594 -1.064 1 24.61 364 LEU B O 1
ATOM 6229 N N . ARG B 1 365 ? -24.859 50.438 -0.372 1 25.53 365 ARG B N 1
ATOM 6230 C CA . ARG B 1 365 ? -25.281 51.562 0.455 1 25.53 365 ARG B CA 1
ATOM 6231 C C . ARG B 1 365 ? -24.391 51.688 1.696 1 25.53 365 ARG B C 1
ATOM 6233 O O . ARG B 1 365 ? -24.469 52.688 2.412 1 25.53 365 ARG B O 1
ATOM 6240 N N . VAL B 1 366 ? -23.797 50.562 2.084 1 26.59 366 VAL B N 1
ATOM 6241 C CA . VAL B 1 366 ? -23.219 50.969 3.365 1 26.59 366 VAL B CA 1
ATOM 6242 C C . VAL B 1 366 ? -21.984 51.844 3.131 1 26.59 366 VAL B C 1
ATOM 6244 O O . VAL B 1 366 ? -21.484 52.469 4.059 1 26.59 366 VAL B O 1
ATOM 6247 N N . GLU B 1 367 ? -21.406 51.812 1.913 1 27.08 367 GLU B N 1
ATOM 6248 C CA . GLU B 1 367 ? -20.422 52.875 1.754 1 27.08 367 GLU B CA 1
ATOM 6249 C C . GLU B 1 367 ? -21.016 54.25 2 1 27.08 367 GLU B C 1
ATOM 6251 O O . GLU B 1 367 ? -20.359 55.125 2.52 1 27.08 367 GLU B O 1
ATOM 6256 N N . LYS B 1 368 ? -22.266 54.406 1.537 1 28.89 368 LYS B N 1
ATOM 6257 C CA . LYS B 1 368 ? -22.719 55.812 1.513 1 28.89 368 LYS B CA 1
ATOM 6258 C C . LYS B 1 368 ? -22.859 56.344 2.926 1 28.89 368 LYS B C 1
ATOM 6260 O O . LYS B 1 368 ? -22.578 57.531 3.172 1 28.89 368 LYS B O 1
ATOM 6265 N N . TRP B 1 369 ? -23.328 55.406 3.752 1 27.14 369 TRP B N 1
ATOM 6266 C CA . TRP B 1 369 ? -23.672 56.125 4.98 1 27.14 369 TRP B CA 1
ATOM 6267 C C . TRP B 1 369 ? -22.422 56.562 5.734 1 27.14 369 TRP B C 1
ATOM 6269 O O . TRP B 1 369 ? -22.359 57.656 6.27 1 27.14 369 TRP B O 1
ATOM 6279 N N . LEU B 1 370 ? -21.406 55.688 5.645 1 27.05 370 LEU B N 1
ATOM 6280 C CA . LEU B 1 370 ? -20.359 56.156 6.535 1 27.05 370 LEU B CA 1
ATOM 6281 C C . LEU B 1 370 ? -19.688 57.406 5.957 1 27.05 370 LEU B C 1
ATOM 6283 O O . LEU B 1 370 ? -18.984 58.125 6.676 1 27.05 370 LEU B O 1
ATOM 6287 N N . ARG B 1 371 ? -19.734 57.531 4.609 1 29.53 371 ARG B N 1
ATOM 6288 C CA . ARG B 1 371 ? -19.234 58.812 4.129 1 29.53 371 ARG B CA 1
ATOM 6289 C C . ARG B 1 371 ? -20.047 59.969 4.703 1 29.53 371 ARG B C 1
ATOM 6291 O O . ARG B 1 371 ? -19.531 61.062 4.859 1 29.53 371 ARG B O 1
ATOM 6298 N N . THR B 1 372 ? -21.391 59.656 4.703 1 28.41 372 THR B N 1
ATOM 6299 C CA . THR B 1 372 ? -22.141 60.875 4.883 1 28.41 372 THR B CA 1
ATOM 6300 C C . THR B 1 372 ? -21.875 61.469 6.266 1 28.41 372 THR B C 1
ATOM 6302 O O . THR B 1 372 ? -22.141 62.656 6.5 1 28.41 372 THR B O 1
ATOM 6305 N N . ARG B 1 373 ? -21.562 60.625 7.223 1 28.81 373 ARG B N 1
ATOM 6306 C CA . ARG B 1 373 ? -21.562 61.375 8.477 1 28.81 373 ARG B CA 1
ATOM 6307 C C . ARG B 1 373 ? -20.312 62.25 8.594 1 28.81 373 ARG B C 1
ATOM 6309 O O . ARG B 1 373 ? -20.141 62.969 9.562 1 28.81 373 ARG B O 1
ATOM 6316 N N . ARG B 1 374 ? -19.234 61.875 7.852 1 29.19 374 ARG B N 1
ATOM 6317 C CA . ARG B 1 374 ? -18.156 62.812 8.125 1 29.19 374 ARG B CA 1
ATOM 6318 C C . ARG B 1 374 ? -18.469 64.188 7.566 1 29.19 374 ARG B C 1
ATOM 6320 O O . ARG B 1 374 ? -17.703 65.125 7.754 1 29.19 374 ARG B O 1
ATOM 6327 N N . ALA B 1 375 ? -19.359 64.125 6.496 1 27.7 375 ALA B N 1
ATOM 6328 C CA . ALA B 1 375 ? -19.438 65.5 6.055 1 27.7 375 ALA B CA 1
ATOM 6329 C C . ALA B 1 375 ? -20.031 66.438 7.141 1 27.7 375 ALA B C 1
ATOM 6331 O O . ALA B 1 375 ? -19.859 67.625 7.113 1 27.7 375 ALA B O 1
ATOM 6332 N N . SER B 1 376 ? -21 65.812 7.852 1 24.5 376 SER B N 1
ATOM 6333 C CA . SER B 1 376 ? -21.625 66.875 8.609 1 24.5 376 SER B CA 1
ATOM 6334 C C . SER B 1 376 ? -20.781 67.312 9.805 1 24.5 376 SER B C 1
ATOM 6336 O O . SER B 1 376 ? -21.109 68.25 10.508 1 24.5 376 SER B O 1
ATOM 6338 N N . ARG B 1 377 ? -19.734 66.625 10.164 1 21.67 377 ARG B N 1
ATOM 6339 C CA . ARG B 1 377 ? -19.062 67.562 11.07 1 21.67 377 ARG B CA 1
ATOM 6340 C C . ARG B 1 377 ? -18.156 68.5 10.305 1 21.67 377 ARG B C 1
ATOM 6342 O O . ARG B 1 377 ? -17.609 68.125 9.258 1 21.67 377 ARG B O 1
#

pLDDT: mean 76.55, std 22.24, range [21.67, 98.31]

Nearest PDB structures (foldseek):
  3bh7-assembly1_B  TM=3.072E-01  e=3.763E-01  Homo sapiens
  6fm2-assembly1_B-2  TM=2.983E-01  e=7.577E+00  Mus musculus
  3bh7-assembly1_B  TM=3.085E-01  e=6.637E-01  Homo sapiens
  6fm2-assembly1_B-2  TM=2.984E-01  e=5.700E+00  Mus musculus

Secondary structure (DSSP, 8-state):
-EEES-EEES-BS-EEEEEE---S-TT----EEEEEES-EEES-BS-EEEEEES-EEEEEES-EEES-B-SSEEEEEEEE-EEEEEES-EEES-B-SEEEEEEEEE--SSSS---EEEES-EEES-B----SS---TTS---EEEEEEET---EEES-EEE-TBSSEEEEEEE--SSTT-EEE--S-B-S-S-HHHHHHHEESTTT-TTSPEEE--SEES--TTTTSSS--GGGSPEE---PPPPBTTBEEEEE-S-EEE-----B-SSSTTSB---PPEEEEEEEEE-TT-EEEE-TT-EEEE-TT--EEESSEEEEE--SSS-EEEEE--HHHHHHHHHHS--TT-------------SHHHHHHHHHHHHHHH-/-EEES-EEES-BS-EEEEEE---S-TT----EEEEEES-EEES-BS-EEEEEES-EEEEEES-EEES-B-SSEEEEEEEE-EEEEEES-EEES-B-SEEEEEEEEE--SSSS---EEEES-EEES-B----SS---TTS---EEEEEEET---EEES-EEE-TBSSEEEEEEEB-SSTT-EEE--S-B-S-S-HHHHHHHEESTTT-TTBPEEE--SEES--TTTTSSS--GGGS-EE---PPPPBTTBEEEEE-S-EEE-----B-SSSTTSB---PPEEEEEEEEE-TT-EEEE-TT-EEEE-TT--EEESSEEEEE--SSS-EEEEE--HHHHHHHHHHS--TT-------------SGGGHHHHHHHHHHHH-

Organism: Oesophagostomum dentatum (NCBI:txid61180)